Protein AF-A0AA43L0K6-F1 (afdb_monomer_lite)

Structure (mmCIF, N/CA/C/O backbone):
data_AF-A0AA43L0K6-F1
#
_entry.id   AF-A0AA43L0K6-F1
#
loop_
_atom_site.group_PDB
_atom_site.id
_atom_site.type_symbol
_atom_site.label_atom_id
_atom_site.label_alt_id
_atom_site.label_comp_id
_atom_site.label_asym_id
_atom_site.label_entity_id
_atom_site.label_seq_id
_atom_site.pdbx_PDB_ins_code
_atom_site.Cartn_x
_atom_site.Cartn_y
_atom_site.Cartn_z
_atom_site.occupancy
_atom_site.B_iso_or_equiv
_atom_site.auth_seq_id
_atom_site.auth_comp_id
_atom_site.auth_asym_id
_atom_site.auth_atom_id
_atom_site.pdbx_PDB_model_num
ATOM 1 N N . MET A 1 1 ? -23.086 -38.638 -46.002 1.00 32.28 1 MET A N 1
ATOM 2 C CA . MET A 1 1 ? -21.638 -38.357 -45.895 1.00 32.28 1 MET A CA 1
ATOM 3 C C . MET A 1 1 ? -21.532 -36.850 -45.656 1.00 32.28 1 MET A C 1
ATOM 5 O O . MET A 1 1 ? -21.828 -36.125 -46.588 1.00 32.28 1 MET A O 1
ATOM 9 N N . ASN A 1 2 ? -21.393 -36.298 -44.437 1.00 25.20 2 ASN A N 1
ATOM 10 C CA . ASN A 1 2 ? -20.421 -36.583 -43.354 1.00 25.20 2 ASN A CA 1
ATOM 11 C C . ASN A 1 2 ? -19.019 -36.780 -43.953 1.00 25.20 2 ASN A C 1
ATOM 13 O O . ASN A 1 2 ? -18.898 -37.639 -44.815 1.00 25.20 2 ASN A O 1
ATOM 17 N N . SER A 1 3 ? -17.937 -36.091 -43.596 1.00 25.19 3 SER A N 1
ATOM 18 C CA . SER A 1 3 ? -17.544 -35.261 -42.447 1.00 25.19 3 SER A CA 1
ATOM 19 C C . SER A 1 3 ? -16.422 -34.313 -42.939 1.00 25.19 3 SER A C 1
ATOM 21 O O . SER A 1 3 ? -15.733 -34.634 -43.900 1.00 25.19 3 SER A O 1
ATOM 23 N N . LEU A 1 4 ? -16.263 -33.078 -42.460 1.00 27.55 4 LEU A N 1
ATOM 24 C CA . LEU A 1 4 ? -15.367 -32.717 -41.348 1.00 27.55 4 LEU A CA 1
ATOM 25 C C . LEU A 1 4 ? -15.479 -31.189 -41.124 1.00 27.55 4 LEU A C 1
ATOM 27 O O . LEU A 1 4 ? -14.524 -30.435 -41.249 1.00 27.55 4 LEU A O 1
ATOM 31 N N . TYR A 1 5 ? -16.688 -30.718 -40.824 1.00 28.00 5 TYR A N 1
ATOM 32 C CA . TYR A 1 5 ? -16.898 -29.466 -40.095 1.00 28.00 5 TYR A CA 1
ATOM 33 C C . TYR A 1 5 ? -17.212 -29.866 -38.658 1.00 28.00 5 TYR A C 1
ATOM 35 O O . TYR A 1 5 ? -18.371 -30.087 -38.335 1.00 28.00 5 TYR A O 1
ATOM 43 N N . ASN A 1 6 ? -16.166 -30.114 -37.868 1.00 30.19 6 ASN A N 1
ATOM 44 C CA . ASN A 1 6 ? -16.165 -30.154 -36.402 1.00 30.19 6 ASN A CA 1
ATOM 45 C C . ASN A 1 6 ? -14.769 -30.578 -35.943 1.00 30.19 6 ASN A C 1
ATOM 47 O O . ASN A 1 6 ? -14.461 -31.765 -35.956 1.00 30.19 6 ASN A O 1
ATOM 51 N N . LEU A 1 7 ? -13.941 -29.604 -35.568 1.00 25.38 7 LEU A N 1
ATOM 52 C CA . LEU A 1 7 ? -12.866 -29.752 -34.586 1.00 25.38 7 LEU A CA 1
ATOM 53 C C . LEU A 1 7 ? -12.516 -28.343 -34.080 1.00 25.38 7 LEU A C 1
ATOM 55 O O . LEU A 1 7 ? -11.830 -27.568 -34.739 1.00 25.38 7 LEU A O 1
ATOM 59 N N . ASN A 1 8 ? -13.078 -28.048 -32.908 1.00 28.05 8 ASN A N 1
ATOM 60 C CA . ASN A 1 8 ? -12.611 -27.102 -31.895 1.00 28.05 8 ASN A CA 1
ATOM 61 C C . ASN A 1 8 ? -12.690 -25.604 -32.237 1.00 28.05 8 ASN A C 1
ATOM 63 O O . ASN A 1 8 ? -11.692 -24.909 -32.391 1.00 28.05 8 ASN A O 1
ATOM 67 N N . ARG A 1 9 ? -13.929 -25.093 -32.251 1.00 28.25 9 ARG A N 1
ATOM 68 C CA . ARG A 1 9 ? -14.262 -23.698 -31.894 1.00 28.25 9 ARG A CA 1
ATOM 69 C C . ARG A 1 9 ? -14.713 -23.599 -30.426 1.00 28.25 9 ARG A C 1
ATOM 71 O O . ARG A 1 9 ? -15.651 -22.882 -30.100 1.00 28.25 9 ARG A O 1
ATOM 78 N N . GLU A 1 10 ? -14.032 -24.324 -29.552 1.00 35.19 10 GLU A N 1
ATOM 79 C CA . GLU A 1 10 ? -14.053 -24.102 -28.109 1.00 35.19 10 GLU A CA 1
ATOM 80 C C . GLU A 1 10 ? -12.599 -23.872 -27.676 1.00 35.19 10 GLU A C 1
ATOM 82 O O . GLU A 1 10 ? -11.708 -24.556 -28.171 1.00 35.19 10 GLU A O 1
ATOM 87 N N . GLU A 1 11 ? -12.392 -22.891 -26.788 1.00 35.12 11 GLU A N 1
ATOM 88 C CA . GLU A 1 11 ? -11.113 -22.498 -26.160 1.00 35.12 11 GLU A CA 1
ATOM 89 C C . GLU A 1 11 ? -10.159 -21.710 -27.087 1.00 35.12 11 GLU A C 1
ATOM 91 O O . GLU A 1 11 ? -9.413 -22.250 -27.890 1.00 35.12 11 GLU A O 1
ATOM 96 N N . ASN A 1 12 ? -10.165 -20.376 -27.098 1.00 31.45 12 ASN A N 1
ATOM 97 C CA . ASN A 1 12 ? -9.597 -19.549 -26.035 1.00 31.45 12 ASN A CA 1
ATOM 98 C C . ASN A 1 12 ? -10.255 -18.158 -26.039 1.00 31.45 12 ASN A C 1
ATOM 100 O O . ASN A 1 12 ? -9.749 -17.212 -26.642 1.00 31.45 12 ASN A O 1
ATOM 104 N N . ALA A 1 13 ? -11.370 -18.004 -25.322 1.00 27.48 13 ALA A N 1
ATOM 105 C CA . ALA A 1 13 ? -11.613 -16.719 -24.670 1.00 27.48 13 ALA A CA 1
ATOM 106 C C . ALA A 1 13 ? -10.422 -16.457 -23.725 1.00 27.48 13 ALA A C 1
ATOM 108 O O . ALA A 1 13 ? -9.895 -17.434 -23.182 1.00 27.48 13 ALA A O 1
ATOM 109 N N . PRO A 1 14 ? -9.965 -15.205 -23.527 1.00 26.61 14 PRO A N 1
ATOM 110 C CA . PRO A 1 14 ? -8.841 -14.922 -22.641 1.00 26.61 14 PRO A CA 1
ATOM 111 C C . PRO A 1 14 ? -9.081 -15.609 -21.295 1.00 26.61 14 PRO A C 1
ATOM 113 O O . PRO A 1 14 ? -10.031 -15.284 -20.576 1.00 26.61 14 PRO A O 1
ATOM 116 N N . LYS A 1 15 ? -8.249 -16.608 -20.974 1.00 27.14 15 LYS A N 1
ATOM 117 C CA . LYS A 1 15 ? -8.219 -17.182 -19.633 1.00 27.14 15 LYS A CA 1
ATOM 118 C C . LYS A 1 15 ? -7.783 -16.046 -18.723 1.00 27.14 15 LYS A C 1
ATOM 120 O O . LYS A 1 15 ? -6.626 -15.640 -18.740 1.00 27.14 15 LYS A O 1
ATOM 125 N N . ILE A 1 16 ? -8.745 -15.496 -17.983 1.00 28.50 16 ILE A N 1
ATOM 126 C CA . ILE A 1 16 ? -8.469 -14.626 -16.843 1.00 28.50 16 ILE A CA 1
ATOM 127 C C . ILE A 1 16 ? -7.473 -15.392 -15.975 1.00 28.50 16 ILE A C 1
ATOM 129 O O . ILE A 1 16 ? -7.778 -16.499 -15.533 1.00 28.50 16 ILE A O 1
ATOM 133 N N . LEU A 1 17 ? -6.276 -14.825 -15.847 1.00 33.34 17 LEU A N 1
ATOM 134 C CA . LEU A 1 17 ? -5.151 -15.420 -15.143 1.00 33.34 17 LEU A CA 1
ATOM 135 C C . LEU A 1 17 ? -5.564 -15.752 -13.704 1.00 33.34 17 LEU A C 1
ATOM 137 O O . LEU A 1 17 ? -6.137 -14.920 -12.998 1.00 33.34 17 LEU A O 1
ATOM 141 N N . GLU A 1 18 ? -5.312 -16.996 -13.306 1.00 29.67 18 GLU A N 1
ATOM 142 C CA . GLU A 1 18 ? -5.491 -17.469 -11.937 1.00 29.67 18 GLU A CA 1
ATOM 143 C C . GLU A 1 18 ? -4.385 -16.848 -11.071 1.00 29.67 18 GLU A C 1
ATOM 145 O O . GLU A 1 18 ? -3.205 -17.109 -11.289 1.00 29.67 18 GLU A O 1
ATOM 150 N N . HIS A 1 19 ? -4.759 -15.997 -10.114 1.00 35.12 19 HIS A N 1
ATOM 151 C CA . HIS A 1 19 ? -3.840 -15.505 -9.086 1.00 35.12 19 HIS A CA 1
ATOM 152 C C . HIS A 1 19 ? -3.748 -16.516 -7.936 1.00 35.12 19 HIS A C 1
ATOM 154 O O . HIS A 1 19 ? -4.765 -17.066 -7.501 1.00 35.12 19 HIS A O 1
ATOM 160 N N . ASP A 1 20 ? -2.535 -16.748 -7.429 1.00 35.62 20 ASP A N 1
ATOM 161 C CA . ASP A 1 20 ? -2.282 -17.693 -6.343 1.00 35.62 20 ASP A CA 1
ATOM 162 C C . ASP A 1 20 ? -2.778 -17.126 -4.998 1.00 35.62 20 ASP A C 1
ATOM 164 O O . ASP A 1 20 ? -2.413 -16.037 -4.557 1.00 35.62 20 ASP A O 1
ATOM 168 N N . LYS A 1 21 ? -3.631 -17.902 -4.320 1.00 32.66 21 LYS A N 1
ATOM 169 C CA . LYS A 1 21 ? -4.240 -17.583 -3.018 1.00 32.66 21 LYS A CA 1
ATOM 170 C C . LYS A 1 21 ? -3.203 -17.380 -1.910 1.00 32.66 21 LYS A C 1
ATOM 172 O O . LYS A 1 21 ? -3.501 -16.724 -0.917 1.00 32.66 21 LYS A O 1
ATOM 177 N N . THR A 1 22 ? -2.002 -17.938 -2.061 1.00 36.12 22 THR A N 1
ATOM 178 C CA . THR A 1 22 ? -0.898 -17.792 -1.105 1.00 36.12 22 THR A CA 1
ATOM 179 C C . THR A 1 22 ? -0.157 -16.455 -1.240 1.00 36.12 22 THR A C 1
ATOM 181 O O . THR A 1 22 ? 0.631 -16.096 -0.358 1.00 36.12 22 THR A O 1
ATOM 184 N N . GLU A 1 23 ? -0.459 -15.657 -2.276 1.00 34.00 23 GLU A N 1
ATOM 185 C CA . GLU A 1 23 ? 0.159 -14.343 -2.505 1.00 34.00 23 GLU A CA 1
ATOM 186 C C . GLU A 1 23 ? -0.347 -13.231 -1.563 1.00 34.00 23 GLU A C 1
ATOM 188 O O . GLU A 1 23 ? 0.073 -12.074 -1.602 1.00 34.00 23 GLU A O 1
ATOM 193 N N . TYR A 1 24 ? -1.252 -13.571 -0.659 1.00 35.50 24 TYR A N 1
ATOM 194 C CA . TYR A 1 24 ? -2.163 -12.613 -0.071 1.00 35.50 24 TYR A CA 1
ATOM 195 C C . TYR A 1 24 ? -2.255 -12.879 1.438 1.00 35.50 24 TYR A C 1
ATOM 197 O O . TYR A 1 24 ? -2.841 -13.856 1.885 1.00 35.50 24 TYR A O 1
ATOM 205 N N . THR A 1 25 ? -1.554 -12.059 2.235 1.00 34.94 25 THR A N 1
ATOM 206 C CA . THR A 1 25 ? -1.239 -12.342 3.663 1.00 34.94 25 THR A CA 1
ATOM 207 C C . THR A 1 25 ? -2.123 -11.596 4.665 1.00 34.94 25 THR A C 1
ATOM 209 O O . THR A 1 25 ? -1.948 -11.784 5.861 1.00 34.94 25 THR A O 1
ATOM 212 N N . TYR A 1 26 ? -3.053 -10.755 4.211 1.00 37.78 26 TYR A N 1
ATOM 213 C CA . TYR A 1 26 ? -3.870 -9.913 5.095 1.00 37.78 26 TYR A CA 1
ATOM 214 C C . TYR A 1 26 ? -5.352 -10.159 4.859 1.00 37.78 26 TYR A C 1
ATOM 216 O O . TYR A 1 26 ? -5.749 -10.427 3.729 1.00 37.78 26 TYR A O 1
ATOM 224 N N . SER A 1 27 ? -6.166 -10.072 5.910 1.00 35.25 27 SER A N 1
ATOM 225 C CA . SER A 1 27 ? -7.587 -10.420 5.858 1.00 35.25 27 SER A CA 1
ATOM 226 C C . SER A 1 27 ? -8.343 -9.528 4.863 1.00 35.25 27 SER A C 1
ATOM 228 O O . SER A 1 27 ? -8.580 -8.337 5.090 1.00 35.25 27 SER A O 1
ATOM 230 N N . TYR A 1 28 ? -8.687 -10.113 3.716 1.00 45.62 28 TYR A N 1
ATOM 231 C CA . TYR A 1 28 ? -9.594 -9.535 2.731 1.00 45.62 28 TYR A CA 1
ATOM 232 C C . TYR A 1 28 ? -11.029 -9.623 3.234 1.00 45.62 28 TYR A C 1
ATOM 234 O O . TYR A 1 28 ? -11.385 -10.539 3.973 1.00 45.62 28 TYR A O 1
ATOM 242 N N . LEU A 1 29 ? -11.876 -8.735 2.721 1.00 42.53 29 LEU A N 1
ATOM 243 C CA . LEU A 1 29 ? -13.306 -8.999 2.618 1.00 42.53 29 LEU A CA 1
ATOM 244 C C . LEU A 1 29 ? -13.518 -10.194 1.679 1.00 42.53 29 LEU A C 1
ATOM 246 O O . LEU A 1 29 ? -13.694 -10.029 0.473 1.00 42.53 29 LEU A O 1
ATOM 250 N N . LEU A 1 30 ? -13.445 -11.415 2.211 1.00 38.81 30 LEU A N 1
ATOM 251 C CA . LEU A 1 30 ? -13.656 -12.619 1.418 1.00 38.81 30 LEU A CA 1
ATOM 252 C C . LEU A 1 30 ? -15.158 -12.774 1.141 1.00 38.81 30 LEU A C 1
ATOM 254 O O . LEU A 1 30 ? -15.939 -13.181 2.000 1.00 38.81 30 LEU A O 1
ATOM 258 N N . THR A 1 31 ? -15.574 -12.438 -0.076 1.00 40.72 31 THR A N 1
ATOM 259 C CA . THR A 1 31 ? -16.937 -12.665 -0.560 1.00 40.72 31 THR A CA 1
ATOM 260 C C . THR A 1 31 ? -16.914 -13.293 -1.944 1.00 40.72 31 THR A C 1
ATOM 262 O O . THR A 1 31 ? -16.167 -12.849 -2.807 1.00 40.72 31 THR A O 1
ATOM 265 N N . ASN A 1 32 ? -17.771 -14.291 -2.165 1.00 40.62 32 ASN A N 1
ATOM 266 C CA . ASN A 1 32 ? -18.069 -14.820 -3.503 1.00 40.62 32 ASN A CA 1
ATOM 267 C C . ASN A 1 32 ? -19.220 -14.040 -4.178 1.00 40.62 32 ASN A C 1
ATOM 269 O O . ASN A 1 32 ? -19.629 -14.364 -5.290 1.00 40.62 32 ASN A O 1
ATOM 273 N N . ASN A 1 33 ? -19.794 -13.044 -3.490 1.00 45.25 33 ASN A N 1
ATOM 274 C CA . ASN A 1 33 ? -20.870 -12.202 -4.001 1.00 45.25 33 ASN A CA 1
ATOM 275 C C . ASN A 1 33 ? -20.302 -10.882 -4.540 1.00 45.25 33 ASN A C 1
ATOM 277 O O . ASN A 1 33 ? -19.982 -9.972 -3.776 1.00 45.25 33 ASN A O 1
ATOM 281 N N . VAL A 1 34 ? -20.212 -10.802 -5.868 1.00 43.66 34 VAL A N 1
ATOM 282 C CA . VAL A 1 34 ? -19.712 -9.654 -6.652 1.00 43.66 34 VAL A CA 1
ATOM 283 C C . VAL A 1 34 ? -20.768 -8.574 -6.894 1.00 43.66 34 VAL A C 1
ATOM 285 O O . VAL A 1 34 ? -20.473 -7.533 -7.476 1.00 43.66 34 VAL A O 1
ATOM 288 N N . SER A 1 35 ? -22.021 -8.854 -6.532 1.00 46.34 35 SER A N 1
ATOM 289 C CA . SER A 1 35 ? -23.178 -8.086 -6.996 1.00 46.34 35 SER A CA 1
ATOM 290 C C . SER A 1 35 ? -23.784 -7.176 -5.933 1.00 46.34 35 SER A C 1
ATOM 292 O O . SER A 1 35 ? -24.375 -6.159 -6.288 1.00 46.34 35 SER A O 1
ATOM 294 N N . SER A 1 36 ? -23.629 -7.485 -4.640 1.00 57.41 36 SER A N 1
ATOM 295 C CA . SER A 1 36 ? -24.063 -6.612 -3.538 1.00 57.41 36 SER A CA 1
ATOM 296 C C . SER A 1 36 ? -23.387 -6.997 -2.219 1.00 57.41 36 SER A C 1
ATOM 298 O O . SER A 1 36 ? -23.400 -8.167 -1.836 1.00 57.41 36 SER A O 1
ATOM 300 N N . LEU A 1 37 ? -22.843 -6.008 -1.508 1.00 65.31 37 LEU A N 1
ATOM 301 C CA . LEU A 1 37 ? -22.483 -6.098 -0.091 1.00 65.31 37 LEU A CA 1
ATOM 302 C C . LEU A 1 37 ? -23.553 -5.400 0.744 1.00 65.31 37 LEU A C 1
ATOM 304 O O . LEU A 1 37 ? -24.190 -4.469 0.262 1.00 65.31 37 LEU A O 1
ATOM 308 N N . TYR A 1 38 ? -23.728 -5.816 1.993 1.00 71.25 38 TYR A N 1
ATOM 309 C CA . TYR A 1 38 ? -24.705 -5.210 2.899 1.00 71.25 38 TYR A CA 1
ATOM 310 C C . TYR A 1 38 ? -23.998 -4.691 4.143 1.00 71.25 38 TYR A C 1
ATOM 312 O O . TYR A 1 38 ? -23.181 -5.408 4.725 1.00 71.25 38 TYR A O 1
ATOM 320 N N . ALA A 1 39 ? -24.300 -3.452 4.532 1.00 77.00 39 ALA A N 1
ATOM 321 C CA . ALA A 1 39 ? -23.767 -2.826 5.735 1.00 77.00 39 ALA A CA 1
ATOM 322 C C . ALA A 1 39 ? -24.836 -2.784 6.831 1.00 77.00 39 ALA A C 1
ATOM 324 O O . ALA A 1 39 ? -25.981 -2.403 6.580 1.00 77.00 39 ALA A O 1
ATOM 325 N N . TYR A 1 40 ? -24.442 -3.143 8.050 1.00 82.94 40 TYR A N 1
ATOM 326 C CA . TYR A 1 40 ? -25.319 -3.167 9.218 1.00 82.94 40 TYR A CA 1
ATOM 327 C C . TYR A 1 40 ? -24.702 -2.347 10.350 1.00 82.94 40 TYR A C 1
ATOM 329 O O . TYR A 1 40 ? -23.559 -2.624 10.724 1.00 82.94 40 TYR A O 1
ATOM 337 N N . PRO A 1 41 ? -25.403 -1.333 10.890 1.00 85.00 41 PRO A N 1
ATOM 338 C CA . PRO A 1 41 ? -24.865 -0.499 11.955 1.00 85.00 41 PRO A CA 1
ATOM 339 C C . PRO A 1 41 ? -24.830 -1.280 13.273 1.00 85.00 41 PRO A C 1
ATOM 341 O O . PRO A 1 41 ? -25.819 -1.887 13.677 1.00 85.00 41 PRO A O 1
ATOM 344 N N . VAL A 1 42 ? -23.696 -1.233 13.971 1.00 88.12 42 VAL A N 1
ATOM 345 C CA . VAL A 1 42 ? -23.500 -1.956 15.239 1.00 88.12 42 VAL A CA 1
ATOM 346 C C . VAL A 1 42 ? -23.167 -1.035 16.410 1.00 88.12 42 VAL A C 1
ATOM 348 O O . VAL A 1 42 ? -23.531 -1.348 17.544 1.00 88.12 42 VAL A O 1
ATOM 351 N N . ILE A 1 43 ? -22.535 0.117 16.160 1.00 88.19 43 ILE A N 1
ATOM 352 C CA . ILE A 1 43 ? -22.224 1.123 17.185 1.00 88.19 43 ILE A CA 1
ATOM 353 C C . ILE A 1 43 ? -22.439 2.532 16.628 1.00 88.19 43 ILE A C 1
ATOM 355 O O . ILE A 1 43 ? -22.008 2.829 15.515 1.00 88.19 43 ILE A O 1
ATOM 359 N N . ASN A 1 44 ? -23.055 3.396 17.435 1.00 87.62 44 ASN A N 1
ATOM 360 C CA . ASN A 1 44 ? -23.207 4.822 17.178 1.00 87.62 44 ASN A CA 1
ATOM 361 C C . ASN A 1 44 ? -22.648 5.636 18.358 1.00 87.62 44 ASN A C 1
ATOM 363 O O . ASN A 1 44 ? -23.138 5.514 19.484 1.00 87.62 44 ASN A O 1
ATOM 367 N N . HIS A 1 45 ? -21.705 6.535 18.082 1.00 85.25 45 HIS A N 1
ATOM 368 C CA . HIS A 1 45 ? -21.295 7.605 18.994 1.00 85.25 45 HIS A CA 1
ATOM 369 C C . HIS A 1 45 ? -21.736 8.940 18.421 1.00 85.25 45 HIS A C 1
ATOM 371 O O . HIS A 1 45 ? -21.071 9.529 17.564 1.00 85.25 45 HIS A O 1
ATOM 377 N N . GLY A 1 46 ? -22.887 9.414 18.885 1.00 79.00 46 GLY A N 1
ATOM 378 C CA . GLY A 1 46 ? -23.481 10.641 18.377 1.00 79.00 46 GLY A CA 1
ATOM 379 C C . GLY A 1 46 ? -24.957 10.539 18.062 1.00 79.00 46 GLY A C 1
ATOM 380 O O . GLY A 1 46 ? -25.592 9.502 18.235 1.00 79.00 46 GLY A O 1
ATOM 381 N N . ASP A 1 47 ? -25.483 11.658 17.578 1.00 77.56 47 ASP A N 1
ATOM 382 C CA . ASP A 1 47 ? -26.864 11.757 17.128 1.00 77.56 47 ASP A CA 1
ATOM 383 C C . ASP A 1 47 ? -27.033 11.065 15.763 1.00 77.56 47 ASP A C 1
ATOM 385 O O . ASP A 1 47 ? -26.285 11.312 14.811 1.00 77.56 47 ASP A O 1
ATOM 389 N N . GLU A 1 48 ? -28.036 10.192 15.677 1.00 72.44 48 GLU A N 1
ATOM 390 C CA . GLU A 1 48 ? -28.387 9.383 14.507 1.00 72.44 48 GLU A CA 1
ATOM 391 C C . GLU A 1 48 ? -28.731 10.234 13.272 1.00 72.44 48 GLU A C 1
ATOM 393 O O . GLU A 1 48 ? -28.558 9.790 12.131 1.00 72.44 48 GLU A O 1
ATOM 398 N N . TRP A 1 49 ? -29.129 11.496 13.470 1.00 72.75 49 TRP A N 1
ATOM 399 C CA . TRP A 1 49 ? -29.268 12.476 12.390 1.00 72.75 49 TRP A CA 1
ATOM 400 C C . TRP A 1 49 ? -27.984 12.606 11.552 1.00 72.75 49 TRP A C 1
ATOM 402 O O . TRP A 1 49 ? -28.041 12.625 10.321 1.00 72.75 49 TRP A O 1
ATOM 412 N N . TYR A 1 50 ? -26.810 12.623 12.194 1.00 70.69 50 TYR A N 1
ATOM 413 C CA . TYR A 1 50 ? -25.525 12.745 11.499 1.00 70.69 50 TYR A CA 1
ATOM 414 C C . TYR A 1 50 ? -25.142 11.481 10.732 1.00 70.69 50 TYR A C 1
ATOM 416 O O . TYR A 1 50 ? -24.463 11.574 9.710 1.00 70.69 50 TYR A O 1
ATOM 424 N N . ARG A 1 51 ? -25.636 10.312 11.160 1.00 67.44 51 ARG A N 1
ATOM 425 C CA . ARG A 1 51 ? -25.507 9.065 10.395 1.00 67.44 51 ARG A CA 1
ATOM 426 C C . ARG A 1 51 ? -26.195 9.204 9.045 1.00 67.44 51 ARG A C 1
ATOM 428 O O . ARG A 1 51 ? -25.638 8.821 8.020 1.00 67.44 51 ARG A O 1
ATOM 435 N N . SER A 1 52 ? -27.369 9.832 9.054 1.00 59.94 52 SER A N 1
ATOM 436 C CA . SER A 1 52 ? -28.181 10.058 7.859 1.00 59.94 52 SER A CA 1
ATOM 437 C C . SER A 1 52 ? -27.579 11.099 6.907 1.00 59.94 52 SER A C 1
ATOM 439 O O . SER A 1 52 ? -27.870 11.148 5.713 1.00 59.94 52 SER A O 1
ATOM 441 N N . ALA A 1 53 ? -26.687 11.936 7.433 1.00 52.44 53 ALA A N 1
ATOM 442 C CA . ALA A 1 53 ? -25.894 12.853 6.638 1.00 52.44 53 ALA A CA 1
ATOM 443 C C . ALA A 1 53 ? -24.672 12.178 5.985 1.00 52.44 53 ALA A C 1
ATOM 445 O O . ALA A 1 53 ? -24.065 12.801 5.112 1.00 52.44 53 ALA A O 1
ATOM 446 N N . SER A 1 54 ? -24.295 10.950 6.355 1.00 51.62 54 SER A N 1
ATOM 447 C CA . SER A 1 54 ? -23.201 10.232 5.687 1.00 51.62 54 SER A CA 1
ATOM 448 C C . SER A 1 54 ? -23.656 9.691 4.324 1.00 51.62 54 SER A C 1
ATOM 450 O O . SER A 1 54 ? -24.821 9.357 4.129 1.00 51.62 54 SER A O 1
ATOM 452 N N . CYS A 1 55 ? -22.756 9.641 3.339 1.00 46.06 55 CYS A N 1
ATOM 453 C CA . CYS A 1 55 ? -23.087 9.176 1.986 1.00 46.06 55 CYS A CA 1
ATOM 454 C C . CYS A 1 55 ? -23.082 7.645 1.843 1.00 46.06 55 CYS A C 1
ATOM 456 O O . CYS A 1 55 ? -23.138 7.146 0.719 1.00 46.06 55 CYS A O 1
ATOM 458 N N . ILE A 1 56 ? -22.953 6.906 2.950 1.00 49.78 56 ILE A N 1
ATOM 459 C CA . ILE A 1 56 ? -22.837 5.450 2.933 1.00 49.78 56 ILE A CA 1
ATOM 460 C C . ILE A 1 56 ? -24.180 4.823 3.339 1.00 49.78 56 ILE A C 1
ATOM 462 O O . ILE A 1 56 ? -24.817 5.300 4.277 1.00 49.78 56 ILE A O 1
ATOM 466 N N . PRO A 1 57 ? -24.622 3.786 2.612 1.00 45.78 57 PRO A N 1
ATOM 467 C CA . PRO A 1 57 ? -25.934 3.169 2.754 1.00 45.78 57 PRO A CA 1
ATOM 468 C C . PRO A 1 57 ? -26.320 2.702 4.166 1.00 45.78 57 PRO A C 1
ATOM 470 O O . PRO A 1 57 ? -25.489 2.276 4.964 1.00 45.78 57 PRO A O 1
ATOM 473 N N . TYR A 1 58 ? -27.629 2.759 4.417 1.00 53.25 58 TYR A N 1
ATOM 474 C CA . TYR A 1 58 ? -28.313 2.436 5.669 1.00 53.25 58 TYR A CA 1
ATOM 475 C C . TYR A 1 58 ? -28.511 0.923 5.856 1.00 53.25 58 TYR A C 1
ATOM 477 O O . TYR A 1 58 ? -28.278 0.152 4.931 1.00 53.25 58 TYR A O 1
ATOM 485 N N . ASP A 1 59 ? -28.976 0.519 7.042 1.00 57.31 59 ASP A N 1
ATOM 486 C CA . ASP A 1 59 ? -29.264 -0.866 7.455 1.00 57.31 59 ASP A CA 1
ATOM 487 C C . ASP A 1 59 ? -29.783 -1.765 6.315 1.00 57.31 59 ASP A C 1
ATOM 489 O O . ASP A 1 59 ? -30.833 -1.505 5.723 1.00 57.31 59 ASP A O 1
ATOM 493 N N . GLY A 1 60 ? -29.005 -2.794 5.964 1.00 48.62 60 GLY A N 1
ATOM 494 C CA . GLY A 1 60 ? -29.377 -3.772 4.941 1.00 48.62 60 GLY A CA 1
ATOM 495 C C . GLY A 1 60 ? -29.439 -3.225 3.511 1.00 48.62 60 GLY A C 1
ATOM 496 O O . GLY A 1 60 ? -29.945 -3.906 2.618 1.00 48.62 60 GLY A O 1
ATOM 497 N N . THR A 1 61 ? -28.924 -2.021 3.258 1.00 46.00 61 THR A N 1
ATOM 498 C CA . THR A 1 61 ? -28.894 -1.442 1.914 1.00 46.00 61 THR A CA 1
ATOM 499 C C . THR A 1 61 ? -27.729 -2.046 1.125 1.00 46.00 61 THR A C 1
ATOM 501 O O . THR A 1 61 ? -26.584 -2.000 1.591 1.00 46.00 61 THR A O 1
ATOM 504 N N . PRO A 1 62 ? -27.993 -2.613 -0.067 1.00 38.62 62 PRO A N 1
ATOM 505 C CA . PRO A 1 62 ? -26.943 -3.137 -0.914 1.00 38.62 62 PRO A CA 1
ATOM 506 C C . PRO A 1 62 ? -26.058 -1.992 -1.394 1.00 38.62 62 PRO A C 1
ATOM 508 O O . PRO A 1 62 ? -26.544 -0.949 -1.837 1.00 38.62 62 PRO A O 1
ATOM 511 N N . PHE A 1 63 ? -24.753 -2.195 -1.333 1.00 39.03 63 PHE A N 1
ATOM 512 C CA . PHE A 1 63 ? -23.790 -1.259 -1.874 1.00 39.03 63 PHE A CA 1
ATOM 513 C C . PHE A 1 63 ? -22.696 -1.980 -2.625 1.00 39.03 63 PHE A C 1
ATOM 515 O O . PHE A 1 63 ? -22.319 -3.115 -2.319 1.00 39.03 63 PHE A O 1
ATOM 522 N N . THR A 1 64 ? -22.217 -1.296 -3.650 1.00 33.81 64 THR A N 1
ATOM 523 C CA . THR A 1 64 ? -21.128 -1.754 -4.490 1.00 33.81 64 THR A CA 1
ATOM 524 C C . THR A 1 64 ? -19.898 -0.967 -4.097 1.00 33.81 64 THR A C 1
ATOM 526 O O . THR A 1 64 ? -19.888 0.262 -4.108 1.00 33.81 64 THR A O 1
ATOM 529 N N . ILE A 1 65 ? -18.855 -1.691 -3.732 1.00 41.62 65 ILE A N 1
ATOM 530 C CA . ILE A 1 65 ? -17.511 -1.145 -3.653 1.00 41.62 65 ILE A CA 1
ATOM 531 C C . ILE A 1 65 ? -16.906 -1.377 -5.035 1.00 41.62 65 ILE A C 1
ATOM 533 O O . ILE A 1 65 ? -17.010 -2.489 -5.547 1.00 41.62 65 ILE A O 1
ATOM 537 N N . GLU A 1 66 ? -16.342 -0.347 -5.669 1.00 33.16 66 GLU A N 1
ATOM 538 C CA . GLU A 1 66 ? -15.730 -0.514 -6.991 1.00 33.16 66 GLU A CA 1
ATOM 539 C C . GLU A 1 66 ? -14.651 -1.607 -6.977 1.00 33.16 66 GLU A C 1
ATOM 541 O O . GLU A 1 66 ? -13.850 -1.723 -6.047 1.00 33.16 66 GLU A O 1
ATOM 546 N N . ASN A 1 67 ? -14.706 -2.445 -8.014 1.00 36.84 67 ASN A N 1
ATOM 547 C CA . ASN A 1 67 ? -14.111 -3.774 -8.068 1.00 36.84 67 ASN A CA 1
ATOM 548 C C . ASN A 1 67 ? -12.739 -3.771 -8.758 1.00 36.84 67 ASN A C 1
ATOM 550 O O . ASN A 1 67 ? -12.625 -3.275 -9.874 1.00 36.84 67 ASN A O 1
ATOM 554 N N . ASP A 1 68 ? -11.773 -4.495 -8.186 1.00 32.38 68 ASP A N 1
ATOM 555 C CA . ASP A 1 68 ? -10.768 -5.231 -8.964 1.00 32.38 68 ASP A CA 1
ATOM 556 C C . ASP A 1 68 ? -11.105 -6.729 -8.836 1.00 32.38 68 ASP A C 1
ATOM 558 O O . ASP A 1 68 ? -11.056 -7.301 -7.748 1.00 32.38 68 ASP A O 1
ATOM 562 N N . VAL A 1 69 ? -11.501 -7.346 -9.951 1.00 32.38 69 VAL A N 1
ATOM 563 C CA . VAL A 1 69 ? -11.937 -8.749 -10.083 1.00 32.38 69 VAL A CA 1
ATOM 564 C C . VAL A 1 69 ? -10.778 -9.704 -9.761 1.00 32.38 69 VAL A C 1
ATOM 566 O O . VAL A 1 69 ? -9.800 -9.738 -10.503 1.00 32.38 69 VAL A O 1
ATOM 569 N N . VAL A 1 70 ? -10.904 -10.549 -8.729 1.00 34.81 70 VAL A N 1
ATOM 570 C CA . VAL A 1 70 ? -10.017 -11.719 -8.523 1.00 34.81 70 VAL A CA 1
ATOM 571 C C . VAL A 1 70 ? -10.840 -12.998 -8.692 1.00 34.81 70 VAL A C 1
ATOM 573 O O . VAL A 1 70 ? -11.819 -13.193 -7.976 1.00 34.81 70 VAL A O 1
ATOM 576 N N . LYS A 1 71 ? -10.496 -13.874 -9.646 1.00 33.00 71 LYS A N 1
ATOM 577 C CA . LYS A 1 71 ? -11.186 -15.168 -9.821 1.00 33.00 71 LYS A CA 1
ATOM 578 C C . LYS A 1 71 ? -10.678 -16.204 -8.820 1.00 33.00 71 LYS A C 1
ATOM 580 O O . LYS A 1 71 ? -9.476 -16.361 -8.640 1.00 33.00 71 LYS A O 1
ATOM 585 N N . THR A 1 72 ? -11.604 -16.926 -8.193 1.00 37.28 72 THR A N 1
ATOM 586 C CA . THR A 1 72 ? -11.340 -17.899 -7.119 1.00 37.28 72 THR A CA 1
ATOM 587 C C . THR A 1 72 ? -11.218 -19.347 -7.622 1.00 37.28 72 THR A C 1
ATOM 589 O O . THR A 1 72 ? -10.686 -20.194 -6.891 1.00 37.28 72 THR A O 1
ATOM 592 N N . SER A 1 73 ? -11.673 -19.622 -8.857 1.00 36.69 73 SER A N 1
ATOM 593 C CA . SER A 1 73 ? -11.429 -20.836 -9.655 1.00 36.69 73 SER A CA 1
ATOM 594 C C . SER A 1 73 ? -11.920 -20.669 -11.111 1.00 36.69 73 SER A C 1
ATOM 596 O O . SER A 1 73 ? -12.573 -19.680 -11.451 1.00 36.69 73 SER A O 1
ATOM 598 N N . SER A 1 74 ? -11.652 -21.659 -11.970 1.00 38.28 74 SER A N 1
ATOM 599 C CA . SER A 1 74 ? -12.188 -21.767 -13.337 1.00 38.28 74 SER A CA 1
ATOM 600 C C . SER A 1 74 ? -13.700 -22.051 -13.414 1.00 38.28 74 SER A C 1
ATOM 602 O O . SER A 1 74 ? -14.262 -21.957 -14.505 1.00 38.28 74 SER A O 1
ATOM 604 N N . SER A 1 75 ? -14.367 -22.355 -12.289 1.00 34.12 75 SER A N 1
ATOM 605 C CA . SER A 1 75 ? -15.783 -22.769 -12.253 1.00 34.12 75 SER A CA 1
ATOM 606 C C . SER A 1 75 ? -16.689 -22.040 -11.241 1.00 34.12 75 SER A C 1
ATOM 608 O O . SER A 1 75 ? -17.865 -22.374 -11.184 1.00 34.12 75 SER A O 1
ATOM 610 N N . ASP A 1 76 ? -16.222 -21.014 -10.512 1.00 31.77 76 ASP A N 1
ATOM 611 C CA . ASP A 1 76 ? -17.07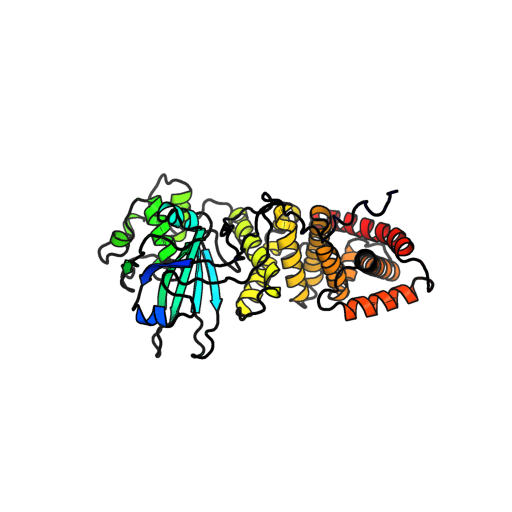2 -20.217 -9.595 1.00 31.77 76 ASP A CA 1
ATOM 612 C C . ASP A 1 76 ? -16.556 -18.761 -9.413 1.00 31.77 76 ASP A C 1
ATOM 614 O O . ASP A 1 76 ? -15.381 -18.493 -9.698 1.00 31.77 76 ASP A O 1
ATOM 618 N N . PRO A 1 77 ? -17.410 -17.790 -9.009 1.00 34.25 77 PRO A N 1
ATOM 619 C CA . PRO A 1 77 ? -17.261 -16.378 -9.352 1.00 34.25 77 PRO A CA 1
ATOM 620 C C . PRO A 1 77 ? -16.332 -15.556 -8.442 1.00 34.25 77 PRO A C 1
ATOM 622 O O . PRO A 1 77 ? -16.014 -15.886 -7.302 1.00 34.25 77 PRO A O 1
ATOM 625 N N . THR A 1 78 ? -15.925 -14.443 -9.043 1.00 31.98 78 THR A N 1
ATOM 626 C CA . THR A 1 78 ? -15.145 -13.276 -8.620 1.00 31.98 78 THR A CA 1
ATOM 627 C C . THR A 1 78 ? -15.249 -12.831 -7.148 1.00 31.98 78 THR A C 1
ATOM 629 O O . THR A 1 78 ? -16.344 -12.691 -6.616 1.00 31.98 78 THR A O 1
ATOM 632 N N . GLY A 1 79 ? -14.115 -12.493 -6.522 1.00 31.45 79 GLY A N 1
ATOM 633 C CA . GLY A 1 79 ? -14.032 -11.821 -5.215 1.00 31.45 79 GLY A CA 1
ATOM 634 C C . GLY A 1 79 ? -13.794 -10.303 -5.293 1.00 31.45 79 GLY A C 1
ATOM 635 O O . GLY A 1 79 ? -13.336 -9.799 -6.320 1.00 31.45 79 GLY A O 1
ATOM 636 N N . VAL A 1 80 ? -14.109 -9.589 -4.199 1.00 33.69 80 VAL A N 1
ATOM 637 C CA . VAL A 1 80 ? -14.046 -8.114 -4.045 1.00 33.69 80 VAL A CA 1
ATOM 638 C C . VAL A 1 80 ? -12.833 -7.699 -3.203 1.00 33.69 80 VAL A C 1
ATOM 640 O O . VAL A 1 80 ? -12.508 -8.352 -2.213 1.00 33.69 80 VAL A O 1
ATOM 643 N N . LEU A 1 81 ? -12.174 -6.592 -3.562 1.00 36.50 81 LEU A N 1
ATOM 644 C CA . LEU A 1 81 ? -10.915 -6.164 -2.951 1.00 36.50 81 LEU A CA 1
ATOM 645 C C . LEU A 1 81 ? -10.938 -4.685 -2.522 1.00 36.50 81 LEU A C 1
ATOM 647 O O . LEU A 1 81 ? -10.656 -3.798 -3.320 1.00 36.50 81 LEU A O 1
ATOM 651 N N . LEU A 1 82 ? -11.190 -4.414 -1.235 1.00 41.25 82 LEU A N 1
ATOM 652 C CA . LEU A 1 82 ? -10.916 -3.104 -0.627 1.00 41.25 82 LEU A CA 1
ATOM 653 C C . LEU A 1 82 ? -9.428 -3.000 -0.293 1.00 41.25 82 LEU A C 1
ATOM 655 O O . LEU A 1 82 ? -8.955 -3.611 0.666 1.00 41.25 82 LEU A O 1
ATOM 659 N N . ARG A 1 83 ? -8.663 -2.243 -1.082 1.00 45.03 83 ARG A N 1
ATOM 660 C CA . ARG A 1 83 ? -7.218 -2.133 -0.856 1.00 45.03 83 ARG A CA 1
ATOM 661 C C . ARG A 1 83 ? -6.877 -0.969 0.075 1.00 45.03 83 ARG A C 1
ATOM 663 O O . ARG A 1 83 ? -6.878 0.183 -0.337 1.00 45.03 83 ARG A O 1
ATOM 670 N N . TYR A 1 84 ? -6.536 -1.326 1.310 1.00 49.03 84 TYR A N 1
ATOM 671 C CA . TYR A 1 84 ? -6.056 -0.502 2.422 1.00 49.03 84 TYR A CA 1
ATOM 672 C C . TYR A 1 84 ? -5.060 0.601 2.021 1.00 49.03 84 TYR A C 1
ATOM 674 O O . TYR A 1 84 ? -3.887 0.326 1.785 1.00 49.03 84 TYR A O 1
ATOM 682 N N . LEU A 1 85 ? -5.521 1.857 1.960 1.00 41.09 85 LEU A N 1
ATOM 683 C CA . LEU A 1 85 ? -4.688 2.970 1.502 1.00 41.09 85 LEU A CA 1
ATOM 684 C C . LEU A 1 85 ? -3.795 3.597 2.594 1.00 41.09 85 LEU A C 1
ATOM 686 O O . LEU A 1 85 ? -2.841 4.269 2.279 1.00 41.09 85 LEU A O 1
ATOM 690 N N . THR A 1 86 ? -4.029 3.422 3.889 1.00 47.44 86 THR A N 1
ATOM 691 C CA . THR A 1 86 ? -3.046 3.780 4.944 1.00 47.44 86 THR A CA 1
ATOM 692 C C . THR A 1 86 ? -3.465 3.111 6.229 1.00 47.44 86 THR A C 1
ATOM 694 O O . THR A 1 86 ? -4.663 3.066 6.475 1.00 47.44 86 THR A O 1
ATOM 697 N N . GLY A 1 87 ? -2.554 2.666 7.089 1.00 50.81 87 GLY A N 1
ATOM 698 C CA . GLY A 1 87 ? -2.894 2.372 8.482 1.00 50.81 87 GLY A CA 1
ATOM 699 C C . GLY A 1 87 ? -2.010 1.317 9.126 1.00 50.81 87 GLY A C 1
ATOM 700 O O . GLY A 1 87 ? -1.131 0.765 8.471 1.00 50.81 87 GLY A O 1
ATOM 701 N N . ASP A 1 88 ? -2.234 1.101 10.415 1.00 60.34 88 ASP A N 1
ATOM 702 C CA . ASP A 1 88 ? -1.528 0.102 11.216 1.00 60.34 88 ASP A CA 1
ATOM 703 C C . ASP A 1 88 ? -2.116 -1.306 10.981 1.00 60.34 88 ASP A C 1
ATOM 705 O O . ASP A 1 88 ? -2.987 -1.503 10.127 1.00 60.34 88 ASP A O 1
ATOM 709 N N . GLN A 1 89 ? -1.631 -2.294 11.735 1.00 59.91 89 GLN A N 1
ATOM 710 C CA . GLN A 1 89 ? -2.124 -3.678 11.689 1.00 59.91 89 GLN A CA 1
ATOM 711 C C . GLN A 1 89 ? -3.594 -3.833 12.127 1.00 59.91 89 GLN A C 1
ATOM 713 O O . GLN A 1 89 ? -4.169 -4.900 11.968 1.00 59.91 89 GLN A O 1
ATOM 718 N N . PHE A 1 90 ? -4.218 -2.803 12.708 1.00 69.25 90 PHE A N 1
ATOM 719 C CA . PHE A 1 90 ? -5.590 -2.886 13.213 1.00 69.25 90 PHE A CA 1
ATOM 720 C C . PHE A 1 90 ? -6.583 -2.131 12.347 1.00 69.25 90 PHE A C 1
ATOM 722 O O . PHE A 1 90 ? -7.764 -2.479 12.322 1.00 69.25 90 PHE A O 1
ATOM 729 N N . CYS A 1 91 ? -6.140 -1.091 11.640 1.00 66.62 91 CYS A N 1
ATOM 730 C CA . CYS A 1 91 ? -7.060 -0.273 10.875 1.00 66.62 91 CYS A CA 1
ATOM 731 C C . CYS A 1 91 ? -6.480 0.365 9.625 1.00 66.62 91 CYS A C 1
ATOM 733 O O . CYS A 1 91 ? -5.268 0.444 9.428 1.00 66.62 91 CYS A O 1
ATOM 735 N N . SER A 1 92 ? -7.378 0.869 8.779 1.00 61.16 92 SER A N 1
ATOM 736 C CA . SER A 1 92 ? -7.036 1.774 7.691 1.00 61.16 92 SER A CA 1
ATOM 737 C C . SER A 1 92 ? -7.922 2.998 7.626 1.00 61.16 92 SER A C 1
ATOM 739 O O . SER A 1 92 ? -9.133 2.845 7.610 1.00 61.16 92 SER A O 1
ATOM 741 N N . VAL A 1 93 ? -7.338 4.194 7.504 1.00 62.84 93 VAL A N 1
ATOM 742 C CA . VAL A 1 93 ? -8.093 5.458 7.486 1.00 62.84 93 VAL A CA 1
ATOM 743 C C . VAL A 1 93 ? -8.105 6.070 6.087 1.00 62.84 93 VAL A C 1
ATOM 745 O O . VAL A 1 93 ? -7.060 6.238 5.459 1.00 62.84 93 VAL A O 1
ATOM 748 N N . TYR A 1 94 ? -9.291 6.456 5.634 1.00 59.81 94 TYR A N 1
ATOM 749 C CA . TYR A 1 94 ? -9.564 7.113 4.362 1.00 59.81 94 TYR A CA 1
ATOM 750 C C . TYR A 1 94 ? -10.268 8.434 4.612 1.00 59.81 94 TYR A C 1
ATOM 752 O O . TYR A 1 94 ? -11.109 8.510 5.500 1.00 59.81 94 TYR A O 1
ATOM 760 N N . CYS A 1 95 ? -9.965 9.450 3.810 1.00 56.56 95 CYS A N 1
ATOM 761 C CA . CYS A 1 95 ? -10.720 10.699 3.770 1.00 56.56 95 CYS A CA 1
ATOM 762 C C . CYS A 1 95 ? -11.426 10.788 2.418 1.00 56.56 95 CYS A C 1
ATOM 764 O O . CYS A 1 95 ? -10.786 10.555 1.390 1.00 56.56 95 CYS A O 1
ATOM 766 N N . TYR A 1 96 ? -12.702 11.161 2.409 1.00 53.09 96 TYR A N 1
ATOM 767 C CA . TYR A 1 96 ? -13.440 11.422 1.175 1.00 53.09 96 TYR A CA 1
ATOM 768 C C . TYR A 1 96 ? -14.168 12.763 1.261 1.00 53.09 96 TYR A C 1
ATOM 770 O O . TYR A 1 96 ? -14.488 13.256 2.347 1.00 53.09 96 TYR A O 1
ATOM 778 N N . ASN A 1 97 ? -14.390 13.378 0.101 1.00 50.69 97 ASN A N 1
ATOM 779 C CA . ASN A 1 97 ? -15.129 14.628 0.004 1.00 50.69 97 ASN A CA 1
ATOM 780 C C . ASN A 1 97 ? -16.608 14.330 -0.260 1.00 50.69 97 ASN A C 1
ATOM 782 O O . ASN A 1 97 ? -16.940 13.547 -1.152 1.00 50.69 97 ASN A O 1
ATOM 786 N N . LYS A 1 98 ? -17.503 14.948 0.510 1.00 52.62 98 LYS A N 1
ATOM 787 C CA . LYS A 1 98 ? -18.940 14.805 0.296 1.00 52.62 98 LYS A CA 1
ATOM 788 C C . LYS A 1 98 ? -19.363 15.764 -0.814 1.00 52.62 98 LYS A C 1
ATOM 790 O O . LYS A 1 98 ? -19.265 16.980 -0.660 1.00 52.62 98 LYS A O 1
ATOM 795 N N . ASN A 1 99 ? -19.876 15.239 -1.925 1.00 41.09 99 ASN A N 1
ATOM 796 C CA . ASN A 1 99 ? -20.416 16.092 -2.983 1.00 41.09 99 ASN A CA 1
ATOM 797 C C . ASN A 1 99 ? -21.567 16.960 -2.433 1.00 41.09 99 ASN A C 1
ATOM 799 O O . ASN A 1 99 ? -22.580 16.446 -1.962 1.00 41.09 99 ASN A O 1
ATOM 803 N N . GLY A 1 100 ? -21.405 18.284 -2.511 1.00 45.41 100 GLY A N 1
ATOM 804 C CA . GLY A 1 100 ? -22.483 19.264 -2.350 1.00 45.41 100 GLY A CA 1
ATOM 805 C C . GLY A 1 100 ? -22.634 19.952 -0.988 1.00 45.41 100 GLY A C 1
ATOM 806 O O . GLY A 1 100 ? -23.468 20.847 -0.900 1.00 45.41 100 GLY A O 1
ATOM 807 N N . TRP A 1 101 ? -21.874 19.602 0.059 1.00 40.22 101 TRP A N 1
ATOM 808 C CA . TRP A 1 101 ? -22.024 20.225 1.390 1.00 40.22 101 TRP A CA 1
ATOM 809 C C . TRP A 1 101 ? -20.669 20.549 2.039 1.00 40.22 101 TRP A C 1
ATOM 811 O O . TRP A 1 101 ? -20.131 19.757 2.803 1.00 40.22 101 TRP A O 1
ATOM 821 N N . GLY A 1 102 ? -20.162 21.759 1.778 1.00 46.12 102 GLY A N 1
ATOM 822 C CA . GLY A 1 102 ? -19.039 22.361 2.509 1.00 46.12 102 GLY A CA 1
ATOM 823 C C . GLY A 1 102 ? -17.664 21.707 2.300 1.00 46.12 102 GLY A C 1
ATOM 824 O O . GLY A 1 102 ? -17.517 20.690 1.6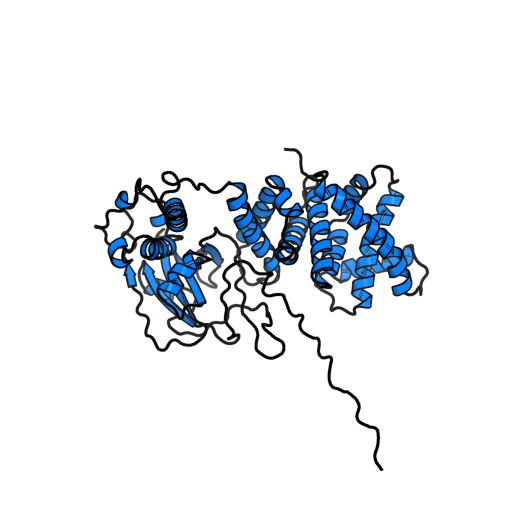40 1.00 46.12 102 GLY A O 1
ATOM 825 N N . SER A 1 103 ? -16.625 22.324 2.869 1.00 47.12 103 SER A N 1
ATOM 826 C CA . SER A 1 103 ? -15.223 21.867 2.830 1.00 47.12 103 SER A CA 1
ATOM 827 C C . SER A 1 103 ? -14.877 20.825 3.912 1.00 47.12 103 SER A C 1
ATOM 829 O O . SER A 1 103 ? -13.702 20.599 4.223 1.00 47.12 103 SER A O 1
ATOM 831 N N . SER A 1 104 ? -15.882 20.217 4.548 1.00 56.22 104 SER A N 1
ATOM 832 C CA . SER A 1 104 ? -15.694 19.214 5.598 1.00 56.22 104 SER A CA 1
ATOM 833 C C . SER A 1 104 ? -15.569 17.815 5.001 1.00 56.22 104 SER A C 1
ATOM 835 O O . SER A 1 104 ? -16.467 17.351 4.307 1.00 56.22 104 SER A O 1
ATOM 837 N N . HIS A 1 105 ? -14.462 17.145 5.314 1.00 62.12 105 HIS A N 1
ATOM 838 C CA . HIS A 1 105 ? -14.164 15.792 4.856 1.00 62.12 105 HIS A CA 1
ATOM 839 C C . HIS A 1 105 ? -14.580 14.777 5.918 1.00 62.12 105 HIS A C 1
ATOM 841 O O . HIS A 1 105 ? -14.159 14.893 7.078 1.00 62.12 105 HIS A O 1
ATOM 847 N N . ASP A 1 106 ? -15.344 13.777 5.497 1.00 67.81 106 ASP A N 1
ATOM 848 C CA . ASP A 1 106 ? -15.630 12.595 6.298 1.00 67.81 106 ASP A CA 1
ATOM 849 C C . ASP A 1 106 ? -14.452 11.626 6.217 1.00 67.81 106 ASP A C 1
ATOM 851 O O . ASP A 1 106 ? -13.649 11.644 5.272 1.00 67.81 106 ASP A O 1
ATOM 855 N N . ARG A 1 107 ? -14.340 10.765 7.228 1.00 71.75 107 ARG A N 1
ATOM 856 C CA . ARG A 1 107 ? -13.313 9.726 7.266 1.00 71.75 107 ARG A CA 1
ATOM 857 C C . ARG A 1 107 ? -13.934 8.350 7.398 1.00 71.75 107 ARG A C 1
ATOM 859 O O . ARG A 1 107 ? -14.877 8.187 8.157 1.00 71.75 107 ARG A O 1
ATOM 866 N N . ILE A 1 108 ? -13.370 7.361 6.717 1.00 71.75 108 ILE A N 1
ATOM 867 C CA . ILE A 1 108 ? -13.738 5.950 6.863 1.00 71.75 108 ILE A CA 1
ATOM 868 C C . ILE A 1 108 ? -12.554 5.217 7.472 1.00 71.75 108 ILE A C 1
ATOM 870 O O . ILE A 1 108 ? -11.435 5.334 6.976 1.00 71.75 108 ILE A O 1
ATOM 874 N N . VAL A 1 109 ? -12.790 4.465 8.537 1.00 75.44 109 VAL A N 1
ATOM 875 C CA . VAL A 1 109 ? -11.798 3.641 9.217 1.00 75.44 109 VAL A CA 1
ATOM 876 C C . VAL A 1 109 ? -12.176 2.177 9.050 1.00 75.44 109 VAL A C 1
ATOM 878 O O . VAL A 1 109 ? -13.121 1.718 9.671 1.00 75.44 109 VAL A O 1
ATOM 881 N N . PHE A 1 110 ? -11.459 1.432 8.220 1.00 74.94 110 PHE A N 1
ATOM 882 C CA . PHE A 1 110 ? -11.665 -0.008 8.060 1.00 74.94 110 PHE A CA 1
ATOM 883 C C . PHE A 1 110 ? -10.942 -0.789 9.147 1.00 74.94 110 PHE A C 1
ATOM 885 O O . PHE A 1 110 ? -9.814 -0.441 9.491 1.00 74.94 110 PHE A O 1
ATOM 892 N N . PHE A 1 111 ? -11.566 -1.859 9.629 1.00 78.56 111 PHE A N 1
ATOM 893 C CA . PHE A 1 111 ? -10.963 -2.818 10.553 1.00 78.56 111 PHE A CA 1
ATOM 894 C C . PHE A 1 111 ? -10.096 -3.810 9.774 1.00 78.56 111 PHE A C 1
ATOM 896 O O . PHE A 1 111 ? -10.436 -4.175 8.647 1.00 78.56 111 PHE A O 1
ATOM 903 N N . LYS A 1 112 ? -8.987 -4.252 10.372 1.00 73.25 112 LYS A N 1
ATOM 904 C CA . LYS A 1 112 ? -8.048 -5.210 9.774 1.00 73.25 112 LYS A CA 1
ATOM 905 C C . LYS A 1 112 ? -7.611 -6.286 10.744 1.00 73.25 112 LYS A C 1
ATOM 907 O O . LYS A 1 112 ? -7.634 -6.062 11.954 1.00 73.25 112 LYS A O 1
ATOM 912 N N . ASP A 1 113 ? -7.140 -7.393 10.174 1.00 69.19 113 ASP A N 1
ATOM 913 C CA . ASP A 1 113 ? -6.425 -8.472 10.855 1.00 69.19 113 ASP A CA 1
ATOM 914 C C . ASP A 1 113 ? -7.055 -8.776 12.219 1.00 69.19 113 ASP A C 1
ATOM 916 O O . ASP A 1 113 ? -8.242 -9.079 12.293 1.00 69.19 113 ASP A O 1
ATOM 920 N N . PHE A 1 114 ? -6.310 -8.603 13.312 1.00 75.56 114 PHE A N 1
ATOM 921 C CA . PHE A 1 114 ? -6.806 -8.898 14.651 1.00 75.56 114 PHE A CA 1
ATOM 922 C C . PHE A 1 114 ? -8.050 -8.085 15.053 1.00 75.56 114 PHE A C 1
ATOM 924 O O . PHE A 1 114 ? -8.941 -8.618 15.711 1.00 75.56 114 PHE A O 1
ATOM 931 N N . ALA A 1 115 ? -8.149 -6.813 14.658 1.00 80.94 115 ALA A N 1
ATOM 932 C CA . ALA A 1 115 ? -9.333 -6.009 14.957 1.00 80.94 115 ALA A CA 1
ATOM 933 C C . ALA A 1 115 ? -10.565 -6.514 14.193 1.00 80.94 115 ALA A C 1
ATOM 935 O O . ALA A 1 115 ? -11.670 -6.503 14.734 1.00 80.94 115 ALA A O 1
ATOM 936 N N . LEU A 1 116 ? -10.376 -6.983 12.957 1.00 80.62 116 LEU A N 1
ATOM 937 C CA . LEU A 1 116 ? -11.441 -7.617 12.188 1.00 80.62 116 LEU A CA 1
ATOM 938 C C . LEU A 1 116 ? -11.811 -8.989 12.773 1.00 80.62 116 LEU A C 1
ATOM 940 O O . LEU A 1 116 ? -12.997 -9.270 12.904 1.00 80.62 116 LEU A O 1
ATOM 944 N N . ASP A 1 117 ? -10.840 -9.794 13.210 1.00 76.81 117 ASP A N 1
ATOM 945 C CA . ASP A 1 117 ? -11.101 -11.067 13.900 1.00 76.81 117 ASP A CA 1
ATOM 946 C C . ASP A 1 117 ? -11.991 -10.853 15.138 1.00 76.81 117 ASP A C 1
ATOM 948 O O . ASP A 1 117 ? -12.946 -11.596 15.353 1.00 76.81 117 ASP A O 1
ATOM 952 N N . CYS A 1 118 ? -11.738 -9.796 15.923 1.00 85.50 118 CYS A N 1
ATOM 953 C CA . CYS A 1 118 ? -12.566 -9.448 17.087 1.00 85.50 118 CYS A CA 1
ATOM 954 C C . CYS A 1 118 ? -14.015 -9.106 16.700 1.00 85.50 118 CYS A C 1
ATOM 956 O O . CYS A 1 118 ? -14.950 -9.435 17.431 1.00 85.50 118 CYS A O 1
ATOM 958 N N . ILE A 1 119 ? -14.220 -8.450 15.552 1.00 85.62 119 ILE A N 1
ATOM 959 C CA . ILE A 1 119 ? -15.561 -8.184 15.015 1.00 85.62 119 ILE A CA 1
ATOM 960 C C . ILE A 1 119 ? -16.233 -9.490 14.597 1.00 85.62 119 ILE A C 1
ATOM 962 O O . ILE A 1 119 ? -17.378 -9.715 14.974 1.00 85.62 119 ILE A O 1
ATOM 966 N N . ILE A 1 120 ? -15.534 -10.340 13.841 1.00 82.31 120 ILE A N 1
ATOM 967 C CA . ILE A 1 120 ? -16.071 -11.601 13.314 1.00 82.31 120 ILE A CA 1
ATOM 968 C C . ILE A 1 120 ? -16.439 -12.550 14.458 1.00 82.31 120 ILE A C 1
ATOM 970 O O . ILE A 1 120 ? -17.499 -13.167 14.425 1.00 82.31 120 ILE A O 1
ATOM 974 N N . ASN A 1 121 ? -15.632 -12.612 15.519 1.00 85.00 121 ASN A N 1
ATOM 975 C CA . ASN A 1 121 ? -15.951 -13.409 16.706 1.00 85.00 121 ASN A CA 1
ATOM 976 C C . ASN A 1 121 ? -17.278 -12.983 17.353 1.00 85.00 121 ASN A C 1
ATOM 978 O O . ASN A 1 121 ? -18.001 -13.818 17.897 1.00 85.00 121 ASN A O 1
ATOM 982 N N . ARG A 1 122 ? -17.619 -11.692 17.274 1.00 86.25 122 ARG A N 1
ATOM 983 C CA . ARG A 1 122 ? -18.876 -11.150 17.800 1.00 86.25 122 ARG A CA 1
ATOM 984 C C . ARG A 1 122 ? -20.035 -11.219 16.802 1.00 86.25 122 ARG A C 1
ATOM 986 O O . ARG A 1 122 ? -21.177 -11.382 17.225 1.00 86.25 122 ARG A O 1
ATOM 993 N N . PHE A 1 123 ? -19.743 -11.088 15.513 1.00 86.75 123 PHE A N 1
ATOM 994 C CA . PHE A 1 123 ? -20.689 -11.097 14.399 1.00 86.75 123 PHE A CA 1
ATOM 995 C C . PHE A 1 123 ? -20.199 -12.093 13.332 1.00 86.75 123 PHE A C 1
ATOM 997 O O . PHE A 1 123 ? -19.542 -11.680 12.375 1.00 86.75 123 PHE A O 1
ATOM 1004 N N . PRO A 1 124 ? -20.471 -13.404 13.483 1.00 83.38 124 PRO A N 1
ATOM 1005 C CA . PRO A 1 124 ? -19.877 -14.457 12.644 1.00 83.38 124 PRO A CA 1
ATOM 1006 C C . PRO A 1 124 ? -20.182 -14.355 11.143 1.00 83.38 124 PRO A C 1
ATOM 1008 O O . PRO A 1 124 ? -19.454 -14.892 10.314 1.00 83.38 124 PRO A O 1
ATOM 1011 N N . GLU A 1 125 ? -21.268 -13.681 10.781 1.00 80.50 125 GLU A N 1
ATOM 1012 C CA . GLU A 1 125 ? -21.667 -13.373 9.407 1.00 80.50 125 GLU A CA 1
ATOM 1013 C C . GLU A 1 125 ? -20.896 -12.204 8.774 1.00 80.50 125 GLU A C 1
ATOM 1015 O O . GLU A 1 125 ? -20.987 -11.989 7.559 1.00 80.50 125 GLU A O 1
ATOM 1020 N N . ALA A 1 126 ? -20.159 -11.436 9.579 1.00 80.75 126 ALA A N 1
ATOM 1021 C CA . ALA A 1 126 ? -19.348 -10.338 9.092 1.00 80.75 126 ALA A CA 1
ATOM 1022 C C . ALA A 1 126 ? -18.173 -10.873 8.267 1.00 80.75 126 ALA A C 1
ATOM 1024 O O . ALA A 1 126 ? -17.465 -11.799 8.650 1.00 80.75 126 ALA A O 1
ATOM 1025 N N . ILE A 1 127 ? -17.937 -10.230 7.133 1.00 71.12 127 ILE A N 1
ATOM 1026 C CA . ILE A 1 127 ? -16.760 -10.442 6.285 1.00 71.12 127 ILE A CA 1
ATOM 1027 C C . ILE A 1 127 ? -15.834 -9.221 6.285 1.00 71.12 127 ILE A C 1
ATOM 1029 O O . ILE A 1 127 ? -14.754 -9.258 5.707 1.00 71.12 127 ILE A O 1
ATOM 1033 N N . GLY A 1 128 ? -16.255 -8.125 6.917 1.00 77.19 128 GLY A N 1
ATOM 1034 C CA . GLY A 1 128 ? -15.493 -6.891 7.073 1.00 77.19 128 GLY A CA 1
ATOM 1035 C C . GLY A 1 128 ? -16.208 -5.923 8.008 1.00 77.19 128 GLY A C 1
ATOM 1036 O O . GLY A 1 128 ? -17.346 -6.165 8.408 1.00 77.19 128 GLY A O 1
ATOM 1037 N N . ALA A 1 129 ? -15.557 -4.811 8.339 1.00 80.38 129 ALA A N 1
ATOM 1038 C CA . ALA A 1 129 ? -16.163 -3.737 9.117 1.00 80.38 129 ALA A CA 1
ATOM 1039 C C . ALA A 1 129 ? -15.480 -2.394 8.864 1.00 80.38 129 ALA A C 1
ATOM 1041 O O . ALA A 1 129 ? -14.299 -2.333 8.501 1.00 80.38 129 ALA A O 1
ATOM 1042 N N . PHE A 1 130 ? -16.228 -1.313 9.075 1.00 80.50 130 PHE A N 1
ATOM 1043 C CA . PHE A 1 130 ? -15.715 0.047 8.984 1.00 80.50 130 PHE A CA 1
ATOM 1044 C C . PHE A 1 130 ? -16.456 1.017 9.906 1.00 80.50 130 PHE A C 1
ATOM 1046 O O . PHE A 1 130 ? -17.629 0.832 10.209 1.00 80.50 130 PHE A O 1
ATOM 1053 N N . THR A 1 131 ? -15.779 2.093 10.290 1.00 82.25 131 THR A N 1
ATOM 1054 C CA . THR A 1 131 ? -16.327 3.231 11.028 1.00 82.25 131 THR A CA 1
ATOM 1055 C C . THR A 1 131 ? -16.319 4.468 10.146 1.00 82.25 131 THR A C 1
ATOM 1057 O O . THR A 1 131 ? -15.277 4.834 9.609 1.00 82.25 131 THR A O 1
ATOM 1060 N N . ILE A 1 132 ? -17.446 5.157 10.017 1.00 78.00 132 ILE A N 1
ATOM 1061 C CA . ILE A 1 132 ? -17.507 6.496 9.423 1.00 78.00 132 ILE A CA 1
ATOM 1062 C C . ILE A 1 132 ? -17.349 7.517 10.531 1.00 78.00 132 ILE A C 1
ATOM 1064 O O . ILE A 1 132 ? -17.972 7.384 11.578 1.00 78.00 132 ILE A O 1
ATOM 1068 N N . ILE A 1 133 ? -16.561 8.555 10.281 1.00 79.25 133 ILE A N 1
ATOM 1069 C CA . ILE A 1 133 ? -16.374 9.676 11.186 1.00 79.25 133 ILE A CA 1
ATOM 1070 C C . ILE A 1 133 ? -16.726 10.952 10.447 1.00 79.25 133 ILE A C 1
ATOM 1072 O O . ILE A 1 133 ? -16.018 11.353 9.521 1.00 79.25 133 ILE A O 1
ATOM 1076 N N . THR A 1 134 ? -17.802 11.587 10.890 1.00 77.69 134 THR A N 1
ATOM 1077 C CA . THR A 1 134 ? -18.299 12.855 10.351 1.00 77.69 134 THR A CA 1
ATOM 1078 C C . THR A 1 134 ? -18.080 13.966 11.362 1.00 77.69 134 THR A C 1
ATOM 1080 O O . THR A 1 134 ? -18.063 13.741 12.573 1.00 77.69 134 THR A O 1
ATOM 1083 N N . LYS A 1 135 ? -17.923 15.191 10.870 1.00 75.19 135 LYS A N 1
ATOM 1084 C CA . LYS A 1 135 ? -17.919 16.379 11.727 1.00 75.19 135 LYS A CA 1
ATOM 1085 C C . LYS A 1 135 ? -19.337 16.885 11.950 1.00 75.19 135 LYS A C 1
ATOM 1087 O O . LYS A 1 135 ? -20.216 16.696 11.111 1.00 75.19 135 LYS A O 1
ATOM 1092 N N . GLU A 1 136 ? -19.533 17.552 13.080 1.00 72.81 136 GLU A N 1
ATOM 1093 C CA . GLU A 1 136 ? -20.742 18.319 13.357 1.00 72.81 136 GLU A CA 1
ATOM 1094 C C . GLU A 1 136 ? -20.967 19.396 12.281 1.00 72.81 136 GLU A C 1
ATOM 1096 O O . GLU A 1 136 ? -20.040 20.090 11.852 1.00 72.81 136 GLU A O 1
ATOM 1101 N N . ILE A 1 137 ? -22.216 19.544 11.846 1.00 64.62 137 ILE A N 1
ATOM 1102 C CA . ILE A 1 137 ? -22.634 20.540 10.860 1.00 64.62 137 ILE A CA 1
ATOM 1103 C C . ILE A 1 137 ? -22.933 21.823 11.642 1.00 64.62 137 ILE A C 1
ATOM 1105 O O . ILE A 1 137 ? -23.734 21.803 12.571 1.00 64.62 137 ILE A O 1
ATOM 1109 N N . GLY A 1 138 ? -22.306 22.946 11.270 1.00 56.75 138 GLY A N 1
ATOM 1110 C CA . GLY A 1 138 ? -22.603 24.256 11.876 1.00 56.75 138 GLY A CA 1
ATOM 1111 C C . GLY A 1 138 ? -21.558 24.823 12.847 1.00 56.75 138 GLY A C 1
ATOM 1112 O O . GLY A 1 138 ? -21.912 25.548 13.769 1.00 56.75 138 GLY A O 1
ATOM 1113 N N . GLY A 1 139 ? -20.264 24.555 12.638 1.00 52.72 139 GLY A N 1
ATOM 1114 C CA . GLY A 1 139 ? -19.168 25.264 13.327 1.00 52.72 139 GLY A CA 1
ATOM 1115 C C . GLY A 1 139 ? -18.663 24.613 14.619 1.00 52.72 139 GLY A C 1
ATOM 1116 O O . GLY A 1 139 ? -17.647 25.049 15.166 1.00 52.72 139 GLY A O 1
ATOM 1117 N N . GLY A 1 140 ? -19.304 23.538 15.078 1.00 59.34 140 GLY A N 1
ATOM 1118 C CA . GLY A 1 140 ? -18.757 22.677 16.122 1.00 59.34 140 GLY A CA 1
ATOM 1119 C C . GLY A 1 140 ? -17.510 21.921 15.649 1.00 59.34 140 GLY A C 1
ATOM 1120 O O . GLY A 1 140 ? -17.399 21.526 14.490 1.00 59.34 140 GLY A O 1
ATOM 1121 N N . LYS A 1 141 ? -16.543 21.706 16.552 1.00 65.38 141 LYS A N 1
ATOM 1122 C CA . LYS A 1 141 ? -15.372 20.836 16.309 1.00 65.38 141 LYS A CA 1
ATOM 1123 C C . LYS A 1 141 ? -15.618 19.379 16.727 1.00 65.38 141 LYS A C 1
ATOM 1125 O O . LYS A 1 141 ? -14.665 18.604 16.776 1.00 65.38 141 LYS A O 1
ATOM 1130 N N . ARG A 1 142 ? -16.859 19.017 17.073 1.00 74.75 142 ARG A N 1
ATOM 1131 C CA . ARG A 1 142 ? -17.202 17.661 17.510 1.00 74.75 142 ARG A CA 1
ATOM 1132 C C . ARG A 1 142 ? -17.215 16.716 16.314 1.00 74.75 142 ARG A C 1
ATOM 1134 O O . ARG A 1 142 ? -17.621 17.090 15.214 1.00 74.75 142 ARG A O 1
ATOM 1141 N N . GLU A 1 143 ? -16.726 15.508 16.541 1.00 78.25 143 GLU A N 1
ATOM 1142 C CA . GLU A 1 143 ? -16.770 14.409 15.583 1.00 78.25 143 GLU A CA 1
ATOM 1143 C C . GLU A 1 143 ? -17.788 13.383 16.092 1.00 78.25 143 GLU A C 1
ATOM 1145 O O . GLU A 1 143 ? -17.981 13.267 17.299 1.00 78.25 143 GLU A O 1
ATOM 1150 N N . PHE A 1 144 ? -18.443 12.678 15.179 1.00 81.44 144 PHE A N 1
ATOM 1151 C CA . PHE A 1 144 ? -19.360 11.576 15.461 1.00 81.44 144 PHE A CA 1
ATOM 1152 C C . PHE A 1 144 ? -18.864 10.337 14.734 1.00 81.44 144 PHE A C 1
ATOM 1154 O O . PHE A 1 144 ? -18.353 10.475 13.618 1.00 81.44 144 PHE A O 1
ATOM 1161 N N . SER A 1 145 ? -19.018 9.155 15.331 1.00 83.62 145 SER A N 1
ATOM 1162 C CA . SER A 1 145 ? -18.622 7.887 14.711 1.00 83.62 145 SER A CA 1
ATOM 1163 C C . SER A 1 145 ? -19.777 6.902 14.586 1.00 83.62 145 SER A C 1
ATOM 1165 O O . SER A 1 145 ? -20.613 6.771 15.477 1.00 83.62 145 SER A O 1
ATOM 1167 N N . PHE A 1 146 ? -19.808 6.196 13.457 1.00 84.38 146 PHE A N 1
ATOM 1168 C CA . PHE A 1 146 ? -20.818 5.192 13.138 1.00 84.38 146 PHE A CA 1
ATOM 1169 C C . PHE A 1 146 ? -20.127 3.953 12.582 1.00 84.38 146 PHE A C 1
AT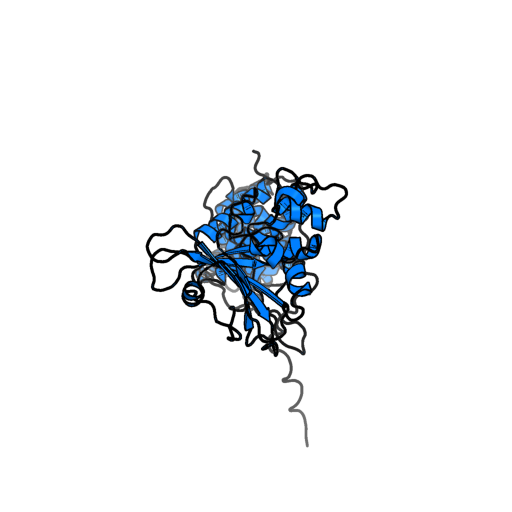OM 1171 O O . PHE A 1 146 ? -19.534 4.017 11.503 1.00 84.38 146 PHE A O 1
ATOM 1178 N N . THR A 1 147 ? -20.181 2.842 13.312 1.00 87.38 147 THR A N 1
ATOM 1179 C CA . THR A 1 147 ? -19.518 1.589 12.934 1.00 87.38 147 THR A CA 1
ATOM 1180 C C . THR A 1 147 ? -20.497 0.590 12.353 1.00 87.38 147 THR A C 1
ATOM 1182 O O . THR A 1 147 ? -21.578 0.359 12.898 1.00 87.38 147 THR A O 1
ATOM 1185 N N . TYR A 1 148 ? -20.067 -0.035 11.261 1.00 84.25 148 TYR A N 1
ATOM 1186 C CA . TYR A 1 148 ? -20.819 -0.985 10.466 1.00 84.25 148 TYR A CA 1
ATOM 1187 C C . TYR A 1 148 ? -20.042 -2.286 10.301 1.00 84.25 148 TYR A C 1
ATOM 1189 O O . TYR A 1 148 ? -18.830 -2.268 10.072 1.00 84.25 148 TYR A O 1
ATOM 1197 N N . ILE A 1 149 ? -20.760 -3.405 10.330 1.00 84.75 149 ILE A N 1
ATOM 1198 C CA . ILE A 1 149 ? -20.268 -4.673 9.787 1.00 84.75 149 ILE A CA 1
ATOM 1199 C C . ILE A 1 149 ? -20.710 -4.810 8.332 1.00 84.75 149 ILE A C 1
ATOM 1201 O O . ILE A 1 149 ? -21.769 -4.320 7.941 1.00 84.75 149 ILE A O 1
ATOM 1205 N N . ILE A 1 150 ? -19.893 -5.486 7.534 1.00 78.44 150 ILE A N 1
ATOM 1206 C CA . ILE A 1 150 ? -20.164 -5.812 6.139 1.00 78.44 150 ILE A CA 1
ATOM 1207 C C . ILE A 1 150 ? -20.454 -7.303 6.051 1.00 78.44 150 ILE A C 1
ATOM 1209 O O . ILE A 1 150 ? -19.700 -8.113 6.585 1.00 78.44 150 ILE A O 1
ATOM 1213 N N . THR A 1 151 ? -21.493 -7.670 5.312 1.00 77.62 151 THR A N 1
ATOM 1214 C CA . THR A 1 151 ? -21.843 -9.063 5.015 1.00 77.62 151 THR A CA 1
ATOM 1215 C C . THR A 1 151 ? -21.948 -9.274 3.500 1.00 77.62 151 THR A C 1
ATOM 1217 O O . THR A 1 151 ? -22.146 -8.329 2.729 1.00 77.62 151 THR A O 1
ATOM 1220 N N . ASN A 1 152 ? -21.815 -10.525 3.057 1.00 71.06 152 ASN A N 1
ATOM 1221 C CA . ASN A 1 152 ? -21.932 -10.906 1.643 1.00 71.06 152 ASN A CA 1
ATOM 1222 C C . ASN A 1 152 ? -23.355 -11.284 1.205 1.00 71.06 152 ASN A C 1
ATOM 1224 O O . ASN A 1 152 ? -23.576 -11.603 0.035 1.00 71.06 152 ASN A O 1
ATOM 1228 N N . LYS A 1 153 ? -24.314 -11.293 2.130 1.00 76.19 153 LYS A N 1
ATOM 1229 C CA . LYS A 1 153 ? -25.724 -11.622 1.908 1.00 76.19 153 LYS A CA 1
ATOM 1230 C C . LYS A 1 153 ? -26.554 -10.793 2.873 1.00 76.19 153 LYS A C 1
ATOM 1232 O O . LYS A 1 153 ? -26.083 -10.506 3.966 1.00 76.19 153 LYS A O 1
ATOM 1237 N N . ALA A 1 154 ? -27.787 -10.473 2.494 1.00 78.38 154 ALA A N 1
ATOM 1238 C CA . ALA A 1 154 ? -28.714 -9.855 3.426 1.00 78.38 154 ALA A CA 1
ATOM 1239 C C . ALA A 1 154 ? -28.833 -10.745 4.672 1.00 78.38 154 ALA A C 1
ATOM 1241 O O . ALA A 1 154 ? -29.164 -11.930 4.572 1.00 78.38 154 ALA A O 1
ATOM 1242 N N . SER A 1 155 ? -28.507 -10.184 5.830 1.00 76.56 155 SER A N 1
ATOM 1243 C CA . SER A 1 155 ? -28.668 -10.865 7.100 1.00 76.56 155 SER A CA 1
ATOM 1244 C C . SER A 1 155 ? -30.152 -11.033 7.406 1.00 76.56 155 SER A C 1
ATOM 1246 O O . SER A 1 155 ? -30.968 -10.151 7.143 1.00 76.56 155 SER A O 1
ATOM 1248 N N . VAL A 1 156 ? -30.493 -12.188 7.969 1.00 77.62 156 VAL A N 1
ATOM 1249 C CA . VAL A 1 156 ? -31.825 -12.456 8.530 1.00 77.62 156 VAL A CA 1
ATOM 1250 C C . VAL A 1 156 ? -31.977 -11.867 9.934 1.00 77.62 156 VAL A C 1
ATOM 1252 O O . VAL A 1 156 ? -33.087 -11.803 10.459 1.00 77.62 156 VAL A O 1
ATOM 1255 N N . SER A 1 157 ? -30.866 -11.444 10.539 1.00 79.88 157 SER A N 1
ATOM 1256 C CA . SER A 1 157 ? -30.826 -10.802 11.846 1.00 79.88 157 SER A CA 1
ATOM 1257 C C . SER A 1 157 ? -31.100 -9.308 11.713 1.00 79.88 157 SER A C 1
ATOM 1259 O O . SER A 1 157 ? -30.598 -8.650 10.803 1.00 79.88 157 SER A O 1
ATOM 1261 N N . GLN A 1 158 ? -31.859 -8.761 12.659 1.00 78.00 158 GLN A N 1
ATOM 1262 C CA . GLN A 1 158 ? -32.020 -7.319 12.800 1.00 78.00 158 GLN A CA 1
ATOM 1263 C C . GLN A 1 158 ? -30.883 -6.774 13.672 1.00 78.00 158 GLN A C 1
ATOM 1265 O O . GLN A 1 158 ? -30.720 -7.215 14.812 1.00 78.00 158 GLN A O 1
ATOM 1270 N N . TYR A 1 159 ? -30.109 -5.817 13.156 1.00 80.06 159 TYR A N 1
ATOM 1271 C CA . TYR A 1 159 ? -29.052 -5.159 13.927 1.00 80.06 159 TYR A CA 1
ATOM 1272 C C . TYR A 1 159 ? -29.556 -3.827 14.446 1.00 80.06 159 TYR A C 1
ATOM 1274 O O . TYR A 1 159 ? -29.774 -2.882 13.693 1.00 80.06 159 TYR A O 1
ATOM 1282 N N . THR A 1 160 ? -29.706 -3.751 15.761 1.00 80.62 160 THR A N 1
ATOM 1283 C CA . THR A 1 160 ? -29.928 -2.478 16.437 1.00 80.62 160 THR A CA 1
ATOM 1284 C C . THR A 1 160 ? -28.575 -1.958 16.911 1.00 80.62 160 THR A C 1
ATOM 1286 O O . THR A 1 160 ? -27.924 -2.638 17.714 1.00 80.62 160 THR A O 1
ATOM 1289 N N . PRO A 1 161 ? -28.119 -0.783 16.442 1.00 84.81 161 PRO A N 1
ATOM 1290 C CA . PRO A 1 161 ? -26.844 -0.245 16.879 1.00 84.81 161 PRO A CA 1
ATOM 1291 C C . PRO A 1 161 ? -26.886 0.082 18.369 1.00 84.81 161 PRO A C 1
ATOM 1293 O O . PRO A 1 161 ? -27.881 0.587 18.890 1.00 84.81 161 PRO A O 1
ATOM 1296 N N . SER A 1 162 ? -25.778 -0.181 19.055 1.00 87.69 162 SER A N 1
ATOM 1297 C CA . SER A 1 162 ? -25.591 0.291 20.424 1.00 87.69 162 SER A CA 1
ATOM 1298 C C . SER A 1 162 ? -25.229 1.773 20.406 1.00 87.69 162 SER A C 1
ATOM 1300 O O . SER A 1 162 ? -24.318 2.176 19.683 1.00 87.69 162 SER A O 1
ATOM 1302 N N . PHE A 1 163 ? -25.936 2.582 21.193 1.00 86.56 163 PHE A N 1
ATOM 1303 C CA . PHE A 1 163 ? -25.720 4.025 21.262 1.00 86.56 163 PHE A CA 1
ATOM 1304 C C . PHE A 1 163 ? -24.895 4.378 22.493 1.00 86.56 163 PHE A C 1
ATOM 1306 O O . PHE A 1 163 ? -25.272 4.047 23.618 1.00 86.56 163 PHE A O 1
ATOM 1313 N N . PHE A 1 164 ? -23.792 5.087 22.278 1.00 86.00 164 PHE A N 1
ATOM 1314 C CA . PHE A 1 164 ? -22.917 5.552 23.345 1.00 86.00 164 PHE A CA 1
ATOM 1315 C C . PHE A 1 164 ? -22.722 7.062 23.271 1.00 86.00 164 PHE A C 1
ATOM 1317 O O . PHE A 1 164 ? -22.731 7.671 22.198 1.00 86.00 164 PHE A O 1
ATOM 1324 N N . ALA A 1 165 ? -22.560 7.676 24.441 1.00 80.25 165 ALA A N 1
ATOM 1325 C CA . ALA A 1 165 ? -22.340 9.104 24.531 1.00 80.25 165 ALA A CA 1
ATOM 1326 C C . ALA A 1 165 ? -20.925 9.458 24.052 1.00 80.25 165 ALA A C 1
ATOM 1328 O O . ALA A 1 165 ? -19.953 8.738 24.280 1.00 80.25 165 ALA A O 1
ATOM 1329 N N . MET A 1 166 ? -20.809 10.608 23.396 1.00 73.00 166 MET A N 1
ATOM 1330 C CA . MET A 1 166 ? -19.541 11.109 22.866 1.00 73.00 166 MET A CA 1
ATOM 1331 C C . MET A 1 166 ? -18.481 11.358 23.952 1.00 73.00 166 MET A C 1
ATOM 1333 O O . MET A 1 166 ? -17.283 11.253 23.702 1.00 73.00 166 MET A O 1
ATOM 1337 N N . ASP A 1 167 ? -18.916 11.685 25.164 1.00 74.25 167 ASP A N 1
ATOM 1338 C CA . ASP A 1 167 ? -18.090 11.980 26.331 1.00 74.25 167 ASP A CA 1
ATOM 1339 C C . ASP A 1 167 ? -17.850 10.764 27.241 1.00 74.25 167 ASP A C 1
ATOM 1341 O O . ASP A 1 167 ? -17.138 10.886 28.242 1.00 74.25 167 ASP A O 1
ATOM 1345 N N . SER A 1 168 ? -18.351 9.576 26.874 1.00 76.31 168 SER A N 1
ATOM 1346 C CA . SER A 1 168 ? -18.162 8.324 27.623 1.00 76.31 168 SER A CA 1
ATOM 1347 C C . SER A 1 168 ? -16.695 8.033 27.969 1.00 76.31 168 SER A C 1
ATOM 1349 O O . SER A 1 168 ? -16.403 7.433 29.003 1.00 76.31 168 SER A O 1
ATOM 1351 N N . TYR A 1 169 ? -15.757 8.496 27.138 1.00 79.38 169 TYR A N 1
ATOM 1352 C CA . TYR A 1 169 ? -14.320 8.242 27.282 1.00 79.38 169 TYR A CA 1
ATOM 1353 C C . TYR A 1 169 ? -13.529 9.436 27.822 1.00 79.38 169 TYR A C 1
ATOM 1355 O O . TYR A 1 169 ? -12.302 9.364 27.893 1.00 79.38 169 TYR A O 1
ATOM 1363 N N . ALA A 1 170 ? -14.193 10.519 28.244 1.00 73.75 170 ALA A N 1
ATOM 1364 C CA . ALA A 1 170 ? -13.531 11.733 28.732 1.00 73.75 170 ALA A CA 1
ATOM 1365 C C . ALA A 1 170 ? -12.634 11.487 29.961 1.00 73.75 170 ALA A C 1
ATOM 1367 O O . ALA A 1 170 ? -11.683 12.226 30.194 1.00 73.75 170 ALA A O 1
ATOM 1368 N N . LYS A 1 171 ? -12.921 10.434 30.740 1.00 74.38 171 LYS A N 1
ATOM 1369 C CA . LYS A 1 171 ? -12.107 10.005 31.890 1.00 74.38 171 LYS A CA 1
ATOM 1370 C C . LYS A 1 171 ? -11.007 9.003 31.531 1.00 74.38 171 LYS A C 1
ATOM 1372 O O . LYS A 1 171 ? -10.247 8.599 32.408 1.00 74.38 171 LYS A O 1
ATOM 1377 N N . SER A 1 172 ? -10.935 8.553 30.279 1.00 73.75 172 SER A N 1
ATOM 1378 C CA . SER A 1 172 ? -9.845 7.687 29.849 1.00 73.75 172 SER A CA 1
ATOM 1379 C C . SER A 1 172 ? -8.570 8.522 29.737 1.00 73.75 172 SER A C 1
ATOM 1381 O O . SER A 1 172 ? -8.530 9.540 29.057 1.00 73.75 172 SER A O 1
ATOM 1383 N N . ASN A 1 173 ? -7.490 8.083 30.380 1.00 73.06 173 ASN A N 1
ATOM 1384 C CA . ASN A 1 173 ? -6.174 8.708 30.208 1.00 73.06 173 ASN A CA 1
ATOM 1385 C C . ASN A 1 173 ? -5.521 8.345 28.850 1.00 73.06 173 ASN A C 1
ATOM 1387 O O . ASN A 1 173 ? -4.316 8.514 28.683 1.00 73.06 173 ASN A O 1
ATOM 1391 N N . SER A 1 174 ? -6.278 7.774 27.900 1.00 74.50 174 SER A N 1
ATOM 1392 C CA . SER A 1 174 ? -5.778 7.322 26.597 1.00 74.50 174 SER A CA 1
ATOM 1393 C C . SER A 1 174 ? -6.155 8.312 25.499 1.00 74.50 174 SER A C 1
ATOM 1395 O O . SER A 1 174 ? -7.326 8.470 25.155 1.00 74.50 174 SER A O 1
ATOM 1397 N N . GLU A 1 175 ? -5.145 8.910 24.869 1.00 69.56 175 GLU A N 1
ATOM 1398 C CA . GLU A 1 175 ? -5.329 9.785 23.705 1.00 69.56 175 GLU A CA 1
ATOM 1399 C C . GLU A 1 175 ? -6.008 9.062 22.523 1.00 69.56 175 GLU A C 1
ATOM 1401 O O . GLU A 1 175 ? -6.692 9.699 21.723 1.00 69.56 175 GLU A O 1
ATOM 1406 N N . ASN A 1 176 ? -5.869 7.731 22.420 1.00 72.00 176 ASN A N 1
ATOM 1407 C CA . ASN A 1 176 ? -6.473 6.937 21.346 1.00 72.00 176 ASN A CA 1
ATOM 1408 C C . ASN A 1 176 ? -7.964 6.634 21.568 1.00 72.00 176 ASN A C 1
ATOM 1410 O O . ASN A 1 176 ? -8.662 6.413 20.586 1.00 72.00 176 ASN A O 1
ATOM 1414 N N . LEU A 1 177 ? -8.463 6.648 22.811 1.00 73.75 177 LEU A N 1
ATOM 1415 C CA . LEU A 1 177 ? -9.901 6.512 23.104 1.00 73.75 177 LEU A CA 1
ATOM 1416 C C . LEU A 1 177 ? -10.654 7.835 22.976 1.00 73.75 177 LEU A C 1
ATOM 1418 O O . LEU A 1 177 ? -11.816 7.848 22.579 1.00 73.75 177 LEU A O 1
ATOM 1422 N N . ILE A 1 178 ? -9.984 8.944 23.296 1.00 64.62 178 ILE A N 1
ATOM 1423 C CA . ILE A 1 178 ? -10.516 10.298 23.089 1.00 64.62 178 ILE A CA 1
ATOM 1424 C C . ILE A 1 178 ? -10.590 10.614 21.583 1.00 64.62 178 ILE A C 1
ATOM 1426 O O . ILE A 1 178 ? -11.417 11.409 21.137 1.00 64.62 178 ILE A O 1
ATOM 1430 N N . ASN A 1 179 ? -9.748 9.966 20.776 1.00 66.94 179 ASN A N 1
ATOM 1431 C CA . ASN A 1 179 ? -9.772 10.066 19.327 1.00 66.94 179 ASN A CA 1
ATOM 1432 C C . ASN A 1 179 ? -10.703 9.009 18.708 1.00 66.94 179 ASN A C 1
ATOM 1434 O O . ASN A 1 179 ? -10.285 7.877 18.463 1.00 66.94 179 ASN A O 1
ATOM 1438 N N . LEU A 1 180 ? -11.922 9.419 18.339 1.00 64.62 180 LEU A N 1
ATOM 1439 C CA . LEU A 1 180 ? -12.937 8.562 17.695 1.00 64.62 180 LEU A CA 1
ATOM 1440 C C . LEU A 1 180 ? -12.462 7.781 16.463 1.00 64.62 180 LEU A C 1
ATOM 1442 O O . LEU A 1 180 ? -13.123 6.843 16.033 1.00 64.62 180 LEU A O 1
ATOM 1446 N N . ARG A 1 181 ? -11.308 8.128 15.878 1.00 65.69 181 ARG A N 1
ATOM 1447 C CA . ARG A 1 181 ? -10.692 7.342 14.800 1.00 65.69 181 ARG A CA 1
ATOM 1448 C C . ARG A 1 181 ? -10.403 5.899 15.171 1.00 65.69 181 ARG A C 1
ATOM 1450 O O . ARG A 1 181 ? -10.246 5.088 14.268 1.00 65.69 181 ARG A O 1
ATOM 1457 N N . ARG A 1 182 ? -10.244 5.603 16.457 1.00 73.88 182 ARG A N 1
ATOM 1458 C CA . ARG A 1 182 ? -9.712 4.321 16.933 1.00 73.88 182 ARG A CA 1
ATOM 1459 C C . ARG A 1 182 ? -10.488 3.738 18.105 1.00 73.88 182 ARG A C 1
ATOM 1461 O O . ARG A 1 182 ? -10.232 2.595 18.477 1.00 73.88 182 ARG A O 1
ATOM 1468 N N . THR A 1 183 ? -11.426 4.501 18.660 1.00 84.88 183 THR A N 1
ATOM 1469 C CA . THR A 1 183 ? -12.217 4.122 19.830 1.00 84.88 183 THR A CA 1
ATOM 1470 C C . THR A 1 183 ? -12.938 2.798 19.612 1.00 84.88 183 THR A C 1
ATOM 1472 O O . THR A 1 183 ? -12.756 1.881 20.404 1.00 84.88 183 THR A O 1
ATOM 1475 N N . ASP A 1 184 ? -13.657 2.638 18.503 1.00 86.75 184 ASP A N 1
ATOM 1476 C CA . ASP A 1 184 ? -14.482 1.443 18.282 1.00 86.75 184 ASP A CA 1
ATOM 1477 C C . ASP A 1 184 ? -13.623 0.190 18.116 1.00 86.75 184 ASP A C 1
ATOM 1479 O O . ASP A 1 184 ? -13.894 -0.838 18.733 1.00 86.75 184 ASP A O 1
ATOM 1483 N N . ILE A 1 185 ? -12.514 0.304 17.382 1.00 86.25 185 ILE A N 1
ATOM 1484 C CA . ILE A 1 185 ? -11.506 -0.755 17.248 1.00 86.25 185 ILE A CA 1
ATOM 1485 C C . ILE A 1 185 ? -10.976 -1.184 18.618 1.00 86.25 185 ILE A C 1
ATOM 1487 O O . ILE A 1 185 ? -10.946 -2.376 18.924 1.00 86.25 185 ILE A O 1
ATOM 1491 N N . LEU A 1 186 ? -10.605 -0.219 19.465 1.00 88.69 186 LEU A N 1
ATOM 1492 C CA . LEU A 1 186 ? -10.158 -0.488 20.831 1.00 88.69 186 LEU A CA 1
ATOM 1493 C C . LEU A 1 186 ? -11.235 -1.193 21.654 1.00 88.69 186 LEU A C 1
ATOM 1495 O O . LEU A 1 186 ? -10.919 -2.152 22.348 1.00 88.69 186 LEU A O 1
ATOM 1499 N N . LEU A 1 187 ? -12.495 -0.765 21.564 1.00 90.69 187 LEU A N 1
ATOM 1500 C CA . LEU A 1 187 ? -13.594 -1.382 22.306 1.00 90.69 187 LEU A CA 1
ATOM 1501 C C . LEU A 1 187 ? -13.793 -2.848 21.914 1.00 90.69 187 LEU A C 1
ATOM 1503 O O . LEU A 1 187 ? -13.934 -3.690 22.799 1.00 90.69 187 LEU A O 1
ATOM 1507 N N . PHE A 1 188 ? -13.761 -3.179 20.622 1.00 90.94 188 PHE A N 1
ATOM 1508 C CA . PHE A 1 188 ? -13.876 -4.571 20.181 1.00 90.94 188 PHE A CA 1
ATOM 1509 C C . PHE A 1 188 ? -12.680 -5.415 20.625 1.00 90.94 188 PHE A C 1
ATOM 1511 O O . PHE A 1 188 ? -12.877 -6.481 21.206 1.00 90.94 188 PHE A O 1
ATOM 1518 N N . MET A 1 189 ? -11.452 -4.920 20.440 1.00 91.06 189 MET A N 1
ATOM 1519 C CA . MET A 1 189 ? -10.251 -5.652 20.858 1.00 91.06 189 MET A CA 1
ATOM 1520 C C . MET A 1 189 ? -10.195 -5.859 22.372 1.00 91.06 189 MET A C 1
ATOM 1522 O O . MET A 1 189 ? -9.860 -6.947 22.829 1.00 91.06 189 MET A O 1
ATOM 1526 N N . LEU A 1 190 ? -10.542 -4.847 23.172 1.00 92.31 190 LEU A N 1
ATOM 1527 C CA . LEU A 1 190 ? -10.576 -4.965 24.631 1.00 92.31 190 LEU A CA 1
ATOM 1528 C C . LEU A 1 190 ? -11.681 -5.910 25.103 1.00 92.31 190 LEU A C 1
ATOM 1530 O O . LEU A 1 190 ? -11.489 -6.632 26.083 1.00 92.31 190 LEU A O 1
ATOM 1534 N N . SER A 1 191 ? -12.818 -5.918 24.403 1.00 91.81 191 SER A N 1
ATOM 1535 C CA . SER A 1 191 ? -13.914 -6.833 24.705 1.00 91.81 191 SER A CA 1
ATOM 1536 C C . SER A 1 191 ? -13.477 -8.282 24.534 1.00 91.81 191 SER A C 1
ATOM 1538 O O . SER A 1 191 ? -13.668 -9.085 25.445 1.00 91.81 191 SER A O 1
ATOM 1540 N N . GLU A 1 192 ? -12.799 -8.578 23.429 1.00 90.62 192 GLU A N 1
ATOM 1541 C CA . GLU A 1 192 ? -12.297 -9.914 23.121 1.00 90.62 192 GLU A CA 1
ATOM 1542 C C . GLU A 1 192 ? -11.125 -10.325 24.029 1.00 90.62 192 GLU A C 1
ATOM 1544 O O . GLU A 1 192 ? -11.108 -11.411 24.602 1.00 90.62 192 GLU A O 1
ATOM 1549 N N . CYS A 1 193 ? -10.141 -9.441 24.212 1.00 90.62 193 CYS A N 1
ATOM 1550 C CA . CYS A 1 193 ? -8.914 -9.741 24.953 1.00 90.62 193 CYS A CA 1
ATOM 1551 C C . CYS A 1 193 ? -9.105 -9.841 26.472 1.00 90.62 193 CYS A C 1
ATOM 1553 O O . CYS A 1 193 ? -8.322 -10.529 27.134 1.00 90.62 193 CYS A O 1
ATOM 1555 N N . PHE A 1 194 ? -10.076 -9.115 27.034 1.00 91.25 194 PHE A N 1
ATOM 1556 C CA . PHE A 1 194 ? -10.227 -8.946 28.484 1.00 91.25 194 PHE A CA 1
ATOM 1557 C C . PHE A 1 194 ? -11.647 -9.227 29.000 1.00 91.25 194 PHE A C 1
ATOM 1559 O O . PHE A 1 194 ? -11.893 -9.103 30.198 1.00 91.25 194 PHE A O 1
ATOM 1566 N N . GLY A 1 195 ? -12.589 -9.609 28.132 1.00 89.31 195 GLY A N 1
ATOM 1567 C CA . GLY A 1 195 ? -13.933 -10.051 28.522 1.00 89.31 195 GLY A CA 1
ATOM 1568 C C . GLY A 1 195 ? -14.871 -8.940 29.007 1.00 89.31 195 GLY A C 1
ATOM 1569 O O . GLY A 1 195 ? -15.940 -9.226 29.549 1.00 89.31 195 GLY A O 1
ATOM 1570 N N . TYR A 1 196 ? -14.507 -7.666 28.840 1.00 90.06 196 TYR A N 1
ATOM 1571 C CA . TYR A 1 196 ? -15.395 -6.552 29.173 1.00 90.06 196 TYR A CA 1
ATOM 1572 C C . TYR A 1 196 ? -16.445 -6.357 28.076 1.00 90.06 196 TYR A C 1
ATOM 1574 O O . TYR A 1 196 ? -16.128 -6.368 26.891 1.00 90.06 196 TYR A O 1
ATOM 1582 N N . SER A 1 197 ? -17.709 -6.121 28.434 1.00 90.62 197 SER A N 1
ATOM 1583 C CA . SER A 1 197 ? -18.691 -5.701 27.431 1.00 90.62 197 SER A CA 1
ATOM 1584 C C . SER A 1 197 ? -18.408 -4.267 26.971 1.00 90.62 197 SER A C 1
ATOM 1586 O O . SER A 1 197 ? -17.964 -3.423 27.754 1.00 90.62 197 SER A O 1
ATOM 1588 N N . ILE A 1 198 ? -18.701 -3.975 25.702 1.00 90.00 198 ILE A N 1
ATOM 1589 C CA . ILE A 1 198 ? -18.573 -2.620 25.142 1.00 90.00 198 ILE A CA 1
ATOM 1590 C C . ILE A 1 198 ? -19.441 -1.625 25.922 1.00 90.00 198 ILE A C 1
ATOM 1592 O O . ILE A 1 198 ? -18.994 -0.518 26.207 1.00 90.00 198 ILE A O 1
ATOM 1596 N N . GLU A 1 199 ? -20.639 -2.038 26.340 1.00 89.38 199 GLU A N 1
ATOM 1597 C CA . GLU A 1 199 ? -21.531 -1.242 27.190 1.00 89.38 199 GLU A CA 1
ATOM 1598 C C . GLU A 1 199 ? -20.863 -0.862 28.515 1.00 89.38 199 GLU A C 1
ATOM 1600 O O . GLU A 1 199 ? -20.841 0.310 28.889 1.00 89.38 199 GLU A O 1
ATOM 1605 N N . LYS A 1 200 ? -20.233 -1.833 29.190 1.00 89.62 200 LYS A N 1
ATOM 1606 C CA . LYS A 1 200 ? -19.514 -1.582 30.440 1.00 89.62 200 LYS A CA 1
ATOM 1607 C C . LYS A 1 200 ? -18.357 -0.609 30.228 1.00 89.62 200 LYS A C 1
ATOM 1609 O O . LYS A 1 200 ? -18.202 0.296 31.039 1.00 89.62 200 LYS A O 1
ATOM 1614 N N . MET A 1 201 ? -17.577 -0.768 29.156 1.00 89.88 201 MET A N 1
ATOM 1615 C CA . MET A 1 201 ? -16.457 0.132 28.828 1.00 89.88 201 MET A CA 1
ATOM 1616 C C . MET A 1 201 ? -16.908 1.536 28.409 1.00 89.88 201 MET A C 1
ATOM 1618 O O . MET A 1 201 ? -16.173 2.502 28.593 1.00 89.88 201 MET A O 1
ATOM 1622 N N . SER A 1 202 ? -18.120 1.661 27.873 1.00 87.62 202 SER A N 1
ATOM 1623 C CA . SER A 1 202 ? -18.700 2.932 27.424 1.00 87.62 202 SER A CA 1
ATOM 1624 C C . SER A 1 202 ? -19.480 3.661 28.524 1.00 87.62 202 SER A C 1
ATOM 1626 O O . SER A 1 202 ? -20.046 4.726 28.280 1.00 87.62 202 SER A O 1
ATOM 1628 N N . SER A 1 203 ? -19.497 3.123 29.747 1.00 85.69 203 SER A N 1
ATOM 1629 C CA . SER A 1 203 ? -20.037 3.805 30.921 1.00 85.69 203 SER A CA 1
ATOM 1630 C C . SER A 1 203 ? -19.063 4.859 31.454 1.00 85.69 203 SER A C 1
ATOM 1632 O O . SER A 1 203 ? -17.872 4.598 31.623 1.00 85.69 203 SER A O 1
ATOM 1634 N N . ILE A 1 204 ? -19.590 6.017 31.867 1.00 81.44 204 ILE A N 1
ATOM 1635 C CA . ILE A 1 204 ? -18.824 7.089 32.530 1.00 81.44 204 ILE A CA 1
ATOM 1636 C C . ILE A 1 204 ? -18.193 6.662 33.873 1.00 81.44 204 ILE A C 1
ATOM 1638 O O . ILE A 1 204 ? -17.370 7.387 34.447 1.00 81.44 204 ILE A O 1
ATOM 1642 N N . SER A 1 205 ? -18.626 5.521 34.416 1.00 84.25 205 SER A N 1
ATOM 1643 C CA . SER A 1 205 ? -18.106 4.920 35.645 1.00 84.25 205 SER A CA 1
ATOM 1644 C C . SER A 1 205 ? -17.036 3.856 35.394 1.00 84.25 205 SER A C 1
ATOM 1646 O O . SER A 1 205 ? -16.544 3.275 36.358 1.00 84.25 205 SER A O 1
ATOM 1648 N N . PHE A 1 206 ? -16.700 3.549 34.137 1.00 87.81 206 PHE A N 1
ATOM 1649 C CA . PHE A 1 206 ? -15.677 2.557 33.836 1.00 87.81 206 PHE A CA 1
ATOM 1650 C C . PHE A 1 206 ? -14.290 3.059 34.245 1.00 87.81 206 PHE A C 1
ATOM 1652 O O . PHE A 1 206 ? -13.846 4.134 33.833 1.00 87.81 206 PHE A O 1
ATOM 1659 N N . GLU A 1 207 ? -13.590 2.271 35.058 1.00 87.12 207 GLU A N 1
ATOM 1660 C CA . GLU A 1 207 ? -12.258 2.616 35.540 1.00 87.12 207 GLU A CA 1
ATOM 1661 C C . GLU A 1 207 ? -11.194 2.210 34.516 1.00 87.12 207 GLU A C 1
ATOM 1663 O O . GLU A 1 207 ? -10.616 1.128 34.574 1.00 87.12 207 GLU A O 1
ATOM 1668 N N . TRP A 1 208 ? -10.906 3.104 33.571 1.00 85.44 208 TRP A N 1
ATOM 1669 C CA . TRP A 1 208 ? -9.922 2.868 32.506 1.00 85.44 208 TRP A CA 1
ATOM 1670 C C . TRP A 1 208 ? -8.501 2.574 33.011 1.00 85.44 208 TRP A C 1
ATOM 1672 O O . TRP A 1 208 ? -7.733 1.890 32.334 1.00 85.44 208 TRP A O 1
ATOM 1682 N N . ASN A 1 209 ? -8.163 3.017 34.225 1.00 82.25 209 ASN A N 1
ATOM 1683 C CA . ASN A 1 209 ? -6.869 2.731 34.843 1.00 82.25 209 ASN A CA 1
ATOM 1684 C C . ASN A 1 209 ? -6.683 1.245 35.201 1.00 82.25 209 ASN A C 1
ATOM 1686 O O . ASN A 1 209 ? -5.554 0.840 35.455 1.00 82.25 209 ASN A O 1
ATOM 1690 N N . CYS A 1 210 ? -7.730 0.410 35.166 1.00 86.06 210 CYS A N 1
ATOM 1691 C CA . CYS A 1 210 ? -7.590 -1.030 35.413 1.00 86.06 210 CYS A CA 1
ATOM 1692 C C . CYS A 1 210 ? -6.671 -1.739 34.401 1.00 86.06 210 CYS A C 1
ATOM 1694 O O . CYS A 1 210 ? -6.095 -2.776 34.712 1.00 86.06 210 CYS A O 1
ATOM 1696 N N . PHE A 1 211 ? -6.490 -1.159 33.211 1.00 88.06 211 PHE A N 1
ATOM 1697 C CA . PHE A 1 211 ? -5.551 -1.652 32.207 1.00 88.06 211 PHE A CA 1
ATOM 1698 C C . PHE A 1 211 ? -4.142 -1.073 32.364 1.00 88.06 211 PHE A C 1
ATOM 1700 O O . PHE A 1 211 ? -3.293 -1.333 31.516 1.00 88.06 211 PHE A O 1
ATOM 1707 N N . GLN A 1 212 ? -3.860 -0.253 33.379 1.00 81.19 212 GLN A N 1
ATOM 1708 C CA . GLN A 1 212 ? -2.523 0.292 33.605 1.00 81.19 212 GLN A CA 1
ATOM 1709 C C . GLN A 1 212 ? -1.685 -0.716 34.395 1.00 81.19 212 GLN A C 1
ATOM 1711 O O . GLN A 1 212 ? -2.040 -1.094 35.506 1.00 81.19 212 GLN A O 1
ATOM 1716 N N . ASN A 1 213 ? -0.537 -1.101 33.835 1.00 81.19 213 ASN A N 1
ATOM 1717 C CA . ASN A 1 213 ? 0.473 -1.953 34.478 1.00 81.19 213 ASN A CA 1
ATOM 1718 C C . ASN A 1 213 ? 0.055 -3.422 34.711 1.00 81.19 213 ASN A C 1
ATOM 1720 O O . ASN A 1 213 ? 0.462 -4.040 35.690 1.00 81.19 213 ASN A O 1
ATOM 1724 N N . LEU A 1 214 ? -0.735 -3.997 33.805 1.00 86.62 214 LEU A N 1
ATOM 1725 C CA . LEU A 1 214 ? -0.968 -5.436 33.737 1.00 86.62 214 LEU A CA 1
ATOM 1726 C C . LEU A 1 214 ? 0.311 -6.171 33.303 1.00 86.62 214 LEU A C 1
ATOM 1728 O O . LEU A 1 214 ? 1.011 -5.753 32.380 1.00 86.62 214 LEU A O 1
ATOM 1732 N N . GLU A 1 215 ? 0.588 -7.307 33.938 1.00 85.38 215 GLU A N 1
ATOM 1733 C CA . GLU A 1 215 ? 1.761 -8.147 33.673 1.00 85.38 215 GLU A CA 1
ATOM 1734 C C . GLU A 1 215 ? 1.355 -9.522 33.113 1.00 85.38 215 GLU A C 1
ATOM 1736 O O . GLU A 1 215 ? 0.192 -9.914 33.181 1.00 85.38 215 GLU A O 1
ATOM 1741 N N . ASN A 1 216 ? 2.320 -10.272 32.561 1.00 85.75 216 ASN A N 1
ATOM 1742 C CA . ASN A 1 216 ? 2.135 -11.648 32.056 1.00 85.75 216 ASN A CA 1
ATOM 1743 C C . ASN A 1 216 ? 1.034 -11.808 30.985 1.00 85.75 216 ASN A C 1
ATOM 1745 O O . ASN A 1 216 ? 0.297 -12.792 30.963 1.00 85.75 216 ASN A O 1
ATOM 1749 N N . LEU A 1 217 ? 0.941 -10.832 30.082 1.00 85.38 217 LEU A N 1
ATOM 1750 C CA . LEU A 1 217 ? -0.073 -10.765 29.029 1.00 85.38 217 LEU A CA 1
ATOM 1751 C C . LEU A 1 217 ? 0.235 -11.680 27.835 1.00 85.38 217 LEU A C 1
ATOM 1753 O O . LEU A 1 217 ? 1.388 -11.825 27.423 1.00 85.38 217 LEU A O 1
ATOM 1757 N N . HIS A 1 218 ? -0.818 -12.207 27.206 1.00 85.12 218 HIS A N 1
ATOM 1758 C CA . HIS A 1 218 ? -0.731 -12.842 25.890 1.00 85.12 218 HIS A CA 1
ATOM 1759 C C . HIS A 1 218 ? -0.311 -11.810 24.815 1.00 85.12 218 HIS A C 1
ATOM 1761 O O . HIS A 1 218 ? -0.722 -10.651 24.913 1.00 85.12 218 HIS A O 1
ATOM 1767 N N . PRO A 1 219 ? 0.426 -12.181 23.743 1.00 81.62 219 PRO A N 1
ATOM 1768 C CA . PRO A 1 219 ? 0.865 -11.233 22.709 1.00 81.62 219 PRO A CA 1
ATOM 1769 C C . PRO A 1 219 ? -0.242 -10.325 22.148 1.00 81.62 219 PRO A C 1
ATOM 1771 O O . PRO A 1 219 ? -0.066 -9.115 22.082 1.00 81.62 219 PRO A O 1
ATOM 1774 N N . ARG A 1 220 ? -1.429 -10.874 21.848 1.00 80.19 220 ARG A N 1
ATOM 1775 C CA . ARG A 1 220 ? -2.593 -10.089 21.375 1.00 80.19 220 ARG A CA 1
ATOM 1776 C C . ARG A 1 220 ? -3.119 -9.082 22.409 1.00 80.19 220 ARG A C 1
ATOM 1778 O O . ARG A 1 220 ? -3.497 -7.969 22.048 1.00 80.19 220 ARG A O 1
ATOM 1785 N N . GLN A 1 221 ? -3.107 -9.444 23.694 1.00 87.56 221 GLN A N 1
ATOM 1786 C CA . GLN A 1 221 ? -3.462 -8.529 24.786 1.00 87.56 221 GLN A CA 1
ATOM 1787 C C . GLN A 1 221 ? -2.425 -7.410 24.893 1.00 87.56 221 GLN A C 1
ATOM 1789 O O . GLN A 1 221 ? -2.787 -6.247 25.043 1.00 87.56 221 GLN A O 1
ATOM 1794 N N . TYR A 1 222 ? -1.144 -7.752 24.748 1.00 84.19 222 TYR A N 1
ATOM 1795 C CA . TYR A 1 222 ? -0.060 -6.779 24.743 1.00 84.19 222 TYR A CA 1
ATOM 1796 C C . TYR A 1 222 ? -0.179 -5.796 23.575 1.00 84.19 222 TYR A C 1
ATOM 1798 O O . TYR A 1 222 ? -0.107 -4.592 23.793 1.00 84.19 222 TYR A O 1
ATOM 1806 N N . ASP A 1 223 ? -0.435 -6.281 22.357 1.00 79.38 223 ASP A N 1
ATOM 1807 C CA . ASP A 1 223 ? -0.613 -5.424 21.181 1.00 79.38 223 ASP A CA 1
ATOM 1808 C C . ASP A 1 223 ? -1.861 -4.525 21.318 1.00 79.38 223 ASP A C 1
ATOM 1810 O O . ASP A 1 223 ? -1.825 -3.346 20.963 1.00 79.38 223 ASP A O 1
ATOM 1814 N N . THR A 1 224 ? -2.943 -5.042 21.915 1.00 87.12 224 THR A N 1
ATOM 1815 C CA . THR A 1 224 ? -4.149 -4.257 22.240 1.00 87.12 224 THR A CA 1
ATOM 1816 C C . THR A 1 224 ? -3.830 -3.133 23.229 1.00 87.12 224 THR A C 1
ATOM 1818 O O . THR A 1 224 ? -4.220 -1.983 23.023 1.00 87.12 224 THR A O 1
ATOM 1821 N N . LEU A 1 225 ? -3.090 -3.436 24.301 1.00 88.81 225 LEU A N 1
ATOM 1822 C CA . LEU A 1 225 ? -2.712 -2.437 25.300 1.00 88.81 225 LEU A CA 1
ATOM 1823 C C . LEU A 1 225 ? -1.612 -1.490 24.816 1.00 88.81 225 LEU A C 1
ATOM 1825 O O . LEU A 1 225 ? -1.584 -0.347 25.260 1.00 88.81 225 LEU A O 1
ATOM 1829 N N . ASN A 1 226 ? -0.756 -1.900 23.877 1.00 82.88 226 ASN A N 1
ATOM 1830 C CA . ASN A 1 226 ? 0.143 -0.991 23.166 1.00 82.88 226 ASN A CA 1
ATOM 1831 C C . ASN A 1 226 ? -0.663 0.040 22.367 1.00 82.88 226 ASN A C 1
ATOM 1833 O O . ASN A 1 226 ? -0.319 1.220 22.359 1.00 82.88 226 ASN A O 1
ATOM 1837 N N . TYR A 1 227 ? -1.773 -0.380 21.759 1.00 80.12 227 TYR A N 1
ATOM 1838 C CA . TYR A 1 227 ? -2.678 0.532 21.069 1.00 80.12 227 TYR A CA 1
ATOM 1839 C C . TYR A 1 227 ? -3.407 1.478 22.034 1.00 80.12 227 TYR A C 1
ATOM 1841 O O . TYR A 1 227 ? -3.624 2.646 21.715 1.00 80.12 227 TYR A O 1
ATOM 1849 N N . LEU A 1 228 ? -3.750 1.012 23.236 1.00 85.25 228 LEU A N 1
ATOM 1850 C CA . LEU A 1 228 ? -4.439 1.817 24.247 1.00 85.25 228 LEU A CA 1
ATOM 1851 C C . LEU A 1 228 ? -3.498 2.777 25.007 1.00 85.25 228 LEU A C 1
ATOM 1853 O O . LEU A 1 228 ? -3.793 3.965 25.134 1.00 85.25 228 LEU A O 1
ATOM 1857 N N . TYR A 1 229 ? -2.366 2.275 25.500 1.00 84.25 229 TYR A N 1
ATOM 1858 C CA . TYR A 1 229 ? -1.367 2.976 26.313 1.00 84.25 229 TYR A CA 1
ATOM 1859 C C . TYR A 1 229 ? 0.056 2.665 25.811 1.00 84.25 229 TYR A C 1
ATOM 1861 O O . TYR A 1 229 ? 0.817 1.959 26.482 1.00 84.25 229 TYR A O 1
ATOM 1869 N N . PRO A 1 230 ? 0.475 3.222 24.660 1.00 75.69 230 PRO A N 1
ATOM 1870 C CA . PRO A 1 230 ? 1.750 2.871 24.027 1.00 75.69 230 PRO A CA 1
ATOM 1871 C C . PRO A 1 230 ? 2.975 3.146 24.908 1.00 75.69 230 PRO A C 1
ATOM 1873 O O . PRO A 1 230 ? 3.992 2.473 24.770 1.00 75.69 230 PRO A O 1
ATOM 1876 N N . ARG A 1 231 ? 2.882 4.112 25.835 1.00 81.19 231 ARG A N 1
ATOM 1877 C CA . ARG A 1 231 ? 3.956 4.428 26.793 1.00 81.19 231 ARG A CA 1
ATOM 1878 C C . ARG A 1 231 ? 4.111 3.374 27.891 1.00 81.19 231 ARG A C 1
ATOM 1880 O O . ARG A 1 231 ? 5.223 3.156 28.355 1.00 81.19 231 ARG A O 1
ATOM 1887 N N . ASN A 1 232 ? 3.015 2.744 28.310 1.00 82.50 232 ASN A N 1
ATOM 1888 C CA . ASN A 1 232 ? 3.007 1.735 29.372 1.00 82.50 232 ASN A CA 1
ATOM 1889 C C . ASN A 1 232 ? 3.296 0.333 28.821 1.00 82.50 232 ASN A C 1
ATOM 1891 O O . ASN A 1 232 ? 3.865 -0.498 29.520 1.00 82.50 232 ASN A O 1
ATOM 1895 N N . TYR A 1 233 ? 2.935 0.090 27.561 1.00 81.69 233 TYR A N 1
ATOM 1896 C CA . TYR A 1 233 ? 3.125 -1.186 26.878 1.00 81.69 233 TYR A CA 1
ATOM 1897 C C . TYR A 1 233 ? 3.896 -0.976 25.579 1.00 81.69 233 TYR A C 1
ATOM 1899 O O . TYR A 1 233 ? 3.318 -1.138 24.507 1.00 81.69 233 TYR A O 1
ATOM 1907 N N . PRO A 1 234 ? 5.168 -0.548 25.625 1.00 71.75 234 PRO A N 1
ATOM 1908 C CA . PRO A 1 234 ? 5.944 -0.334 24.411 1.00 71.75 234 PRO A CA 1
ATOM 1909 C C . PRO A 1 234 ? 6.054 -1.645 23.635 1.00 71.75 234 PRO A C 1
ATOM 1911 O O . PRO A 1 234 ? 6.411 -2.670 24.209 1.00 71.75 234 PRO A O 1
ATOM 1914 N N . SER A 1 235 ? 5.748 -1.624 22.337 1.00 67.75 235 SER A N 1
ATOM 1915 C CA . SER A 1 235 ? 5.814 -2.827 21.507 1.00 67.75 235 SER A CA 1
ATOM 1916 C C . SER A 1 235 ? 7.151 -3.546 21.701 1.00 67.75 235 SER A C 1
ATOM 1918 O O . SER A 1 235 ? 8.217 -2.945 21.564 1.00 67.75 235 SER A O 1
ATOM 1920 N N . LYS A 1 236 ? 7.088 -4.840 22.033 1.00 68.69 236 LYS A N 1
ATOM 1921 C CA . LYS A 1 236 ? 8.275 -5.704 22.118 1.00 68.69 236 LYS A CA 1
ATOM 1922 C C . LYS A 1 236 ? 8.739 -6.175 20.742 1.00 68.69 236 LYS A C 1
ATOM 1924 O O . LYS A 1 236 ? 9.799 -6.790 20.640 1.00 68.69 236 LYS A O 1
ATOM 1929 N N . ARG A 1 237 ? 7.939 -5.924 19.700 1.00 63.88 237 ARG A N 1
ATOM 1930 C CA . ARG A 1 237 ? 8.301 -6.274 18.332 1.00 63.88 237 ARG A CA 1
ATOM 1931 C C . ARG A 1 237 ? 9.448 -5.376 17.876 1.00 63.88 237 ARG A C 1
ATOM 1933 O O . ARG A 1 237 ? 9.423 -4.173 18.156 1.00 63.88 237 ARG A O 1
ATOM 1940 N N . PRO A 1 238 ? 10.443 -5.919 17.163 1.00 71.31 238 PRO A N 1
ATOM 1941 C CA . PRO A 1 238 ? 11.467 -5.098 16.540 1.00 71.31 238 PRO A CA 1
ATOM 1942 C C . PRO A 1 238 ? 10.816 -4.015 15.671 1.00 71.31 238 PRO A C 1
ATOM 1944 O O . PRO A 1 238 ? 9.889 -4.306 14.917 1.00 71.31 238 PRO A O 1
ATOM 1947 N N . LEU A 1 239 ? 11.332 -2.780 15.724 1.00 70.50 239 LEU A N 1
ATOM 1948 C CA . LEU A 1 239 ? 10.861 -1.669 14.876 1.00 70.50 239 LEU A CA 1
ATOM 1949 C C . LEU A 1 239 ? 10.763 -2.077 13.402 1.00 70.50 239 LEU A C 1
ATOM 1951 O O . LEU A 1 239 ? 9.808 -1.738 12.714 1.00 70.50 239 LEU A O 1
ATOM 1955 N N . LYS A 1 240 ? 11.729 -2.879 12.954 1.00 75.12 240 LYS A N 1
ATOM 1956 C CA . LYS A 1 240 ? 11.786 -3.446 11.613 1.00 75.12 240 LYS A CA 1
ATOM 1957 C C . LYS A 1 240 ? 10.544 -4.273 11.248 1.00 75.12 240 LYS A C 1
ATOM 1959 O O . LYS A 1 240 ? 10.036 -4.138 10.147 1.00 75.12 240 LYS A O 1
ATOM 1964 N N . GLU A 1 241 ? 10.023 -5.091 12.159 1.00 71.69 241 GLU A N 1
ATOM 1965 C CA . GLU A 1 241 ? 8.815 -5.894 11.912 1.00 71.69 241 GLU A CA 1
ATOM 1966 C C . GLU A 1 241 ? 7.564 -5.007 11.801 1.00 71.69 241 GLU A C 1
ATOM 1968 O O . GLU A 1 241 ? 6.740 -5.180 10.899 1.00 71.69 241 GLU A O 1
ATOM 1973 N N . LEU A 1 242 ? 7.452 -4.014 12.690 1.00 65.62 242 LEU A N 1
ATOM 1974 C CA . LEU A 1 242 ? 6.347 -3.051 12.686 1.00 65.62 242 LEU A CA 1
ATOM 1975 C C . LEU A 1 242 ? 6.324 -2.256 11.377 1.00 65.62 242 LEU A C 1
ATOM 1977 O O . LEU A 1 242 ? 5.300 -2.188 10.697 1.00 65.62 242 LEU A O 1
ATOM 1981 N N . PHE A 1 243 ? 7.477 -1.712 10.990 1.00 76.69 243 PHE A N 1
ATOM 1982 C CA . PHE A 1 243 ? 7.598 -0.915 9.778 1.00 76.69 243 PHE A CA 1
ATOM 1983 C C . PHE A 1 243 ? 7.484 -1.741 8.504 1.00 76.69 243 PHE A C 1
ATOM 1985 O O . PHE A 1 243 ? 7.028 -1.202 7.503 1.00 76.69 243 PHE A O 1
ATOM 1992 N N . TYR A 1 244 ? 7.818 -3.034 8.521 1.00 77.25 244 TYR A N 1
ATOM 1993 C CA . TYR A 1 244 ? 7.628 -3.897 7.356 1.00 77.25 244 TYR A CA 1
ATOM 1994 C C . TYR A 1 244 ? 6.144 -4.047 7.000 1.00 77.25 244 TYR A C 1
ATOM 1996 O O . TYR A 1 244 ? 5.745 -3.891 5.847 1.00 77.25 244 TYR A O 1
ATOM 2004 N N . THR A 1 245 ? 5.302 -4.276 8.007 1.00 65.88 245 THR A N 1
ATOM 2005 C CA . THR A 1 245 ? 3.847 -4.405 7.824 1.00 65.88 245 THR A CA 1
ATOM 2006 C C . THR A 1 245 ? 3.231 -3.096 7.324 1.00 65.88 245 THR A C 1
ATOM 2008 O O . THR A 1 245 ? 2.411 -3.083 6.396 1.00 65.88 245 THR A O 1
ATOM 2011 N N . GLU A 1 246 ? 3.666 -1.969 7.895 1.00 69.06 246 GLU A N 1
ATOM 2012 C CA . GLU A 1 246 ? 3.267 -0.645 7.422 1.00 69.06 246 GLU A CA 1
ATOM 2013 C C . GLU A 1 246 ? 3.749 -0.406 5.988 1.00 69.06 246 GLU A C 1
ATOM 2015 O O . GLU A 1 246 ? 2.960 0.020 5.146 1.00 69.06 246 GLU A O 1
ATOM 2020 N N . PHE A 1 247 ? 5.003 -0.725 5.671 1.00 78.19 247 PHE A N 1
ATOM 2021 C CA . PHE A 1 247 ? 5.577 -0.588 4.336 1.00 78.19 247 PHE A CA 1
ATOM 2022 C C . PHE A 1 247 ? 4.747 -1.327 3.283 1.00 78.19 247 PHE A C 1
ATOM 2024 O O . PHE A 1 247 ? 4.321 -0.701 2.311 1.00 78.19 247 PHE A O 1
ATOM 2031 N N . ILE A 1 248 ? 4.429 -2.609 3.502 1.00 73.25 248 ILE A N 1
ATOM 2032 C CA . ILE A 1 248 ? 3.591 -3.388 2.579 1.00 73.25 248 ILE A CA 1
ATOM 2033 C C . ILE A 1 248 ? 2.20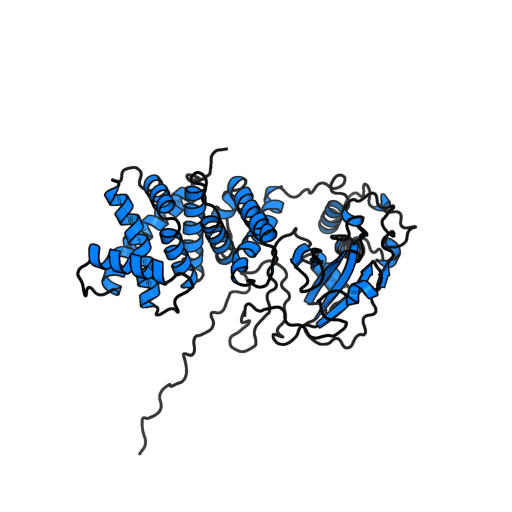4 -2.755 2.430 1.00 73.25 248 ILE A C 1
ATOM 2035 O O . ILE A 1 248 ? 1.710 -2.632 1.312 1.00 73.25 248 ILE A O 1
ATOM 2039 N N . SER A 1 249 ? 1.598 -2.278 3.519 1.00 65.62 249 SER A N 1
ATOM 2040 C CA . SER A 1 249 ? 0.292 -1.607 3.466 1.00 65.62 249 SER A CA 1
ATOM 2041 C C . SER A 1 249 ? 0.326 -0.307 2.652 1.00 65.62 249 SER A C 1
ATOM 2043 O O . SER A 1 249 ? -0.548 -0.081 1.816 1.00 65.62 249 SER A O 1
ATOM 2045 N N . ASN A 1 250 ? 1.343 0.541 2.845 1.00 70.38 250 ASN A N 1
ATOM 2046 C CA . ASN A 1 250 ? 1.503 1.777 2.069 1.00 70.38 250 ASN A CA 1
ATOM 2047 C C . ASN A 1 250 ? 1.868 1.461 0.600 1.00 70.38 250 ASN A C 1
ATOM 2049 O O . ASN A 1 250 ? 1.446 2.165 -0.311 1.00 70.38 250 ASN A O 1
ATOM 2053 N N . ALA A 1 251 ? 2.609 0.386 0.328 1.00 73.88 251 ALA A N 1
ATOM 2054 C CA . ALA A 1 251 ? 2.912 -0.028 -1.038 1.00 73.88 251 ALA A CA 1
ATOM 2055 C C . ALA A 1 251 ? 1.659 -0.535 -1.765 1.00 73.88 251 ALA A C 1
ATOM 2057 O O . ALA A 1 251 ? 1.347 -0.085 -2.870 1.00 73.88 251 ALA A O 1
ATOM 2058 N N . VAL A 1 252 ? 0.884 -1.405 -1.108 1.00 66.12 252 VAL A N 1
ATOM 2059 C CA . VAL A 1 252 ? -0.438 -1.807 -1.588 1.00 66.12 252 VAL A CA 1
ATOM 2060 C C . VAL A 1 252 ? -1.247 -0.561 -1.872 1.00 66.12 252 VAL A C 1
ATOM 2062 O O . VAL A 1 252 ? -1.727 -0.460 -2.990 1.00 66.12 252 VAL A O 1
ATOM 2065 N N . CYS A 1 253 ? -1.321 0.404 -0.950 1.00 64.38 253 CYS A N 1
ATOM 2066 C CA . CYS A 1 253 ? -2.021 1.663 -1.175 1.00 64.38 253 CYS A CA 1
ATOM 2067 C C . CYS A 1 253 ? -1.678 2.298 -2.520 1.00 64.38 253 CYS A C 1
ATOM 2069 O O . CYS A 1 253 ? -2.536 2.426 -3.395 1.00 64.38 253 CYS A O 1
ATOM 2071 N N . VAL A 1 254 ? -0.413 2.704 -2.655 1.00 68.06 254 VAL A N 1
ATOM 2072 C CA . VAL A 1 254 ? 0.083 3.486 -3.787 1.00 68.06 254 VAL A CA 1
ATOM 2073 C C . VAL A 1 254 ? -0.173 2.744 -5.093 1.00 68.06 254 VAL A C 1
ATOM 2075 O O . VAL A 1 254 ? -0.619 3.351 -6.065 1.00 68.06 254 VAL A O 1
ATOM 2078 N N . ALA A 1 255 ? 0.012 1.421 -5.102 1.00 64.81 255 ALA A N 1
ATOM 2079 C CA . ALA A 1 255 ? -0.221 0.590 -6.274 1.00 64.81 255 ALA A CA 1
ATOM 2080 C C . ALA A 1 255 ? -1.630 0.752 -6.869 1.00 64.81 255 ALA A C 1
ATOM 2082 O O . ALA A 1 255 ? -1.802 0.541 -8.069 1.00 64.81 255 ALA A O 1
ATOM 2083 N N . ASN A 1 256 ? -2.635 1.135 -6.080 1.00 55.34 256 ASN A N 1
ATOM 2084 C CA . ASN A 1 256 ? -4.041 1.139 -6.516 1.00 55.34 256 ASN A CA 1
ATOM 2085 C C . ASN A 1 256 ? -4.587 2.521 -6.786 1.00 55.34 256 ASN A C 1
ATOM 2087 O O . ASN A 1 256 ? -5.723 2.650 -7.227 1.00 55.34 256 ASN A O 1
ATOM 2091 N N . VAL A 1 257 ? -3.795 3.552 -6.530 1.00 53.16 257 VAL A N 1
ATOM 2092 C CA . VAL A 1 257 ? -4.243 4.935 -6.645 1.00 53.16 257 VAL A CA 1
ATOM 2093 C C . VAL A 1 257 ? -4.714 5.261 -8.067 1.00 53.16 257 VAL A C 1
ATOM 2095 O O . VAL A 1 257 ? -5.671 6.011 -8.220 1.00 53.16 257 VAL A O 1
ATOM 2098 N N . LYS A 1 258 ? -4.140 4.636 -9.112 1.00 46.72 258 LYS A N 1
ATOM 2099 C CA . LYS A 1 258 ? -4.625 4.802 -10.499 1.00 46.72 258 LYS A CA 1
ATOM 2100 C C . LYS A 1 258 ? -6.001 4.165 -10.775 1.00 46.72 258 LYS A C 1
ATOM 2102 O O . LYS A 1 258 ? -6.632 4.565 -11.748 1.00 46.72 258 LYS A O 1
ATOM 2107 N N . VAL A 1 259 ? -6.465 3.212 -9.960 1.00 39.62 259 VAL A N 1
ATOM 2108 C CA . VAL A 1 259 ? -7.797 2.585 -10.108 1.00 39.62 259 VAL A CA 1
ATOM 2109 C C . VAL A 1 259 ? -8.879 3.491 -9.513 1.00 39.62 259 VAL A C 1
ATOM 2111 O O . VAL A 1 259 ? -9.910 3.716 -10.134 1.00 39.62 259 VAL A O 1
ATOM 2114 N N . TYR A 1 260 ? -8.606 4.110 -8.363 1.00 37.81 260 TYR A N 1
ATOM 2115 C CA . TYR A 1 260 ? -9.578 4.908 -7.610 1.00 37.81 260 TYR A CA 1
ATOM 2116 C C . TYR A 1 260 ? -9.587 6.390 -7.996 1.00 37.81 260 TYR A C 1
ATOM 2118 O O . TYR A 1 260 ? -9.641 7.265 -7.133 1.00 37.81 260 TYR A O 1
ATOM 2126 N N . ASN A 1 261 ? -9.595 6.695 -9.295 1.00 35.25 261 ASN A N 1
ATOM 2127 C CA . ASN A 1 261 ? -9.706 8.061 -9.831 1.00 35.25 261 ASN A CA 1
ATOM 2128 C C . ASN A 1 261 ? -11.048 8.767 -9.466 1.00 35.25 261 ASN A C 1
ATOM 2130 O O . ASN A 1 261 ? -11.395 9.798 -10.039 1.00 35.25 261 ASN A O 1
ATOM 2134 N N . TYR A 1 262 ? -11.792 8.215 -8.503 1.00 35.34 262 TYR A N 1
ATOM 2135 C CA . TYR A 1 262 ? -12.957 8.759 -7.827 1.00 35.34 262 TYR A CA 1
ATOM 2136 C C . TYR A 1 262 ? -12.565 9.313 -6.442 1.00 35.34 262 TYR A C 1
ATOM 2138 O O . TYR A 1 262 ? -12.663 8.643 -5.419 1.00 35.34 262 TYR A O 1
ATOM 2146 N N . GLY A 1 263 ? -12.130 10.575 -6.399 1.00 40.16 263 GLY A N 1
ATOM 2147 C CA . GLY A 1 263 ? -12.315 11.441 -5.222 1.00 40.16 263 GLY A CA 1
ATOM 2148 C C . GLY A 1 263 ? -11.499 11.163 -3.951 1.00 40.16 263 GLY A C 1
ATOM 2149 O O . GLY A 1 263 ? -11.788 11.781 -2.923 1.00 40.16 263 GLY A O 1
ATOM 2150 N N . LEU A 1 264 ? -10.484 10.293 -3.977 1.00 47.16 264 LEU A N 1
ATOM 2151 C CA . LEU A 1 264 ? -9.534 10.200 -2.864 1.00 47.16 264 LEU A CA 1
ATOM 2152 C C . LEU A 1 264 ? -8.664 11.454 -2.788 1.00 47.16 264 LEU A C 1
ATOM 2154 O O . LEU A 1 264 ? -8.163 11.955 -3.793 1.00 47.16 264 LEU A O 1
ATOM 2158 N N . TYR A 1 265 ? -8.482 11.952 -1.568 1.00 49.53 265 TYR A N 1
ATOM 2159 C CA . TYR A 1 265 ? -7.712 13.162 -1.307 1.00 49.53 265 TYR A CA 1
ATOM 2160 C C . TYR A 1 265 ? -6.244 12.981 -1.724 1.00 49.53 265 TYR A C 1
ATOM 2162 O O . TYR A 1 265 ? -5.571 12.088 -1.201 1.00 49.53 265 TYR A O 1
ATOM 2170 N N . ALA A 1 266 ? -5.754 13.837 -2.630 1.00 53.88 266 ALA A N 1
ATOM 2171 C CA . ALA A 1 266 ? -4.394 13.786 -3.175 1.00 53.88 266 ALA A CA 1
ATOM 2172 C C . ALA A 1 266 ? -3.321 13.723 -2.072 1.00 53.88 266 ALA A C 1
ATOM 2174 O O . ALA A 1 266 ? -2.456 12.852 -2.121 1.00 53.88 266 ALA A O 1
ATOM 2175 N N . ASP A 1 267 ? -3.456 14.497 -0.987 1.00 55.16 267 ASP A N 1
ATOM 2176 C CA . ASP A 1 267 ? -2.462 14.463 0.095 1.00 55.16 267 ASP A CA 1
ATOM 2177 C C . ASP A 1 267 ? -2.401 13.102 0.814 1.00 55.16 267 ASP A C 1
ATOM 2179 O O . ASP A 1 267 ? -1.399 12.785 1.454 1.00 55.16 267 ASP A O 1
ATOM 2183 N N . SER A 1 268 ? -3.456 12.277 0.746 1.00 58.25 268 SER A N 1
ATOM 2184 C CA . SER A 1 268 ? -3.411 10.919 1.309 1.00 58.25 268 SER A CA 1
ATOM 2185 C C . SER A 1 268 ? -2.505 10.021 0.475 1.00 58.25 268 SER A C 1
ATOM 2187 O O . SER A 1 268 ? -1.731 9.250 1.035 1.00 58.25 268 SER A O 1
ATOM 2189 N N . VAL A 1 269 ? -2.559 10.142 -0.851 1.00 62.94 269 VAL A N 1
ATOM 2190 C CA . VAL A 1 269 ? -1.669 9.429 -1.773 1.00 62.94 269 VAL A CA 1
ATOM 2191 C C . VAL A 1 269 ? -0.236 9.887 -1.555 1.00 62.94 269 VAL A C 1
ATOM 2193 O O . VAL A 1 269 ? 0.621 9.061 -1.250 1.00 62.94 269 VAL A O 1
ATOM 2196 N N . ASP A 1 270 ? 0.008 11.193 -1.605 1.00 68.44 270 ASP A N 1
ATOM 2197 C CA . ASP A 1 270 ? 1.352 11.762 -1.493 1.00 68.44 270 ASP A CA 1
ATOM 2198 C C . ASP A 1 270 ? 1.994 11.392 -0.154 1.00 68.44 270 ASP A C 1
ATOM 2200 O O . ASP A 1 270 ? 3.175 11.048 -0.077 1.00 68.44 270 ASP A O 1
ATOM 2204 N N . LYS A 1 271 ? 1.203 11.361 0.924 1.00 72.12 271 LYS A N 1
ATOM 2205 C CA . LYS A 1 271 ? 1.667 10.898 2.234 1.00 72.12 271 LYS A CA 1
ATOM 2206 C C . LYS A 1 271 ? 2.088 9.427 2.229 1.00 72.12 271 LYS A C 1
ATOM 2208 O O . LYS A 1 271 ? 3.070 9.090 2.887 1.00 72.12 271 LYS A O 1
ATOM 2213 N N . ASN A 1 272 ? 1.377 8.554 1.518 1.00 70.12 272 ASN A N 1
ATOM 2214 C CA . ASN A 1 272 ? 1.782 7.154 1.376 1.00 70.12 272 ASN A CA 1
ATOM 2215 C C . ASN A 1 272 ? 3.043 7.002 0.546 1.00 70.12 272 ASN A C 1
ATOM 2217 O O . ASN A 1 272 ? 3.923 6.244 0.937 1.00 70.12 272 ASN A O 1
ATOM 2221 N N . ILE A 1 273 ? 3.141 7.724 -0.571 1.00 75.75 273 ILE A N 1
ATOM 2222 C CA . ILE A 1 273 ? 4.331 7.679 -1.417 1.00 75.75 273 ILE A CA 1
ATOM 2223 C C . ILE A 1 273 ? 5.551 8.113 -0.590 1.00 75.75 273 ILE A C 1
ATOM 2225 O O . ILE A 1 273 ? 6.541 7.387 -0.533 1.00 75.75 273 ILE A O 1
ATOM 2229 N N . ASN A 1 274 ? 5.445 9.219 0.155 1.00 78.00 274 ASN A N 1
ATOM 2230 C CA . ASN A 1 274 ? 6.495 9.669 1.074 1.00 78.00 274 ASN A CA 1
ATOM 2231 C C . ASN A 1 274 ? 6.854 8.615 2.136 1.00 78.00 274 ASN A C 1
ATOM 2233 O O . ASN A 1 274 ? 8.026 8.420 2.442 1.00 78.00 274 ASN A O 1
ATOM 2237 N N . ARG A 1 275 ? 5.868 7.905 2.697 1.00 79.69 275 ARG A N 1
ATOM 2238 C CA . ARG A 1 275 ? 6.120 6.825 3.665 1.00 79.69 275 ARG A CA 1
ATOM 2239 C C . ARG A 1 275 ? 6.843 5.641 3.041 1.00 79.69 275 ARG A C 1
ATOM 2241 O O . ARG A 1 275 ? 7.818 5.184 3.622 1.00 79.69 275 ARG A O 1
ATOM 2248 N N . VAL A 1 276 ? 6.403 5.177 1.868 1.00 81.31 276 VAL A N 1
ATOM 2249 C CA . VAL A 1 276 ? 7.083 4.112 1.112 1.00 81.31 276 VAL A CA 1
ATOM 2250 C C . VAL A 1 276 ? 8.544 4.490 0.896 1.00 81.31 276 VAL A C 1
ATOM 2252 O O . VAL A 1 276 ? 9.413 3.679 1.196 1.00 81.31 276 VAL A O 1
ATOM 2255 N N . LEU A 1 277 ? 8.817 5.728 0.468 1.00 83.62 277 LEU A N 1
ATOM 2256 C CA . LEU A 1 277 ? 10.182 6.224 0.287 1.00 83.62 277 LEU A CA 1
ATOM 2257 C C . LEU A 1 277 ? 10.999 6.242 1.579 1.00 83.62 277 LEU A C 1
ATOM 2259 O O . LEU A 1 277 ? 12.131 5.769 1.594 1.00 83.62 277 LEU A O 1
ATOM 2263 N N . ASN A 1 278 ? 10.430 6.748 2.671 1.00 83.81 278 ASN A N 1
ATOM 2264 C CA . ASN A 1 278 ? 11.129 6.775 3.952 1.00 83.81 278 ASN A CA 1
ATOM 2265 C C . ASN A 1 278 ? 11.465 5.357 4.435 1.00 83.81 278 ASN A C 1
ATOM 2267 O O . ASN A 1 278 ? 12.585 5.117 4.876 1.00 83.81 278 ASN A O 1
ATOM 2271 N N . TYR A 1 279 ? 10.543 4.399 4.287 1.00 85.81 279 TYR A N 1
ATOM 2272 C CA . TYR A 1 279 ? 10.799 3.016 4.691 1.00 85.81 279 TYR A CA 1
ATOM 2273 C C . TYR A 1 279 ? 11.886 2.347 3.859 1.00 85.81 279 TYR A C 1
ATOM 2275 O O . TYR A 1 279 ? 12.707 1.654 4.440 1.00 85.81 279 TYR A O 1
ATOM 2283 N N . ILE A 1 280 ? 11.936 2.546 2.539 1.00 84.62 280 ILE A N 1
ATOM 2284 C CA . ILE A 1 280 ? 13.012 1.944 1.735 1.00 84.62 280 ILE A CA 1
ATOM 2285 C C . ILE A 1 280 ? 14.375 2.573 2.063 1.00 84.62 280 ILE A C 1
ATOM 2287 O O . ILE A 1 280 ? 15.378 1.864 2.080 1.00 84.62 280 ILE A O 1
ATOM 2291 N N . ILE A 1 281 ? 14.418 3.872 2.389 1.00 81.62 281 ILE A N 1
ATOM 2292 C CA . ILE A 1 281 ? 15.649 4.556 2.812 1.00 81.62 281 ILE A CA 1
ATOM 2293 C C . ILE A 1 281 ? 16.129 4.017 4.166 1.00 81.62 281 ILE A C 1
ATOM 2295 O O . ILE A 1 281 ? 17.320 3.759 4.338 1.00 81.62 281 ILE A O 1
ATOM 2299 N N . ASP A 1 282 ? 15.217 3.845 5.124 1.00 83.88 282 ASP A N 1
ATOM 2300 C CA . ASP A 1 282 ? 15.548 3.380 6.474 1.00 83.88 282 ASP A CA 1
ATOM 2301 C C . ASP A 1 282 ? 15.770 1.859 6.554 1.00 83.88 282 ASP A C 1
ATOM 2303 O O . ASP A 1 282 ? 16.581 1.401 7.360 1.00 83.88 282 ASP A O 1
ATOM 2307 N N . PHE A 1 283 ? 15.087 1.087 5.704 1.00 86.62 283 PHE A N 1
ATOM 2308 C CA . PHE A 1 283 ? 15.107 -0.378 5.647 1.00 86.62 283 PHE A CA 1
ATOM 2309 C C . PHE A 1 283 ? 15.212 -0.881 4.192 1.00 86.62 283 PHE A C 1
ATOM 2311 O O . PHE A 1 283 ? 14.250 -1.435 3.651 1.00 86.62 283 PHE A O 1
ATOM 2318 N N . PRO A 1 284 ? 16.373 -0.726 3.523 1.00 82.38 284 PRO A N 1
ATOM 2319 C CA . PRO A 1 284 ? 16.550 -1.161 2.132 1.00 82.38 284 PRO A CA 1
ATOM 2320 C C . PRO A 1 284 ? 16.287 -2.655 1.914 1.00 82.38 284 PRO A C 1
ATOM 2322 O O . PRO A 1 284 ? 15.885 -3.082 0.830 1.00 82.38 284 PRO A O 1
ATOM 2325 N N . ASP A 1 285 ? 16.483 -3.453 2.961 1.00 85.56 285 ASP A N 1
ATOM 2326 C CA . ASP A 1 285 ? 16.270 -4.891 2.942 1.00 85.56 285 ASP A CA 1
ATOM 2327 C C . ASP A 1 285 ? 14.787 -5.285 2.822 1.00 85.56 285 ASP A C 1
ATOM 2329 O O . ASP A 1 285 ? 14.477 -6.390 2.382 1.00 85.56 285 ASP A O 1
ATOM 2333 N N . PHE A 1 286 ? 13.853 -4.356 3.071 1.00 89.00 286 PHE A N 1
ATOM 2334 C CA . PHE A 1 286 ? 12.434 -4.557 2.751 1.00 89.00 286 PHE A CA 1
ATOM 2335 C C . PHE A 1 286 ? 12.200 -4.813 1.261 1.00 89.00 286 PHE A C 1
ATOM 2337 O O . PHE A 1 286 ? 11.173 -5.393 0.903 1.00 89.00 286 PHE A O 1
ATOM 2344 N N . ILE A 1 287 ? 13.131 -4.384 0.401 1.00 87.88 287 ILE A N 1
ATOM 2345 C CA . ILE A 1 287 ? 13.101 -4.673 -1.030 1.00 87.88 287 ILE A CA 1
ATOM 2346 C C . ILE A 1 287 ? 13.897 -5.932 -1.382 1.00 87.88 287 ILE A C 1
ATOM 2348 O O . ILE A 1 287 ? 13.420 -6.736 -2.184 1.00 87.88 287 ILE A O 1
ATOM 2352 N N . THR A 1 288 ? 15.096 -6.117 -0.821 1.00 82.50 288 THR A N 1
ATOM 2353 C CA . THR A 1 288 ? 15.959 -7.257 -1.188 1.00 82.50 288 THR A CA 1
ATOM 2354 C C . THR A 1 288 ? 15.405 -8.586 -0.680 1.00 82.50 288 THR A C 1
ATOM 2356 O O . THR A 1 288 ? 15.481 -9.580 -1.397 1.00 82.50 288 THR A O 1
ATOM 2359 N N . ASP A 1 289 ? 14.757 -8.578 0.489 1.00 84.69 289 ASP A N 1
ATOM 2360 C CA . ASP A 1 289 ? 14.184 -9.763 1.140 1.00 84.69 289 ASP A CA 1
ATOM 2361 C C . ASP A 1 289 ? 12.656 -9.834 0.958 1.00 84.69 289 ASP A C 1
ATOM 2363 O O . ASP A 1 289 ? 11.941 -10.489 1.720 1.00 84.69 289 ASP A O 1
ATOM 2367 N N . LEU A 1 290 ? 12.125 -9.136 -0.054 1.00 84.62 290 LEU A N 1
ATOM 2368 C CA . LEU A 1 290 ? 10.693 -9.083 -0.321 1.00 84.62 290 LEU A CA 1
ATOM 2369 C C . LEU A 1 290 ? 10.172 -10.464 -0.778 1.00 84.62 290 LEU A C 1
ATOM 2371 O O . LEU A 1 290 ? 10.628 -10.984 -1.800 1.00 84.62 290 LEU A O 1
ATOM 2375 N N . PRO A 1 291 ? 9.180 -11.057 -0.089 1.00 79.00 291 PRO A N 1
ATOM 2376 C CA . PRO A 1 291 ? 8.539 -12.286 -0.528 1.00 79.00 291 PRO A CA 1
ATOM 2377 C C . PRO A 1 291 ? 7.862 -12.109 -1.899 1.00 79.00 291 PRO A C 1
ATOM 2379 O O . PRO A 1 291 ? 7.213 -11.077 -2.109 1.00 79.00 291 PRO A O 1
ATOM 2382 N N . PRO A 1 292 ? 7.911 -13.116 -2.797 1.00 73.62 292 PRO A N 1
ATOM 2383 C CA . PRO A 1 292 ? 7.369 -13.006 -4.158 1.00 73.62 292 PRO A CA 1
ATOM 2384 C C . PRO A 1 292 ? 5.915 -12.538 -4.227 1.00 73.62 292 PRO A C 1
ATOM 2386 O O . PRO A 1 292 ? 5.549 -11.707 -5.056 1.00 73.62 292 PRO A O 1
ATOM 2389 N N . LYS A 1 293 ? 5.118 -12.967 -3.246 1.00 67.00 293 LYS A N 1
ATOM 2390 C CA . LYS A 1 293 ? 3.734 -12.543 -3.022 1.00 67.00 293 LYS A CA 1
ATOM 2391 C C . LYS A 1 293 ? 3.499 -11.025 -2.979 1.00 67.00 293 LYS A C 1
ATOM 2393 O O . LYS A 1 293 ? 2.393 -10.550 -3.207 1.00 67.00 293 LYS A O 1
ATOM 2398 N N . HIS A 1 294 ? 4.525 -10.233 -2.679 1.00 74.75 294 HIS A N 1
ATOM 2399 C CA . HIS A 1 294 ? 4.428 -8.777 -2.594 1.00 74.75 294 HIS A CA 1
ATOM 2400 C C . HIS A 1 294 ? 5.032 -8.050 -3.805 1.00 74.75 294 HIS A C 1
ATOM 2402 O O . HIS A 1 294 ? 4.865 -6.832 -3.911 1.00 74.75 294 HIS A O 1
ATOM 2408 N N . TYR A 1 295 ? 5.660 -8.758 -4.754 1.00 78.50 295 TYR A N 1
ATOM 2409 C CA . TYR A 1 295 ? 6.304 -8.149 -5.926 1.00 78.50 295 TYR A CA 1
ATOM 2410 C C . TYR A 1 295 ? 5.345 -7.280 -6.737 1.00 78.50 295 TYR A C 1
ATOM 2412 O O . TYR A 1 295 ? 5.690 -6.152 -7.081 1.00 78.50 295 TYR A O 1
ATOM 2420 N N . SER A 1 296 ? 4.118 -7.744 -6.977 1.00 68.25 296 SER A N 1
ATOM 2421 C CA . SER A 1 296 ? 3.102 -7.000 -7.738 1.00 68.25 296 SER A CA 1
ATOM 2422 C C . SER A 1 296 ? 2.788 -5.626 -7.131 1.00 68.25 296 SER A C 1
ATOM 2424 O O . SER A 1 296 ? 2.805 -4.606 -7.822 1.00 68.25 296 SER A O 1
ATOM 2426 N N . HIS A 1 297 ? 2.529 -5.573 -5.823 1.00 71.62 297 HIS A N 1
ATOM 2427 C CA . HIS A 1 297 ? 2.131 -4.336 -5.154 1.00 71.62 297 HIS A CA 1
ATOM 2428 C C . HIS A 1 297 ? 3.311 -3.394 -4.942 1.00 71.62 297 HIS A C 1
ATOM 2430 O O . HIS A 1 297 ? 3.205 -2.206 -5.235 1.00 71.62 297 HIS A O 1
ATOM 2436 N N . VAL A 1 298 ? 4.446 -3.916 -4.473 1.00 83.81 298 VAL A N 1
ATOM 2437 C CA . VAL A 1 298 ? 5.607 -3.076 -4.174 1.00 83.81 298 VAL A CA 1
ATOM 2438 C C . VAL A 1 298 ? 6.244 -2.536 -5.452 1.00 83.81 298 VAL A C 1
ATOM 2440 O O . VAL A 1 298 ? 6.569 -1.353 -5.497 1.00 83.81 298 VAL A O 1
ATOM 2443 N N . SER A 1 299 ? 6.334 -3.330 -6.525 1.00 86.50 299 SER A N 1
ATOM 2444 C CA . SER A 1 299 ? 6.841 -2.838 -7.818 1.00 86.50 299 SER A CA 1
ATOM 2445 C C . SER A 1 299 ? 6.001 -1.681 -8.366 1.00 86.50 299 SER A C 1
ATOM 2447 O O . SER A 1 299 ? 6.549 -0.651 -8.752 1.00 86.50 299 SER A O 1
ATOM 2449 N N . ARG A 1 300 ? 4.666 -1.794 -8.320 1.00 79.62 300 ARG A N 1
ATOM 2450 C CA . ARG A 1 300 ? 3.741 -0.716 -8.707 1.00 79.62 300 ARG A CA 1
ATOM 2451 C C . ARG A 1 300 ? 3.894 0.508 -7.816 1.00 79.62 300 ARG A C 1
ATOM 2453 O O . ARG A 1 300 ? 3.915 1.621 -8.329 1.00 79.62 300 ARG A O 1
ATOM 2460 N N . ALA A 1 301 ? 4.001 0.315 -6.503 1.00 80.56 301 ALA A N 1
ATOM 2461 C CA . ALA A 1 301 ? 4.186 1.409 -5.558 1.00 80.56 301 ALA A CA 1
ATOM 2462 C C . ALA A 1 301 ? 5.452 2.212 -5.856 1.00 80.56 301 ALA A C 1
ATOM 2464 O O . ALA A 1 301 ? 5.406 3.438 -5.896 1.00 80.56 301 ALA A O 1
ATOM 2465 N N . LEU A 1 302 ? 6.563 1.515 -6.104 1.00 88.38 302 LEU A N 1
ATOM 2466 C CA . LEU A 1 302 ? 7.834 2.141 -6.443 1.00 88.38 302 LEU A CA 1
ATOM 2467 C C . LEU A 1 302 ? 7.813 2.790 -7.820 1.00 88.38 302 LEU A C 1
ATOM 2469 O O . LEU A 1 302 ? 8.350 3.881 -7.959 1.00 88.38 302 LEU A O 1
ATOM 2473 N N . TYR A 1 303 ? 7.166 2.174 -8.812 1.00 87.12 303 TYR A N 1
ATOM 2474 C CA . TYR A 1 303 ? 6.930 2.815 -10.103 1.00 87.12 303 TYR A CA 1
ATOM 2475 C C . TYR A 1 303 ? 6.182 4.142 -9.906 1.00 87.12 303 TYR A C 1
ATOM 2477 O O . TYR A 1 303 ? 6.688 5.189 -10.295 1.00 87.12 303 TYR A O 1
ATOM 2485 N N . PHE A 1 304 ? 5.045 4.147 -9.201 1.00 79.44 304 PHE A N 1
ATOM 2486 C CA . PHE A 1 304 ? 4.300 5.385 -8.959 1.00 79.44 304 PHE A CA 1
ATOM 2487 C C . PHE A 1 304 ? 5.106 6.404 -8.154 1.00 79.44 304 PHE A C 1
ATOM 2489 O O . PHE A 1 304 ? 5.083 7.585 -8.492 1.00 79.44 304 PHE A O 1
ATOM 2496 N N . ALA A 1 305 ? 5.878 5.964 -7.159 1.00 81.00 305 ALA A N 1
ATOM 2497 C CA . ALA A 1 305 ? 6.796 6.837 -6.439 1.00 81.00 305 ALA A CA 1
ATOM 2498 C C . ALA A 1 305 ? 7.855 7.451 -7.364 1.00 81.00 305 ALA A C 1
ATOM 2500 O O . ALA A 1 305 ? 8.097 8.655 -7.291 1.00 81.00 305 ALA A O 1
ATOM 2501 N N . ALA A 1 306 ? 8.424 6.662 -8.280 1.00 80.00 306 ALA A N 1
ATOM 2502 C CA . ALA A 1 306 ? 9.380 7.136 -9.272 1.00 80.00 306 ALA A CA 1
ATOM 2503 C C . ALA A 1 306 ? 8.754 8.236 -10.126 1.00 80.00 306 ALA A C 1
ATOM 2505 O O . ALA A 1 306 ? 9.354 9.294 -10.279 1.00 80.00 306 ALA A O 1
ATOM 2506 N N . THR A 1 307 ? 7.537 8.010 -10.632 1.00 74.38 307 THR A N 1
ATOM 2507 C CA . THR A 1 307 ? 6.801 8.954 -11.493 1.00 74.38 307 THR A CA 1
ATOM 2508 C C . THR A 1 307 ? 6.310 10.207 -10.753 1.00 74.38 307 THR A C 1
ATOM 2510 O O . THR A 1 307 ? 6.126 11.255 -11.372 1.00 74.38 307 THR A O 1
ATOM 2513 N N . HIS A 1 308 ? 6.174 10.142 -9.424 1.00 74.88 308 HIS A N 1
ATOM 2514 C CA . HIS A 1 308 ? 5.681 11.243 -8.596 1.00 74.88 308 HIS A CA 1
ATOM 2515 C C . HIS A 1 308 ? 6.757 12.292 -8.269 1.00 74.88 308 HIS A C 1
ATOM 2517 O O . HIS A 1 308 ? 6.475 13.488 -8.300 1.00 74.88 308 HIS A O 1
ATOM 2523 N N . PHE A 1 309 ? 8.000 11.879 -7.992 1.00 66.75 309 PHE A N 1
ATOM 2524 C CA . PHE A 1 309 ? 9.075 12.809 -7.622 1.00 66.75 309 PHE A CA 1
ATOM 2525 C C . PHE A 1 309 ? 9.973 13.187 -8.799 1.00 66.75 309 PHE A C 1
ATOM 2527 O O . PHE A 1 309 ? 10.305 12.359 -9.645 1.00 66.75 309 PHE A O 1
ATOM 2534 N N . ASN A 1 310 ? 10.421 14.444 -8.812 1.00 64.94 310 ASN A N 1
ATOM 2535 C CA . ASN A 1 310 ? 11.436 14.948 -9.737 1.00 64.94 310 ASN A CA 1
ATOM 2536 C C . ASN A 1 310 ? 12.700 15.407 -8.983 1.00 64.94 310 ASN A C 1
ATOM 2538 O O . ASN A 1 310 ? 13.241 16.478 -9.250 1.00 64.94 310 ASN A O 1
ATOM 2542 N N . ASP A 1 311 ? 13.145 14.622 -7.995 1.00 65.56 311 ASP A N 1
ATOM 2543 C CA . ASP A 1 311 ? 14.383 14.889 -7.252 1.00 65.56 311 ASP A CA 1
ATOM 2544 C C . ASP A 1 311 ? 15.521 13.998 -7.764 1.00 65.56 311 ASP A C 1
ATOM 2546 O O . ASP A 1 311 ? 15.547 12.786 -7.536 1.00 65.56 311 ASP A O 1
ATOM 2550 N N . LYS A 1 312 ? 16.514 14.615 -8.415 1.00 64.06 312 LYS A N 1
ATOM 2551 C CA . LYS A 1 312 ? 17.675 13.915 -8.985 1.00 64.06 312 LYS A CA 1
ATOM 2552 C C . LYS A 1 312 ? 18.430 13.044 -7.972 1.00 64.06 312 LYS A C 1
ATOM 2554 O O . LYS A 1 312 ? 18.994 12.037 -8.386 1.00 64.06 312 LYS A O 1
ATOM 2559 N N . LYS A 1 313 ? 18.438 13.386 -6.676 1.00 62.44 313 LYS A N 1
ATOM 2560 C CA . LYS A 1 313 ? 19.181 12.638 -5.642 1.00 62.44 313 LYS A CA 1
ATOM 2561 C C . LYS A 1 313 ? 18.558 11.284 -5.315 1.00 62.44 313 LYS A C 1
ATOM 2563 O O . LYS A 1 313 ? 19.281 10.352 -4.980 1.00 62.44 313 LYS A O 1
ATOM 2568 N N . ILE A 1 314 ? 17.235 11.180 -5.405 1.00 71.25 314 ILE A N 1
ATOM 2569 C CA . ILE A 1 314 ? 16.486 9.975 -5.023 1.00 71.25 314 ILE A CA 1
ATOM 2570 C C . ILE A 1 314 ? 16.017 9.214 -6.278 1.00 71.25 314 ILE A C 1
ATOM 2572 O O . ILE A 1 314 ? 15.777 8.010 -6.226 1.00 71.25 314 ILE A O 1
ATOM 2576 N N . ASN A 1 315 ? 15.973 9.873 -7.440 1.00 77.06 315 ASN A N 1
ATOM 2577 C CA . ASN A 1 315 ? 15.497 9.281 -8.689 1.00 77.06 315 ASN A CA 1
ATOM 2578 C C . ASN A 1 315 ? 16.322 8.077 -9.175 1.00 77.06 315 ASN A C 1
ATOM 2580 O O . ASN A 1 315 ? 15.717 7.112 -9.628 1.00 77.06 315 ASN A O 1
ATOM 2584 N N . GLU A 1 316 ? 17.661 8.082 -9.074 1.00 85.12 316 GLU A N 1
ATOM 2585 C CA . GLU A 1 316 ? 18.479 6.896 -9.419 1.00 85.12 316 GLU A CA 1
ATOM 2586 C C . GLU A 1 316 ? 18.123 5.706 -8.521 1.00 85.12 316 GLU A C 1
ATOM 2588 O O . GLU A 1 316 ? 17.915 4.592 -8.999 1.00 85.12 316 GLU A O 1
ATOM 2593 N N . TYR A 1 317 ? 18.025 5.966 -7.218 1.00 84.88 317 TYR A N 1
ATOM 2594 C CA . TYR A 1 317 ? 17.706 4.976 -6.202 1.00 84.88 317 TYR A CA 1
ATOM 2595 C C . TYR A 1 317 ? 16.311 4.377 -6.428 1.00 84.88 317 TYR A C 1
ATOM 2597 O O . TYR A 1 317 ? 16.183 3.164 -6.588 1.00 84.88 317 TYR A O 1
ATOM 2605 N N . ILE A 1 318 ? 15.271 5.210 -6.538 1.00 86.44 318 ILE A N 1
ATOM 2606 C CA . ILE A 1 318 ? 13.902 4.733 -6.783 1.00 86.44 318 ILE A CA 1
ATOM 2607 C C . ILE A 1 318 ? 13.815 4.020 -8.133 1.00 86.44 318 ILE A C 1
ATOM 2609 O O . ILE A 1 318 ? 13.167 2.980 -8.211 1.00 86.44 318 ILE A O 1
ATOM 2613 N N . PHE A 1 319 ? 14.483 4.525 -9.178 1.00 90.88 319 PHE A N 1
ATOM 2614 C CA . PHE A 1 319 ? 14.520 3.860 -10.480 1.00 90.88 319 PHE A CA 1
ATOM 2615 C C . PHE A 1 319 ? 15.106 2.451 -10.368 1.00 90.88 319 PHE A C 1
ATOM 2617 O O . PHE A 1 319 ? 14.478 1.501 -10.828 1.00 90.88 319 PHE A O 1
ATOM 2624 N N . ALA A 1 320 ? 16.270 2.299 -9.728 1.00 90.25 320 ALA A N 1
ATOM 2625 C CA . ALA A 1 320 ? 16.937 1.009 -9.578 1.00 90.25 320 ALA A CA 1
ATOM 2626 C C . ALA A 1 320 ? 16.044 -0.010 -8.854 1.00 90.25 320 ALA A C 1
ATOM 2628 O O . ALA A 1 320 ? 15.859 -1.124 -9.346 1.00 90.25 320 ALA A O 1
ATOM 2629 N N . PHE A 1 321 ? 15.427 0.382 -7.734 1.00 90.56 321 PHE A N 1
ATOM 2630 C CA . PHE A 1 321 ? 14.535 -0.496 -6.972 1.00 90.56 321 PHE A CA 1
ATOM 2631 C C . PHE A 1 321 ? 13.205 -0.781 -7.688 1.00 90.56 321 PHE A C 1
ATOM 2633 O O . PHE A 1 321 ? 12.730 -1.918 -7.656 1.00 90.56 321 PHE A O 1
ATOM 2640 N N . ALA A 1 322 ? 12.621 0.207 -8.374 1.00 91.38 322 ALA A N 1
ATOM 2641 C CA . ALA A 1 322 ? 11.414 0.015 -9.175 1.00 91.38 322 ALA A CA 1
ATOM 2642 C C . ALA A 1 322 ? 11.678 -0.940 -10.347 1.00 91.38 322 ALA A C 1
ATOM 2644 O O . ALA A 1 322 ? 10.937 -1.902 -10.525 1.00 91.38 322 ALA A O 1
ATOM 2645 N N . TYR A 1 323 ? 12.758 -0.733 -11.105 1.00 93.62 323 TYR A N 1
ATOM 2646 C CA . TYR A 1 323 ? 13.129 -1.582 -12.238 1.00 93.62 323 TYR A CA 1
ATOM 2647 C C . TYR A 1 323 ? 13.479 -3.011 -11.796 1.00 93.62 323 TYR A C 1
ATOM 2649 O O . TYR A 1 323 ? 13.063 -3.982 -12.436 1.00 93.62 323 TYR A O 1
ATOM 2657 N N . TYR A 1 324 ? 14.192 -3.147 -10.672 1.00 93.12 324 TYR A N 1
ATOM 2658 C CA . TYR A 1 324 ? 14.482 -4.425 -10.020 1.00 93.12 324 TYR A CA 1
ATOM 2659 C C . TYR A 1 324 ? 13.194 -5.189 -9.689 1.00 93.12 324 TYR A C 1
ATOM 2661 O O . TYR A 1 324 ? 12.994 -6.311 -10.162 1.00 93.12 324 TYR A O 1
ATOM 2669 N N . LEU A 1 325 ? 12.278 -4.569 -8.936 1.00 92.38 325 LEU A N 1
ATOM 2670 C CA . LEU A 1 325 ? 11.042 -5.231 -8.523 1.00 92.38 325 LEU A CA 1
ATOM 2671 C C . LEU A 1 325 ? 10.047 -5.434 -9.664 1.00 92.38 325 LEU A C 1
ATOM 2673 O O . LEU A 1 325 ? 9.325 -6.425 -9.641 1.00 92.38 325 LEU A O 1
ATOM 2677 N N . LEU A 1 326 ? 10.007 -4.560 -10.672 1.00 91.69 326 LEU A N 1
ATOM 2678 C CA . LEU A 1 326 ? 9.215 -4.784 -11.886 1.00 91.69 326 LEU A CA 1
ATOM 2679 C C . LEU A 1 326 ? 9.737 -5.987 -12.673 1.00 91.69 326 LEU A C 1
ATOM 2681 O O . LEU A 1 326 ? 8.941 -6.786 -13.155 1.00 91.69 326 LEU A O 1
ATOM 2685 N N . SER A 1 327 ? 11.060 -6.162 -12.748 1.00 91.62 327 SER A N 1
ATOM 2686 C CA . SER A 1 327 ? 11.666 -7.340 -13.378 1.00 91.62 327 SER A CA 1
ATOM 2687 C C . SER A 1 327 ? 11.329 -8.618 -12.608 1.00 91.62 327 SER A C 1
ATOM 2689 O O . SER A 1 327 ? 10.948 -9.610 -13.221 1.00 91.62 327 SER A O 1
ATOM 2691 N N . LYS A 1 328 ? 11.372 -8.573 -11.269 1.00 88.56 328 LYS A N 1
ATOM 2692 C CA . LYS A 1 328 ? 10.945 -9.687 -10.410 1.00 88.56 328 LYS A CA 1
ATOM 2693 C C . LYS A 1 328 ? 9.450 -9.984 -10.500 1.00 88.56 328 LYS A C 1
ATOM 2695 O O . LYS A 1 328 ? 9.064 -11.146 -10.555 1.00 88.56 328 LYS 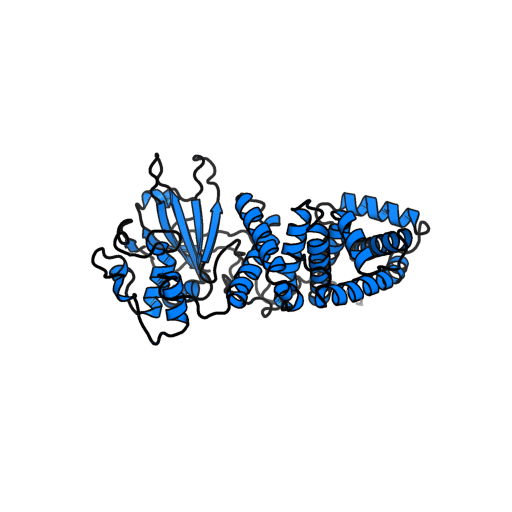A O 1
ATOM 2700 N N . ALA A 1 329 ? 8.607 -8.957 -10.562 1.00 79.12 329 ALA A N 1
ATOM 2701 C CA . ALA A 1 329 ? 7.169 -9.116 -10.746 1.00 79.12 329 ALA A CA 1
ATOM 2702 C C . ALA A 1 329 ? 6.845 -9.722 -12.118 1.00 79.12 329 ALA A C 1
ATOM 2704 O O . ALA A 1 329 ? 6.013 -10.622 -12.192 1.00 79.12 329 ALA A O 1
ATOM 2705 N N . ALA A 1 330 ? 7.515 -9.277 -13.185 1.00 75.75 330 ALA A N 1
ATOM 2706 C CA . ALA A 1 330 ? 7.356 -9.834 -14.525 1.00 75.75 330 ALA A CA 1
ATOM 2707 C C . ALA A 1 330 ? 7.792 -11.308 -14.587 1.00 75.75 330 ALA A C 1
ATOM 2709 O O . ALA A 1 330 ? 7.034 -12.128 -15.093 1.00 75.75 330 ALA A O 1
ATOM 2710 N N . GLU A 1 331 ? 8.953 -11.648 -14.014 1.00 80.00 331 GLU A N 1
ATOM 2711 C CA . GLU A 1 331 ? 9.471 -13.024 -13.924 1.00 80.00 331 GLU A CA 1
ATOM 2712 C C . GLU A 1 331 ? 8.517 -13.946 -13.145 1.00 80.00 331 GLU A C 1
ATOM 2714 O O . GLU A 1 331 ? 8.225 -15.057 -13.579 1.00 80.00 331 GLU A O 1
ATOM 2719 N N . HIS A 1 332 ? 8.000 -13.473 -12.008 1.00 73.94 332 HIS A N 1
ATOM 2720 C CA . HIS A 1 332 ? 7.146 -14.268 -11.122 1.00 73.94 332 HIS A CA 1
ATOM 2721 C C . HIS A 1 332 ? 5.720 -14.445 -11.659 1.00 73.94 332 HIS A C 1
ATOM 2723 O O . HIS A 1 332 ? 5.148 -15.526 -11.564 1.00 73.94 332 HIS A O 1
ATOM 2729 N N . THR A 1 333 ? 5.129 -13.391 -12.226 1.00 58.12 333 THR A N 1
ATOM 2730 C CA . THR A 1 333 ? 3.705 -13.393 -12.614 1.00 58.12 333 THR A CA 1
ATOM 2731 C C . THR A 1 333 ? 3.461 -13.653 -14.098 1.00 58.12 333 THR A C 1
ATOM 2733 O O . THR A 1 333 ? 2.327 -13.931 -14.482 1.00 58.12 333 THR A O 1
ATOM 2736 N N . ASN A 1 334 ? 4.484 -13.508 -14.948 1.00 63.09 334 ASN A N 1
ATOM 2737 C CA . ASN A 1 334 ? 4.364 -13.474 -16.410 1.00 63.09 334 ASN A CA 1
ATOM 2738 C C . ASN A 1 334 ? 3.341 -12.447 -16.933 1.00 63.09 334 ASN A C 1
ATOM 2740 O O . ASN A 1 334 ? 2.868 -12.562 -18.063 1.00 63.09 334 ASN A O 1
ATOM 2744 N N . LEU A 1 335 ? 2.978 -11.438 -16.128 1.00 63.56 335 LEU A N 1
ATOM 2745 C CA . LEU A 1 335 ? 2.011 -10.417 -16.518 1.00 63.56 335 LEU A CA 1
ATOM 2746 C C . LEU A 1 335 ? 2.681 -9.361 -17.405 1.00 63.56 335 LEU A C 1
ATOM 2748 O O . LEU A 1 335 ? 3.534 -8.606 -16.921 1.00 63.56 335 LEU A O 1
ATOM 2752 N N . PRO A 1 336 ? 2.232 -9.194 -18.662 1.00 68.31 336 PRO A N 1
ATOM 2753 C CA . PRO A 1 336 ? 2.829 -8.211 -19.559 1.00 68.31 336 PRO A CA 1
ATOM 2754 C C . PRO A 1 336 ? 2.639 -6.757 -19.126 1.00 68.31 336 PRO A C 1
ATOM 2756 O O . PRO A 1 336 ? 3.371 -5.869 -19.553 1.00 68.31 336 PRO A O 1
ATOM 2759 N N . TYR A 1 337 ? 1.690 -6.506 -18.226 1.00 72.19 337 TYR A N 1
ATOM 2760 C CA . TYR A 1 337 ? 1.521 -5.208 -17.587 1.00 72.19 337 TYR A CA 1
ATOM 2761 C C . TYR A 1 337 ? 2.792 -4.740 -16.855 1.00 72.19 337 TYR A C 1
ATOM 2763 O O . TYR A 1 337 ? 3.131 -3.563 -16.928 1.00 72.19 337 TYR A O 1
ATOM 2771 N N . PHE A 1 338 ? 3.541 -5.630 -16.192 1.00 76.25 338 PHE A N 1
ATOM 2772 C CA . PHE A 1 338 ? 4.789 -5.233 -15.523 1.00 76.25 338 PHE A CA 1
ATOM 2773 C C . PHE A 1 338 ? 5.918 -4.940 -16.510 1.00 76.25 338 PHE A C 1
ATOM 2775 O O . PHE A 1 338 ? 6.729 -4.057 -16.250 1.00 76.25 338 PHE A O 1
ATOM 2782 N N . ILE A 1 339 ? 5.930 -5.625 -17.657 1.00 81.56 339 ILE A N 1
ATOM 2783 C CA . ILE A 1 339 ? 6.832 -5.322 -18.776 1.00 81.56 339 ILE A CA 1
ATOM 2784 C C . ILE A 1 339 ? 6.507 -3.929 -19.330 1.00 81.56 339 ILE A C 1
ATOM 2786 O O . ILE A 1 339 ? 7.408 -3.117 -19.523 1.00 81.56 339 ILE A O 1
ATOM 2790 N N . PHE A 1 340 ? 5.219 -3.605 -19.491 1.00 82.06 340 PHE A N 1
ATOM 2791 C CA . PHE A 1 340 ? 4.781 -2.256 -19.852 1.00 82.06 340 PHE A CA 1
ATOM 2792 C C . PHE A 1 340 ? 5.233 -1.204 -18.837 1.00 82.06 340 PHE A C 1
ATOM 2794 O O . PHE A 1 340 ? 5.847 -0.219 -19.233 1.00 82.06 340 PHE A O 1
ATOM 2801 N N . LEU A 1 341 ? 5.000 -1.416 -17.539 1.00 84.00 341 LEU A N 1
ATOM 2802 C CA . LEU A 1 341 ? 5.445 -0.471 -16.509 1.00 84.00 341 LEU A CA 1
ATOM 2803 C C . LEU A 1 341 ? 6.969 -0.302 -16.483 1.00 84.00 341 LEU A C 1
ATOM 2805 O O . LEU A 1 341 ? 7.454 0.786 -16.189 1.00 84.00 341 LEU A O 1
ATOM 2809 N N . ARG A 1 342 ? 7.730 -1.358 -16.792 1.00 89.75 342 ARG A N 1
ATOM 2810 C CA . ARG A 1 342 ? 9.193 -1.299 -16.892 1.00 89.75 342 ARG A CA 1
ATOM 2811 C C . ARG A 1 342 ? 9.641 -0.461 -18.090 1.00 89.75 342 ARG A C 1
ATOM 2813 O O . ARG A 1 342 ? 10.498 0.405 -17.925 1.00 89.75 342 ARG A O 1
ATOM 2820 N N . CYS A 1 343 ? 9.005 -0.654 -19.244 1.00 89.62 343 CYS A N 1
ATOM 2821 C CA . CYS A 1 343 ? 9.198 0.165 -20.441 1.00 89.62 343 CYS A CA 1
ATOM 2822 C C . CYS A 1 343 ? 8.892 1.645 -20.165 1.00 89.62 343 CYS A C 1
ATOM 2824 O O . CYS A 1 343 ? 9.716 2.528 -20.410 1.00 89.62 343 CYS A O 1
ATOM 2826 N N . ASP A 1 344 ? 7.723 1.904 -19.581 1.00 87.44 344 ASP A N 1
ATOM 2827 C CA . ASP A 1 344 ? 7.250 3.244 -19.252 1.00 87.44 344 ASP A CA 1
ATOM 2828 C C . ASP A 1 344 ? 8.154 3.936 -18.222 1.00 87.44 344 ASP A C 1
ATOM 2830 O O . ASP A 1 344 ? 8.508 5.100 -18.389 1.00 87.44 344 ASP A O 1
ATOM 2834 N N . LEU A 1 345 ? 8.651 3.200 -17.221 1.00 91.25 345 LEU A N 1
ATOM 2835 C CA . LEU A 1 345 ? 9.615 3.718 -16.253 1.00 91.25 345 LEU A CA 1
ATOM 2836 C C . LEU A 1 345 ? 10.892 4.242 -16.929 1.00 91.25 345 LEU A C 1
ATOM 2838 O O . LEU A 1 345 ? 11.362 5.322 -16.573 1.00 91.25 345 LEU A O 1
ATOM 2842 N N . ILE A 1 346 ? 11.463 3.516 -17.902 1.00 91.94 346 ILE A N 1
ATOM 2843 C CA . ILE A 1 346 ? 12.639 4.003 -18.650 1.00 91.94 346 ILE A CA 1
ATOM 2844 C C . ILE A 1 346 ? 12.283 5.270 -19.434 1.00 91.94 346 ILE A C 1
ATOM 2846 O O . ILE A 1 346 ? 13.071 6.219 -19.463 1.00 91.94 346 ILE A O 1
ATOM 2850 N N . ASN A 1 347 ? 11.107 5.295 -20.063 1.00 89.06 347 ASN A N 1
ATOM 2851 C CA . ASN A 1 347 ? 10.666 6.438 -20.849 1.00 89.06 347 ASN A CA 1
ATOM 2852 C C . ASN A 1 347 ? 10.490 7.699 -19.983 1.00 89.06 347 ASN A C 1
ATOM 2854 O O . ASN A 1 347 ? 11.073 8.738 -20.299 1.00 89.06 347 ASN A O 1
ATOM 2858 N N . GLU A 1 348 ? 9.762 7.596 -18.868 1.00 85.94 348 GLU A N 1
ATOM 2859 C CA . GLU A 1 348 ? 9.472 8.712 -17.958 1.00 85.94 348 GLU A CA 1
ATOM 2860 C C . GLU A 1 348 ? 10.680 9.140 -17.104 1.00 85.94 348 GLU A C 1
ATOM 2862 O O . GLU A 1 348 ? 10.734 10.274 -16.608 1.00 85.94 348 GLU A O 1
ATOM 2867 N N . ARG A 1 349 ? 11.652 8.242 -16.892 1.00 88.44 349 ARG A N 1
ATOM 2868 C CA . ARG A 1 349 ? 12.816 8.460 -16.014 1.00 88.44 349 ARG A CA 1
ATOM 2869 C C . ARG A 1 349 ? 14.142 8.174 -16.704 1.00 88.44 349 ARG A C 1
ATOM 2871 O O . ARG A 1 349 ? 15.071 7.631 -16.107 1.00 88.44 349 ARG A O 1
ATOM 2878 N N . LEU A 1 350 ? 14.266 8.644 -17.941 1.00 89.19 350 LEU A N 1
ATOM 2879 C CA . LEU A 1 350 ? 15.442 8.412 -18.775 1.00 89.19 350 LEU A CA 1
ATOM 2880 C C . LEU A 1 350 ? 16.767 8.838 -18.122 1.00 89.19 350 LEU A C 1
ATOM 2882 O O . LEU A 1 350 ? 17.745 8.098 -18.192 1.00 89.19 350 LEU A O 1
ATOM 2886 N N . GLU A 1 351 ? 16.830 10.015 -17.490 1.00 89.62 351 GLU A N 1
ATOM 2887 C CA . GLU A 1 351 ? 18.058 10.471 -16.815 1.00 89.62 351 GLU A CA 1
ATOM 2888 C C . GLU A 1 351 ? 18.468 9.519 -15.678 1.00 89.62 351 GLU A C 1
ATOM 2890 O O . GLU A 1 351 ? 19.648 9.201 -15.529 1.00 89.62 351 GLU A O 1
ATOM 2895 N N . ALA A 1 352 ? 17.493 9.022 -14.909 1.00 90.19 352 ALA A N 1
ATOM 2896 C CA . ALA A 1 352 ? 17.733 8.074 -13.825 1.00 90.19 352 ALA A CA 1
ATOM 2897 C C . ALA A 1 352 ? 18.167 6.702 -14.358 1.00 90.19 352 ALA A C 1
ATOM 2899 O O . ALA A 1 352 ? 19.075 6.097 -13.791 1.00 90.19 352 ALA A O 1
ATOM 2900 N N . ALA A 1 353 ? 17.592 6.257 -15.481 1.00 92.06 353 ALA A N 1
ATOM 2901 C CA . ALA A 1 353 ? 18.001 5.033 -16.167 1.00 92.06 353 ALA A CA 1
ATOM 2902 C C . ALA A 1 353 ? 19.474 5.084 -16.597 1.00 92.06 353 ALA A C 1
ATOM 2904 O O . ALA A 1 353 ? 20.233 4.155 -16.323 1.00 92.06 353 ALA A O 1
ATOM 2905 N N . HIS A 1 354 ? 19.911 6.201 -17.190 1.00 92.31 354 HIS A N 1
ATOM 2906 C CA . HIS A 1 354 ? 21.318 6.406 -17.546 1.00 92.31 354 HIS A CA 1
ATOM 2907 C C . HIS A 1 354 ? 22.227 6.461 -16.317 1.00 92.31 354 HIS A C 1
ATOM 2909 O O . HIS A 1 354 ? 23.322 5.902 -16.348 1.00 92.31 354 HIS A O 1
ATOM 2915 N N . SER A 1 355 ? 21.794 7.123 -15.239 1.00 89.88 355 SER A N 1
ATOM 2916 C CA . SER A 1 355 ? 22.562 7.190 -13.990 1.00 89.88 355 SER A CA 1
ATOM 2917 C C . SER A 1 355 ? 22.771 5.797 -13.390 1.00 89.88 355 SER A C 1
ATOM 2919 O O . SER A 1 355 ? 23.906 5.395 -13.130 1.00 89.88 355 SER A O 1
ATOM 2921 N N . ALA A 1 356 ? 21.698 5.006 -13.291 1.00 90.38 356 ALA A N 1
ATOM 2922 C CA . ALA A 1 356 ? 21.763 3.633 -12.806 1.00 90.38 356 ALA A CA 1
ATOM 2923 C C . ALA A 1 356 ? 22.642 2.748 -13.703 1.00 90.38 356 ALA A C 1
ATOM 2925 O O . ALA A 1 356 ? 23.486 2.009 -13.200 1.00 90.38 356 ALA A O 1
ATOM 2926 N N . ALA A 1 357 ? 22.519 2.870 -15.028 1.00 91.25 357 ALA A N 1
ATOM 2927 C CA . ALA A 1 357 ? 23.358 2.138 -15.971 1.00 91.25 357 ALA A CA 1
ATOM 2928 C C . ALA A 1 357 ? 24.850 2.489 -15.826 1.00 91.25 357 ALA A C 1
ATOM 2930 O O . ALA A 1 357 ? 25.676 1.582 -15.768 1.00 91.25 357 ALA A O 1
ATOM 2931 N N . ARG A 1 358 ? 25.215 3.770 -15.666 1.00 90.69 358 ARG A N 1
ATOM 2932 C CA . ARG A 1 358 ? 26.613 4.176 -15.398 1.00 90.69 358 ARG A CA 1
ATOM 2933 C C . ARG A 1 358 ? 27.165 3.558 -14.121 1.00 90.69 358 ARG A C 1
ATOM 2935 O O . ARG A 1 358 ? 28.341 3.217 -14.071 1.00 90.69 358 ARG A O 1
ATOM 2942 N N . LYS A 1 359 ? 26.331 3.406 -13.094 1.00 88.94 359 LYS A N 1
ATOM 2943 C CA . LYS A 1 359 ? 26.741 2.785 -11.833 1.00 88.94 359 LYS A CA 1
ATOM 2944 C C . LYS A 1 359 ? 27.004 1.288 -11.980 1.00 88.94 359 LYS A C 1
ATOM 2946 O O . LYS A 1 359 ? 27.966 0.779 -11.418 1.00 88.94 359 LYS A O 1
ATOM 2951 N N . ILE A 1 360 ? 26.174 0.603 -12.766 1.00 89.88 360 ILE A N 1
ATOM 2952 C CA . ILE A 1 360 ? 26.281 -0.840 -13.028 1.00 89.88 360 ILE A CA 1
ATOM 2953 C C . ILE A 1 360 ? 27.437 -1.157 -13.996 1.00 89.88 360 ILE A C 1
ATOM 2955 O O . ILE A 1 360 ? 28.071 -2.211 -13.900 1.00 89.88 360 ILE A O 1
ATOM 2959 N N . PHE A 1 361 ? 27.727 -0.242 -14.922 1.00 89.25 361 PHE A N 1
ATOM 2960 C CA . PHE A 1 361 ? 28.768 -0.362 -15.943 1.00 89.25 361 PHE A CA 1
ATOM 2961 C C . PHE A 1 361 ? 29.749 0.826 -15.856 1.00 89.25 361 PHE A C 1
ATOM 2963 O O . PHE A 1 361 ? 29.786 1.673 -16.748 1.00 89.25 361 PHE A O 1
ATOM 2970 N N . PRO A 1 362 ? 30.569 0.919 -14.792 1.00 85.75 362 PRO A N 1
ATOM 2971 C CA . PRO A 1 362 ? 31.387 2.108 -14.523 1.00 85.75 362 PRO A CA 1
ATOM 2972 C C . PRO A 1 362 ? 32.524 2.332 -15.531 1.00 85.75 362 PRO A C 1
ATOM 2974 O O . PRO A 1 362 ? 33.077 3.426 -15.604 1.00 85.75 362 PRO A O 1
ATOM 2977 N N . THR A 1 363 ? 32.899 1.299 -16.288 1.00 89.19 363 THR A N 1
ATOM 2978 C CA . THR A 1 363 ? 33.975 1.337 -17.291 1.00 89.19 363 THR A CA 1
ATOM 2979 C C . THR A 1 363 ? 33.482 1.623 -18.708 1.00 89.19 363 THR A C 1
ATOM 2981 O O . THR A 1 363 ? 34.295 1.789 -19.616 1.00 89.19 363 THR A O 1
ATOM 2984 N N . ASP A 1 364 ? 32.168 1.649 -18.914 1.00 88.50 364 ASP A N 1
ATOM 2985 C CA . ASP A 1 364 ? 31.563 1.779 -20.232 1.00 88.50 364 ASP A CA 1
ATOM 2986 C C . ASP A 1 364 ? 31.522 3.243 -20.687 1.00 88.50 364 ASP A C 1
ATOM 2988 O O . ASP A 1 364 ? 31.310 4.169 -19.902 1.00 88.50 364 ASP A O 1
ATOM 2992 N N . SER A 1 365 ? 31.707 3.469 -21.990 1.00 88.94 365 SER A N 1
ATOM 2993 C CA . SER A 1 365 ? 31.585 4.812 -22.572 1.00 88.94 365 SER A CA 1
ATOM 2994 C C . SER A 1 365 ? 30.135 5.309 -22.544 1.00 88.94 365 SER A C 1
ATOM 2996 O O . SER A 1 365 ? 29.204 4.505 -22.571 1.00 88.94 365 SER A O 1
ATOM 2998 N N . SER A 1 366 ? 29.918 6.630 -22.586 1.00 83.81 366 SER A N 1
ATOM 2999 C CA . SER A 1 366 ? 28.564 7.214 -22.633 1.00 83.81 366 SER A CA 1
ATOM 3000 C C . SER A 1 366 ? 27.694 6.624 -23.749 1.00 83.81 366 SER A C 1
ATOM 3002 O O . SER A 1 366 ? 26.537 6.305 -23.500 1.00 83.81 366 SER A O 1
ATOM 3004 N N . ASN A 1 367 ? 28.266 6.389 -24.936 1.00 83.06 367 ASN A N 1
ATOM 3005 C CA . ASN A 1 367 ? 27.552 5.769 -26.057 1.00 83.06 367 ASN A CA 1
ATOM 3006 C C . ASN A 1 367 ? 27.165 4.308 -25.768 1.00 83.06 367 ASN A C 1
ATOM 3008 O O . ASN A 1 367 ? 26.114 3.853 -26.211 1.00 83.06 367 ASN A O 1
ATOM 3012 N N . SER A 1 368 ? 28.001 3.565 -25.032 1.00 88.44 368 SER A N 1
ATOM 3013 C CA . SER A 1 368 ? 27.680 2.197 -24.593 1.00 88.44 368 SER A CA 1
ATOM 3014 C C . SER A 1 368 ? 26.507 2.210 -23.612 1.00 88.44 368 SER A C 1
ATOM 3016 O O . SER A 1 368 ? 25.543 1.474 -23.791 1.00 88.44 368 SER A O 1
ATOM 3018 N N . ILE A 1 369 ? 26.533 3.126 -22.638 1.00 91.19 369 ILE A N 1
ATOM 3019 C CA . ILE A 1 369 ? 25.451 3.300 -21.662 1.00 91.19 369 ILE A CA 1
ATOM 3020 C C . ILE A 1 369 ? 24.124 3.661 -22.339 1.00 91.19 369 ILE A C 1
ATOM 3022 O O . ILE A 1 369 ? 23.100 3.059 -22.023 1.00 91.19 369 ILE A O 1
ATOM 3026 N N . GLU A 1 370 ? 24.135 4.622 -23.268 1.00 90.44 370 GLU A N 1
ATOM 3027 C CA . GLU A 1 370 ? 22.941 5.006 -24.035 1.00 90.44 370 GLU A CA 1
ATOM 3028 C C . GLU A 1 370 ? 22.362 3.807 -24.795 1.00 90.44 370 GLU A C 1
ATOM 3030 O O . GLU A 1 370 ? 21.156 3.570 -24.755 1.00 90.44 370 GLU A O 1
ATOM 3035 N N . ASN A 1 371 ? 23.220 2.994 -25.421 1.00 90.94 371 ASN A N 1
ATOM 3036 C CA . ASN A 1 371 ? 22.782 1.782 -26.109 1.00 90.94 371 ASN A CA 1
ATOM 3037 C C . ASN A 1 371 ? 22.147 0.766 -25.157 1.00 90.94 371 ASN A C 1
ATOM 3039 O O . ASN A 1 371 ? 21.092 0.239 -25.488 1.00 90.94 371 ASN A O 1
ATOM 3043 N N . VAL A 1 372 ? 22.727 0.518 -23.979 1.00 92.88 372 VAL A N 1
ATOM 3044 C CA . VAL A 1 372 ? 22.153 -0.414 -22.991 1.00 92.88 372 VAL A CA 1
ATOM 3045 C C . VAL A 1 372 ? 20.752 0.028 -22.560 1.00 92.88 372 VAL A C 1
ATOM 3047 O O . VAL A 1 372 ? 19.834 -0.792 -22.517 1.00 92.88 372 VAL A O 1
ATOM 3050 N N . VAL A 1 373 ? 20.563 1.321 -22.279 1.00 94.12 373 VAL A N 1
ATOM 3051 C CA . VAL A 1 373 ? 19.255 1.870 -21.883 1.00 94.12 373 VAL A CA 1
ATOM 3052 C C . VAL A 1 373 ? 18.248 1.775 -23.032 1.00 94.12 373 VAL A C 1
ATOM 3054 O O . VAL A 1 373 ? 17.129 1.302 -22.821 1.00 94.12 373 VAL A O 1
ATOM 3057 N N . ASP A 1 374 ? 18.644 2.155 -24.251 1.00 94.56 374 ASP A N 1
ATOM 3058 C CA . ASP A 1 374 ? 17.795 2.038 -25.441 1.00 94.56 374 ASP A CA 1
ATOM 3059 C C . ASP A 1 374 ? 17.406 0.577 -25.718 1.00 94.56 374 ASP A C 1
ATOM 3061 O O . ASP A 1 374 ? 16.265 0.298 -26.078 1.00 94.56 374 ASP A O 1
ATOM 3065 N N . TYR A 1 375 ? 18.331 -0.367 -25.539 1.00 94.88 375 TYR A N 1
ATOM 3066 C CA . TYR A 1 375 ? 18.091 -1.795 -25.746 1.00 94.88 375 TYR A CA 1
ATOM 3067 C C . TYR A 1 375 ? 17.125 -2.370 -24.717 1.00 94.88 375 TYR A C 1
ATOM 3069 O O . TYR A 1 375 ? 16.228 -3.123 -25.091 1.00 94.88 375 TYR A O 1
ATOM 3077 N N . CYS A 1 376 ? 17.240 -1.966 -23.449 1.00 94.12 376 CYS A N 1
ATOM 3078 C CA . CYS A 1 376 ? 16.277 -2.348 -22.419 1.00 94.12 376 CYS A CA 1
ATOM 3079 C C . CYS A 1 376 ? 14.866 -1.834 -22.743 1.00 94.12 376 CYS A C 1
ATOM 3081 O O . CYS A 1 376 ? 13.908 -2.598 -22.628 1.00 94.12 376 CYS A O 1
ATOM 3083 N N . LEU A 1 377 ? 14.746 -0.575 -23.187 1.00 94.25 377 LEU A N 1
ATOM 3084 C CA . LEU A 1 377 ? 13.474 0.035 -23.591 1.00 94.25 377 LEU A CA 1
ATOM 3085 C C . LEU A 1 377 ? 12.856 -0.690 -24.795 1.00 94.25 377 LEU A C 1
ATOM 3087 O O . LEU A 1 377 ? 11.685 -1.064 -24.772 1.00 94.25 377 LEU A O 1
ATOM 3091 N N . LEU A 1 378 ? 13.652 -0.910 -25.843 1.00 94.62 378 LEU A N 1
ATOM 3092 C CA . LEU A 1 378 ? 13.199 -1.553 -27.073 1.00 94.62 378 LEU A CA 1
ATOM 3093 C C . LEU A 1 378 ? 12.836 -3.027 -26.866 1.00 94.62 378 LEU A C 1
ATOM 3095 O O . LEU A 1 378 ? 11.853 -3.480 -27.446 1.00 94.62 378 LEU A O 1
ATOM 3099 N N . ALA A 1 379 ? 13.574 -3.768 -26.035 1.00 93.25 379 ALA A N 1
ATOM 3100 C CA . ALA A 1 379 ? 13.240 -5.154 -25.709 1.00 93.25 379 ALA A CA 1
ATOM 3101 C C . ALA A 1 379 ? 11.849 -5.259 -25.061 1.00 93.25 379 ALA A C 1
ATOM 3103 O O . ALA A 1 379 ? 11.037 -6.076 -25.496 1.00 93.25 379 ALA A O 1
ATOM 3104 N N . ASP A 1 380 ? 11.535 -4.397 -24.086 1.00 90.75 380 ASP A N 1
ATOM 3105 C CA . ASP A 1 380 ? 10.203 -4.378 -23.468 1.00 90.75 380 ASP A CA 1
ATOM 3106 C C . ASP A 1 380 ? 9.114 -3.951 -24.452 1.00 90.75 380 ASP A C 1
ATOM 3108 O O . ASP A 1 380 ? 8.066 -4.591 -24.529 1.00 90.75 380 ASP A O 1
ATOM 3112 N N . TYR A 1 381 ? 9.363 -2.900 -25.236 1.00 90.62 381 TYR A N 1
ATOM 3113 C CA . TYR A 1 381 ? 8.426 -2.426 -26.254 1.00 90.62 381 TYR A CA 1
ATOM 3114 C C . TYR A 1 381 ? 8.074 -3.510 -27.281 1.00 90.62 381 TYR A C 1
ATOM 3116 O O . TYR A 1 381 ? 6.895 -3.741 -27.562 1.00 90.62 381 TYR A O 1
ATOM 3124 N N . LEU A 1 382 ? 9.082 -4.197 -27.824 1.00 89.38 382 LEU A N 1
ATOM 3125 C CA . LEU A 1 382 ? 8.882 -5.262 -28.805 1.00 89.38 382 LEU A CA 1
ATOM 3126 C C . LEU A 1 382 ? 8.137 -6.446 -28.193 1.00 89.38 382 LEU A C 1
ATOM 3128 O O . LEU A 1 382 ? 7.239 -6.984 -28.835 1.00 89.38 382 LEU A O 1
ATOM 3132 N N . LEU A 1 383 ? 8.441 -6.810 -26.945 1.00 84.50 383 LEU A N 1
ATOM 3133 C CA . LEU A 1 383 ? 7.720 -7.866 -26.241 1.00 84.50 383 LEU A CA 1
ATOM 3134 C C . LEU A 1 383 ? 6.233 -7.517 -26.080 1.00 84.50 383 LEU A C 1
ATOM 3136 O O . LEU A 1 383 ? 5.372 -8.343 -26.373 1.00 84.50 383 LEU A O 1
ATOM 3140 N N . ILE A 1 384 ? 5.914 -6.274 -25.703 1.00 78.12 384 ILE A N 1
ATOM 3141 C CA . ILE A 1 384 ? 4.526 -5.794 -25.600 1.00 78.12 384 ILE A CA 1
ATOM 3142 C C . ILE A 1 384 ? 3.814 -5.870 -26.959 1.00 78.12 384 ILE A C 1
ATOM 3144 O O . ILE A 1 384 ? 2.674 -6.331 -27.027 1.00 78.12 384 ILE A O 1
ATOM 3148 N N . LYS A 1 385 ? 4.489 -5.462 -28.044 1.00 79.19 385 LYS A N 1
ATOM 3149 C CA . LYS A 1 385 ? 3.952 -5.515 -29.416 1.00 79.19 385 LYS A CA 1
ATOM 3150 C C . LYS A 1 385 ? 3.709 -6.940 -29.903 1.00 79.19 385 LYS A C 1
ATOM 3152 O O . LYS A 1 385 ? 2.668 -7.199 -30.496 1.00 79.19 385 LYS A O 1
ATOM 3157 N N . LEU A 1 386 ? 4.638 -7.859 -29.646 1.00 76.94 386 LEU A N 1
ATOM 3158 C CA . LEU A 1 386 ? 4.525 -9.266 -30.048 1.00 76.94 386 LEU A CA 1
ATOM 3159 C C . LEU A 1 386 ? 3.358 -9.985 -29.352 1.00 76.94 386 LEU A C 1
ATOM 3161 O O . LEU A 1 386 ? 2.836 -10.957 -29.892 1.00 76.94 386 LEU A O 1
ATOM 3165 N N . HIS A 1 387 ? 2.937 -9.502 -28.181 1.00 70.31 387 HIS A N 1
ATOM 3166 C CA . HIS A 1 387 ? 1.808 -10.044 -27.424 1.00 70.31 387 HIS A CA 1
ATOM 3167 C C . HIS A 1 387 ? 0.451 -9.376 -27.723 1.00 70.31 387 HIS A C 1
ATOM 3169 O O . HIS A 1 387 ? -0.538 -9.767 -27.106 1.00 70.31 387 HIS A O 1
ATOM 3175 N N . ASP A 1 388 ? 0.391 -8.408 -28.649 1.00 63.59 388 ASP A N 1
ATOM 3176 C CA . ASP A 1 388 ? -0.826 -7.676 -29.060 1.00 63.59 388 ASP A CA 1
ATOM 3177 C C . ASP A 1 388 ? -1.675 -7.170 -27.878 1.00 63.59 388 ASP A C 1
ATOM 3179 O O . ASP A 1 388 ? -2.899 -7.308 -27.813 1.00 63.59 388 ASP A O 1
ATOM 3183 N N . LEU A 1 389 ? -0.995 -6.634 -26.864 1.00 57.38 389 LEU A N 1
ATOM 3184 C CA . LEU A 1 389 ? -1.649 -6.199 -25.637 1.00 57.38 389 LEU A CA 1
ATOM 3185 C C . LEU A 1 389 ? -2.319 -4.842 -25.855 1.00 57.38 389 LEU A C 1
ATOM 3187 O O . LEU A 1 389 ? -1.717 -3.966 -26.483 1.00 57.38 389 LEU A O 1
ATOM 3191 N N . PRO A 1 390 ? -3.527 -4.620 -25.302 1.00 50.94 390 PRO A N 1
ATOM 3192 C CA . PRO A 1 390 ? -4.172 -3.321 -25.390 1.00 50.94 390 PRO A CA 1
ATOM 3193 C C . PRO A 1 390 ? -3.246 -2.256 -24.800 1.00 50.94 390 PRO A C 1
ATOM 3195 O O . PRO A 1 390 ? -2.764 -2.384 -23.674 1.00 50.94 390 PRO A O 1
ATOM 3198 N N . PHE A 1 391 ? -2.987 -1.212 -25.584 1.00 49.25 391 PHE A N 1
ATOM 3199 C CA . PHE A 1 391 ? -2.149 -0.091 -25.184 1.00 49.25 391 PHE A CA 1
ATOM 3200 C C . PHE A 1 391 ? -2.678 0.537 -23.884 1.00 49.25 391 PHE A C 1
ATOM 3202 O O . PHE A 1 391 ? -3.797 1.051 -23.826 1.00 49.25 391 PHE A O 1
ATOM 3209 N N . PHE A 1 392 ? -1.877 0.468 -22.820 1.00 51.78 392 PHE A N 1
ATOM 3210 C CA . PHE A 1 392 ? -2.158 1.130 -21.547 1.00 51.78 392 PHE A CA 1
ATOM 3211 C C . PHE A 1 392 ? -1.916 2.653 -21.687 1.00 51.78 392 PHE A C 1
ATOM 3213 O O . PHE A 1 392 ? -1.180 3.082 -22.575 1.00 51.78 392 PH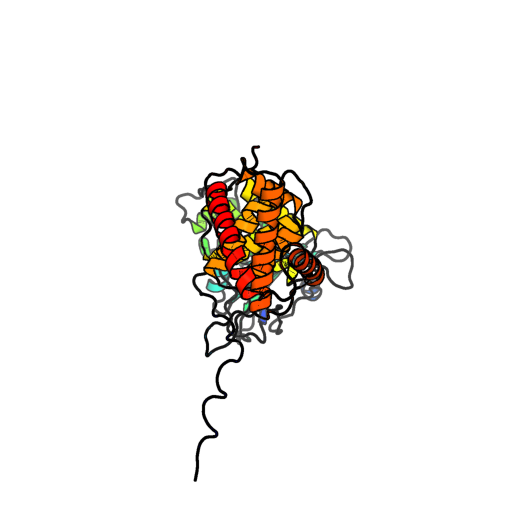E A O 1
ATOM 3220 N N . ARG A 1 393 ? -2.549 3.492 -20.841 1.00 43.28 393 ARG A N 1
ATOM 3221 C CA . ARG A 1 393 ? -2.398 4.975 -20.846 1.00 43.28 393 ARG A CA 1
ATOM 3222 C C . ARG A 1 393 ? -0.926 5.403 -21.036 1.00 43.28 393 ARG A C 1
ATOM 3224 O O . ARG A 1 393 ? -0.063 4.811 -20.402 1.00 43.28 393 ARG A O 1
ATOM 3231 N N . ASN A 1 394 ? -0.684 6.470 -21.811 1.00 51.03 394 ASN A N 1
ATOM 3232 C CA . ASN A 1 394 ? 0.638 6.996 -22.225 1.00 51.03 394 ASN A CA 1
ATOM 3233 C C . ASN A 1 394 ? 1.394 6.153 -23.279 1.00 51.03 394 ASN A C 1
ATOM 3235 O O . ASN A 1 394 ? 2.574 6.384 -23.534 1.00 51.03 394 ASN A O 1
ATOM 3239 N N . SER A 1 395 ? 0.717 5.217 -23.952 1.00 62.34 395 SER A N 1
ATOM 3240 C CA . SER A 1 395 ? 1.292 4.408 -25.036 1.00 62.34 395 SER A CA 1
ATOM 3241 C C . SER A 1 395 ? 1.886 5.196 -26.197 1.00 62.34 395 SER A C 1
ATOM 3243 O O . SER A 1 395 ? 2.785 4.690 -26.871 1.00 62.34 395 SER A O 1
ATOM 3245 N N . ASP A 1 396 ? 1.372 6.394 -26.464 1.00 70.62 396 ASP A N 1
ATOM 3246 C CA . ASP A 1 396 ? 1.694 7.138 -27.680 1.00 70.62 396 ASP A CA 1
ATOM 3247 C C . ASP A 1 396 ? 3.123 7.682 -27.629 1.00 70.62 396 ASP A C 1
ATOM 3249 O O . ASP A 1 396 ? 3.874 7.498 -28.585 1.00 70.62 396 ASP A O 1
ATOM 3253 N N . ASP A 1 397 ? 3.551 8.228 -26.487 1.00 78.31 397 ASP A N 1
ATOM 3254 C CA . ASP A 1 397 ? 4.915 8.739 -26.303 1.00 78.31 397 ASP A CA 1
ATOM 3255 C C . ASP A 1 397 ? 5.955 7.614 -26.367 1.00 78.31 397 ASP A C 1
ATOM 3257 O O . ASP A 1 397 ? 6.972 7.738 -27.058 1.00 78.31 397 ASP A O 1
ATOM 3261 N N . ILE A 1 398 ? 5.683 6.482 -25.701 1.00 84.69 398 ILE A N 1
ATOM 3262 C CA . ILE A 1 398 ? 6.544 5.291 -25.765 1.00 84.69 398 ILE A CA 1
ATOM 3263 C C . ILE A 1 398 ? 6.631 4.789 -27.206 1.00 84.69 398 ILE A C 1
ATOM 3265 O O . ILE A 1 398 ? 7.728 4.519 -27.692 1.00 84.69 398 ILE A O 1
ATOM 3269 N N . THR A 1 399 ? 5.494 4.681 -27.898 1.00 85.50 399 THR A N 1
ATOM 3270 C CA . THR A 1 399 ? 5.429 4.198 -29.283 1.00 85.50 399 THR A CA 1
ATOM 3271 C C . THR A 1 399 ? 6.220 5.110 -30.212 1.00 85.50 399 THR A C 1
ATOM 3273 O O . THR A 1 399 ? 7.099 4.630 -30.920 1.00 85.50 399 THR A O 1
ATOM 3276 N N . ILE A 1 400 ? 5.987 6.426 -30.169 1.00 87.06 400 ILE A N 1
ATOM 3277 C CA . ILE A 1 400 ? 6.708 7.409 -30.993 1.00 87.06 400 ILE A CA 1
ATOM 3278 C C . ILE A 1 400 ? 8.217 7.286 -30.771 1.00 87.06 400 ILE A C 1
ATOM 3280 O O . ILE A 1 400 ? 8.993 7.223 -31.728 1.00 87.06 400 ILE A O 1
ATOM 3284 N N . ARG A 1 401 ? 8.641 7.216 -29.506 1.00 88.81 401 ARG A N 1
ATOM 3285 C CA . ARG A 1 401 ? 10.052 7.100 -29.153 1.00 88.81 401 ARG A CA 1
ATOM 3286 C C . ARG A 1 401 ? 10.665 5.786 -29.631 1.00 88.81 401 ARG A C 1
ATOM 3288 O O . ARG A 1 401 ? 11.750 5.804 -30.213 1.00 88.81 401 ARG A O 1
ATOM 3295 N N . CYS A 1 402 ? 10.002 4.662 -29.380 1.00 91.38 402 CYS A N 1
ATOM 3296 C CA . CYS A 1 402 ? 10.522 3.344 -29.726 1.00 91.38 402 CYS A CA 1
ATOM 3297 C C . CYS A 1 402 ? 10.568 3.141 -31.242 1.00 91.38 402 CYS A C 1
ATOM 3299 O O . CYS A 1 402 ? 11.583 2.672 -31.744 1.00 91.38 402 CYS A O 1
ATOM 3301 N N . GLU A 1 403 ? 9.554 3.579 -31.993 1.00 89.69 403 GLU A N 1
ATOM 3302 C CA . GLU A 1 403 ? 9.581 3.549 -33.462 1.00 89.69 403 GLU A CA 1
ATOM 3303 C C . GLU A 1 403 ? 10.712 4.423 -34.029 1.00 89.69 403 GLU A C 1
ATOM 3305 O O . GLU A 1 403 ? 11.422 4.018 -34.952 1.00 89.69 403 GLU A O 1
ATOM 3310 N N . ALA A 1 404 ? 10.949 5.609 -33.458 1.00 90.44 404 ALA A N 1
ATOM 3311 C CA . ALA A 1 404 ? 12.072 6.455 -33.865 1.00 90.44 404 ALA A CA 1
ATOM 3312 C C . ALA A 1 404 ? 13.436 5.796 -33.577 1.00 90.44 404 ALA A C 1
ATOM 3314 O O . ALA A 1 404 ? 14.354 5.892 -34.396 1.00 90.44 404 ALA A O 1
ATOM 3315 N N . LEU A 1 405 ? 13.575 5.112 -32.436 1.00 92.31 405 LEU A N 1
ATOM 3316 C CA . LEU A 1 405 ? 14.787 4.371 -32.076 1.00 92.31 405 LEU A CA 1
ATOM 3317 C C . LEU A 1 405 ? 14.999 3.138 -32.963 1.00 92.31 405 LEU A C 1
ATOM 3319 O O . LEU A 1 405 ? 16.123 2.922 -33.419 1.00 92.31 405 LEU A O 1
ATOM 3323 N N . LEU A 1 406 ? 13.940 2.377 -33.259 1.00 92.44 406 LEU A N 1
ATOM 3324 C CA . LEU A 1 406 ? 13.990 1.227 -34.165 1.00 92.44 406 LEU A CA 1
ATOM 3325 C C . LEU A 1 406 ? 14.483 1.649 -35.548 1.00 92.44 406 LEU A C 1
ATOM 3327 O O . LEU A 1 406 ? 15.451 1.081 -36.041 1.00 92.44 406 LEU A O 1
ATOM 3331 N N . ASN A 1 407 ? 13.903 2.707 -36.120 1.00 89.38 407 ASN A N 1
ATOM 3332 C CA . ASN A 1 407 ? 14.307 3.229 -37.429 1.00 89.38 407 ASN A CA 1
ATOM 3333 C C . ASN A 1 407 ? 15.741 3.783 -37.451 1.00 89.38 407 ASN A C 1
ATOM 3335 O O . ASN A 1 407 ? 16.385 3.795 -38.498 1.00 89.38 407 ASN A O 1
ATOM 3339 N N . ARG A 1 408 ? 16.251 4.266 -36.311 1.00 90.75 408 ARG A N 1
ATOM 3340 C CA . ARG A 1 408 ? 17.626 4.773 -36.202 1.00 90.75 408 ARG A CA 1
ATOM 3341 C C . ARG A 1 408 ? 18.655 3.647 -36.085 1.00 90.75 408 ARG A C 1
ATOM 3343 O O . ARG A 1 408 ? 19.764 3.803 -36.589 1.00 90.75 408 ARG A O 1
ATOM 3350 N N . LYS A 1 409 ? 18.327 2.568 -35.369 1.00 89.38 409 LYS A N 1
ATOM 3351 C CA . LYS A 1 409 ? 19.285 1.508 -35.006 1.00 89.38 409 LYS A CA 1
ATOM 3352 C C . LYS A 1 409 ? 19.185 0.253 -35.871 1.00 89.38 409 LYS A C 1
ATOM 3354 O O . LYS A 1 409 ? 20.167 -0.476 -35.972 1.00 89.38 409 LYS A O 1
ATOM 3359 N N . PHE A 1 410 ? 18.040 0.006 -36.498 1.00 91.62 410 PHE A N 1
ATOM 3360 C CA . PHE A 1 410 ? 17.770 -1.200 -37.275 1.00 91.62 410 PHE A CA 1
ATOM 3361 C C . PHE A 1 410 ? 17.281 -0.851 -38.679 1.00 91.62 410 PHE A C 1
ATOM 3363 O O . PHE A 1 410 ? 16.711 0.211 -38.921 1.00 91.62 410 PHE A O 1
ATOM 3370 N N . MET A 1 411 ? 17.516 -1.756 -39.631 1.00 86.12 411 MET A N 1
ATOM 3371 C CA . MET A 1 411 ? 17.039 -1.567 -40.999 1.00 86.12 411 MET A CA 1
ATOM 3372 C C . MET A 1 411 ? 15.512 -1.663 -41.049 1.00 86.12 411 MET A C 1
ATOM 3374 O O . MET A 1 411 ? 14.915 -2.547 -40.427 1.00 86.12 411 MET A O 1
ATOM 3378 N N . ALA A 1 412 ? 14.882 -0.783 -41.829 1.00 80.94 412 ALA A N 1
ATOM 3379 C CA . ALA A 1 412 ? 13.442 -0.821 -42.055 1.00 80.94 412 ALA A CA 1
ATOM 3380 C C . ALA A 1 412 ? 13.005 -2.198 -42.589 1.00 80.94 412 ALA A C 1
ATOM 3382 O O . ALA A 1 412 ? 13.638 -2.754 -43.486 1.00 80.94 412 ALA A O 1
ATOM 3383 N N . GLY A 1 413 ? 11.921 -2.744 -42.031 1.00 75.62 413 GLY A N 1
ATOM 3384 C CA . GLY A 1 413 ? 11.400 -4.066 -42.395 1.00 75.62 413 GLY A CA 1
ATOM 3385 C C . GLY A 1 413 ? 12.104 -5.253 -41.729 1.00 75.62 413 GLY A C 1
ATOM 3386 O O . GLY A 1 413 ? 11.754 -6.393 -42.026 1.00 75.62 413 GLY A O 1
ATOM 3387 N N . THR A 1 414 ? 13.067 -5.017 -40.829 1.00 86.44 414 THR A N 1
ATOM 3388 C CA . THR A 1 414 ? 13.629 -6.088 -39.992 1.00 86.44 414 THR A CA 1
ATOM 3389 C C . THR A 1 414 ? 12.541 -6.654 -39.078 1.00 86.44 414 THR A C 1
ATOM 3391 O O . THR A 1 414 ? 11.797 -5.902 -38.448 1.00 86.44 414 THR A O 1
ATOM 3394 N N . ASP A 1 415 ? 12.462 -7.981 -39.004 1.00 89.06 415 ASP A N 1
ATOM 3395 C CA . ASP A 1 415 ? 11.482 -8.692 -38.189 1.00 89.06 415 ASP A CA 1
ATOM 3396 C C . ASP A 1 415 ? 11.621 -8.354 -36.692 1.00 89.06 415 ASP A C 1
ATOM 3398 O O . ASP A 1 415 ? 12.705 -8.436 -36.112 1.00 89.06 415 ASP A O 1
ATOM 3402 N N . TYR A 1 416 ? 10.511 -7.977 -36.054 1.00 87.19 416 TYR A N 1
ATOM 3403 C CA . TYR A 1 416 ? 10.496 -7.553 -34.651 1.00 87.19 416 TYR A CA 1
ATOM 3404 C C . TYR A 1 416 ? 10.900 -8.657 -33.678 1.00 87.19 416 TYR A C 1
ATOM 3406 O O . TYR A 1 416 ? 11.513 -8.353 -32.654 1.00 87.19 416 TYR A O 1
ATOM 3414 N N . LYS A 1 417 ? 10.608 -9.924 -33.988 1.00 89.31 417 LYS A N 1
ATOM 3415 C CA . LYS A 1 417 ? 11.032 -11.043 -33.146 1.00 89.31 417 LYS A CA 1
ATOM 3416 C C . LYS A 1 417 ? 12.547 -11.218 -33.212 1.00 89.31 417 LYS A C 1
ATOM 3418 O O . LYS A 1 417 ? 13.177 -11.342 -32.170 1.00 89.31 417 LYS A O 1
ATOM 3423 N N . TYR A 1 418 ? 13.141 -11.120 -34.399 1.00 91.19 418 TYR A N 1
ATOM 3424 C CA . TYR A 1 418 ? 14.598 -11.134 -34.545 1.00 91.19 418 TYR A CA 1
ATOM 3425 C C . TYR A 1 418 ? 15.283 -10.002 -33.761 1.00 91.19 418 TYR A C 1
ATOM 3427 O O . TYR A 1 418 ? 16.277 -10.235 -33.073 1.00 91.19 418 TYR A O 1
ATOM 3435 N N . ILE A 1 419 ? 14.748 -8.776 -33.829 1.00 91.81 419 ILE A N 1
ATOM 3436 C CA . ILE A 1 419 ? 15.291 -7.648 -33.053 1.00 91.81 419 ILE A CA 1
ATOM 3437 C C . ILE A 1 419 ? 15.157 -7.924 -31.550 1.00 91.81 419 ILE A C 1
ATOM 3439 O O . ILE A 1 419 ? 16.113 -7.722 -30.804 1.00 91.81 419 ILE A O 1
ATOM 3443 N N . TYR A 1 420 ? 13.996 -8.409 -31.103 1.00 91.75 420 TYR A N 1
ATOM 3444 C CA . TYR A 1 420 ? 13.768 -8.756 -29.702 1.00 91.75 420 TYR A CA 1
ATOM 3445 C C . TYR A 1 420 ? 14.753 -9.817 -29.198 1.00 91.75 420 TYR A C 1
ATOM 3447 O O . TYR A 1 420 ? 15.357 -9.620 -28.145 1.00 91.75 420 TYR A O 1
ATOM 3455 N N . ASP A 1 421 ? 14.977 -10.891 -29.958 1.00 90.69 421 ASP A N 1
ATOM 3456 C CA . ASP A 1 421 ? 15.899 -11.962 -29.575 1.00 90.69 421 ASP A CA 1
ATOM 3457 C C . ASP A 1 421 ? 17.316 -11.411 -29.330 1.00 90.69 421 ASP A C 1
ATOM 3459 O O . ASP A 1 421 ? 17.960 -11.778 -28.347 1.00 90.69 421 ASP A O 1
ATOM 3463 N N . LEU A 1 422 ? 17.769 -10.447 -30.142 1.00 91.00 422 LEU A N 1
ATOM 3464 C CA . LEU A 1 422 ? 19.072 -9.796 -29.974 1.00 91.00 422 LEU A CA 1
ATOM 3465 C C . LEU A 1 422 ? 19.108 -8.882 -28.739 1.00 91.00 422 LEU A C 1
ATOM 3467 O O . LEU A 1 422 ? 20.049 -8.930 -27.947 1.00 91.00 422 LEU A O 1
ATOM 3471 N N . LEU A 1 423 ? 18.079 -8.054 -28.559 1.00 93.00 423 LEU A N 1
ATOM 3472 C CA . LEU A 1 423 ? 18.023 -7.074 -27.471 1.00 93.00 423 LEU A CA 1
ATOM 3473 C C . LEU A 1 423 ? 17.757 -7.696 -26.092 1.00 93.00 423 LEU A C 1
ATOM 3475 O O . LEU A 1 423 ? 18.204 -7.162 -25.075 1.00 93.00 423 LEU A O 1
ATOM 3479 N N . SER A 1 424 ? 17.054 -8.829 -26.043 1.00 89.75 424 SER A N 1
ATOM 3480 C CA . SER A 1 424 ? 16.703 -9.533 -24.806 1.00 89.75 424 SER A CA 1
ATOM 3481 C C . SER A 1 424 ? 17.934 -10.034 -24.043 1.00 89.75 424 SER A C 1
ATOM 3483 O O . SER A 1 424 ? 17.922 -10.074 -22.811 1.00 89.75 424 SER A O 1
ATOM 3485 N N . VAL A 1 425 ? 19.028 -10.341 -24.750 1.00 89.56 425 VAL A N 1
ATOM 3486 C CA . VAL A 1 425 ? 20.312 -10.740 -24.152 1.00 89.56 425 VAL A CA 1
ATOM 3487 C C . VAL A 1 425 ? 20.922 -9.574 -23.371 1.00 89.56 425 VAL A C 1
ATOM 3489 O O . VAL A 1 425 ? 21.310 -9.734 -22.211 1.00 89.56 425 VAL A O 1
ATOM 3492 N N . GLU A 1 426 ? 20.949 -8.385 -23.973 1.00 88.56 426 GLU A N 1
ATOM 3493 C CA . GLU A 1 426 ? 21.474 -7.170 -23.340 1.00 88.56 426 GLU A CA 1
ATOM 3494 C C . GLU A 1 426 ? 20.607 -6.741 -22.154 1.00 88.56 426 GLU A C 1
ATOM 3496 O O . GLU A 1 426 ? 21.120 -6.445 -21.071 1.00 88.56 426 GLU A O 1
ATOM 3501 N N . GLN A 1 427 ? 19.282 -6.803 -22.311 1.00 92.44 427 GLN A N 1
ATOM 3502 C CA . GLN A 1 427 ? 18.351 -6.538 -21.219 1.00 92.44 427 GLN A CA 1
ATOM 3503 C C . GLN A 1 427 ? 18.553 -7.524 -20.055 1.00 92.44 427 GLN A C 1
ATOM 3505 O O . GLN A 1 427 ? 18.573 -7.117 -18.892 1.00 92.44 427 GLN A O 1
ATOM 3510 N N . SER A 1 428 ? 18.755 -8.812 -20.347 1.00 90.06 428 SER A N 1
ATOM 3511 C CA . SER A 1 428 ? 18.999 -9.842 -19.329 1.00 90.06 428 SER A CA 1
ATOM 3512 C C . SER A 1 428 ? 20.313 -9.605 -18.578 1.00 90.06 428 SER A C 1
ATOM 3514 O O . SER A 1 428 ? 20.360 -9.737 -17.354 1.00 90.06 428 SER A O 1
ATOM 3516 N N . SER A 1 429 ? 21.369 -9.189 -19.286 1.00 90.50 429 SER A N 1
ATOM 3517 C CA . SER A 1 429 ? 22.652 -8.787 -18.692 1.00 90.50 429 SER A CA 1
ATOM 3518 C C . SER A 1 429 ? 22.488 -7.583 -17.757 1.00 90.50 429 SER A C 1
ATOM 3520 O O . SER A 1 429 ? 22.952 -7.615 -16.612 1.00 90.50 429 SER A O 1
ATOM 3522 N N . PHE A 1 430 ? 21.758 -6.553 -18.201 1.00 92.06 430 PHE A N 1
ATOM 3523 C CA . PHE A 1 430 ? 21.434 -5.383 -17.386 1.00 92.06 430 PHE A CA 1
ATOM 3524 C C . PHE A 1 430 ? 20.671 -5.770 -16.112 1.00 92.06 430 PHE A C 1
ATOM 3526 O O . PHE A 1 430 ? 21.102 -5.415 -15.015 1.00 92.06 430 PHE A O 1
ATOM 3533 N N . ILE A 1 431 ? 19.589 -6.550 -16.235 1.00 91.25 431 ILE A N 1
ATOM 3534 C CA . ILE A 1 431 ? 18.786 -7.025 -15.094 1.00 91.25 431 ILE A CA 1
ATOM 3535 C C . ILE A 1 431 ? 19.655 -7.829 -14.125 1.00 91.25 431 ILE A C 1
ATOM 3537 O O . ILE A 1 431 ? 19.619 -7.590 -12.919 1.00 91.25 431 ILE A O 1
ATOM 3541 N N . SER A 1 432 ? 20.471 -8.756 -14.630 1.00 91.19 432 SER A N 1
ATOM 3542 C CA . SER A 1 432 ? 21.334 -9.586 -13.788 1.00 91.19 432 SER A CA 1
ATOM 3543 C C . SER A 1 432 ? 22.316 -8.746 -12.972 1.00 91.19 432 SER A C 1
ATOM 3545 O O . SER A 1 432 ? 22.509 -9.013 -11.784 1.00 91.19 432 SER A O 1
ATOM 3547 N N . LYS A 1 433 ? 22.948 -7.737 -13.578 1.00 92.25 433 LYS A N 1
ATOM 3548 C CA . LYS A 1 433 ? 23.884 -6.874 -12.851 1.00 92.25 433 LYS A CA 1
ATOM 3549 C C . LYS A 1 433 ? 23.171 -5.905 -11.910 1.00 92.25 433 LYS A C 1
ATOM 3551 O O . LYS A 1 433 ? 23.637 -5.725 -10.789 1.00 92.25 433 LYS A O 1
ATOM 3556 N N . LEU A 1 434 ? 22.023 -5.353 -12.310 1.00 91.69 434 LEU A N 1
ATOM 3557 C CA . LEU A 1 434 ? 21.183 -4.537 -11.432 1.00 91.69 434 LEU A CA 1
ATOM 3558 C C . LEU A 1 434 ? 20.792 -5.317 -10.170 1.00 91.69 434 LEU A C 1
ATOM 3560 O O . LEU A 1 434 ? 20.948 -4.796 -9.069 1.00 91.69 434 LEU A O 1
ATOM 3564 N N . ASN A 1 435 ? 20.354 -6.574 -10.316 1.00 87.88 435 ASN A N 1
ATOM 3565 C CA . ASN A 1 435 ? 20.015 -7.450 -9.190 1.00 87.88 435 ASN A CA 1
ATOM 3566 C C . ASN A 1 435 ? 21.194 -7.582 -8.211 1.00 87.88 435 ASN A C 1
ATOM 3568 O O . ASN A 1 435 ? 21.015 -7.478 -6.999 1.00 87.88 435 ASN A O 1
ATOM 3572 N N . LEU A 1 436 ? 22.412 -7.789 -8.726 1.00 88.62 436 LEU A N 1
ATOM 3573 C CA . LEU A 1 436 ? 23.619 -7.885 -7.901 1.00 88.62 436 LEU A CA 1
ATOM 3574 C C . LEU A 1 436 ? 23.917 -6.572 -7.168 1.00 88.62 436 LEU A C 1
ATOM 3576 O O . LEU A 1 436 ? 24.187 -6.597 -5.969 1.00 88.62 436 LEU A O 1
ATOM 3580 N N . SER A 1 437 ? 23.854 -5.437 -7.864 1.00 88.50 437 SER A N 1
ATOM 3581 C CA . SER A 1 437 ? 24.126 -4.117 -7.287 1.00 88.50 437 SER A CA 1
ATOM 3582 C C . SER A 1 437 ? 23.098 -3.710 -6.227 1.00 88.50 437 SER A C 1
ATOM 3584 O O . SER A 1 437 ? 23.467 -3.184 -5.176 1.00 88.50 437 SER A O 1
ATOM 3586 N N . VAL A 1 438 ? 21.814 -4.004 -6.455 1.00 86.50 438 VAL A N 1
ATOM 3587 C CA . VAL A 1 438 ? 20.738 -3.786 -5.476 1.00 86.50 438 VAL A CA 1
ATOM 3588 C C . VAL A 1 438 ? 20.977 -4.615 -4.212 1.00 86.50 438 VAL A C 1
ATOM 3590 O O . VAL A 1 438 ? 20.980 -4.061 -3.116 1.00 86.50 438 VAL A O 1
ATOM 3593 N N . ASN A 1 439 ? 21.282 -5.908 -4.355 1.00 83.75 439 ASN A N 1
ATOM 3594 C CA . ASN A 1 439 ? 21.522 -6.799 -3.214 1.00 83.75 439 ASN A CA 1
ATOM 3595 C C . ASN A 1 439 ? 22.815 -6.485 -2.443 1.00 83.75 439 ASN A C 1
ATOM 3597 O O . ASN A 1 439 ? 22.925 -6.806 -1.264 1.00 83.75 439 ASN A O 1
ATOM 3601 N N . LYS A 1 440 ? 23.792 -5.831 -3.080 1.00 85.62 440 LYS A N 1
ATOM 3602 C CA . LYS A 1 440 ? 24.996 -5.308 -2.413 1.00 85.62 440 LYS A CA 1
ATOM 3603 C C . LYS A 1 440 ? 24.771 -3.969 -1.705 1.00 85.62 440 LYS A C 1
ATOM 3605 O O . LYS A 1 440 ? 25.689 -3.464 -1.065 1.00 85.62 440 LYS A O 1
ATOM 3610 N N . GLY A 1 441 ? 23.586 -3.372 -1.842 1.00 81.25 441 GLY A N 1
ATOM 3611 C CA . GLY A 1 441 ? 23.281 -2.056 -1.291 1.00 81.25 441 GLY A CA 1
ATOM 3612 C C . GLY A 1 441 ? 23.972 -0.901 -2.023 1.00 81.25 441 GLY A C 1
ATOM 3613 O O . GLY A 1 441 ? 24.035 0.201 -1.487 1.00 81.25 441 GLY A O 1
ATOM 3614 N N . GLU A 1 442 ? 24.464 -1.106 -3.252 1.00 84.06 442 GLU A N 1
ATOM 3615 C CA . GLU A 1 442 ? 25.212 -0.086 -4.010 1.00 84.06 442 GLU A CA 1
ATOM 3616 C C . GLU A 1 442 ? 24.345 1.129 -4.371 1.00 84.06 442 GLU A C 1
ATOM 3618 O O . GLU A 1 442 ? 24.858 2.216 -4.634 1.00 84.06 442 GLU A O 1
ATOM 3623 N N . PHE A 1 443 ? 23.022 0.972 -4.369 1.00 80.62 443 PHE A N 1
ATOM 3624 C CA . PHE A 1 443 ? 22.082 2.054 -4.643 1.00 80.62 443 PHE A CA 1
ATOM 3625 C C . PHE A 1 443 ? 21.633 2.824 -3.398 1.00 80.62 443 PHE A C 1
ATOM 3627 O O . PHE A 1 443 ? 21.140 3.933 -3.564 1.00 80.62 443 PHE A O 1
ATOM 3634 N N . VAL A 1 444 ? 21.826 2.306 -2.179 1.00 73.62 444 VAL A N 1
ATOM 3635 C CA . VAL A 1 444 ? 21.293 2.916 -0.947 1.00 73.62 444 VAL A CA 1
ATOM 3636 C C . VAL A 1 444 ? 21.819 4.340 -0.760 1.00 73.62 444 VAL A C 1
ATOM 3638 O O . VAL A 1 444 ? 23.027 4.579 -0.791 1.00 73.62 444 VAL A O 1
ATOM 3641 N N . VAL A 1 445 ? 20.900 5.292 -0.561 1.00 64.56 445 VAL A N 1
ATOM 3642 C CA . VAL A 1 445 ? 21.239 6.696 -0.298 1.00 64.56 445 VAL A CA 1
ATOM 3643 C C . VAL A 1 445 ? 21.997 6.773 1.029 1.00 64.56 445 VAL A C 1
ATOM 3645 O O . VAL A 1 445 ? 21.460 6.418 2.077 1.00 64.56 445 VAL A O 1
ATOM 3648 N N . GLN A 1 446 ? 23.254 7.220 0.991 1.00 57.03 446 GLN A N 1
ATOM 3649 C CA . GLN A 1 446 ? 24.025 7.487 2.207 1.00 57.03 446 GLN A CA 1
ATOM 3650 C C . GLN A 1 446 ? 23.415 8.702 2.923 1.00 57.03 446 GLN A C 1
ATOM 3652 O O . GLN A 1 446 ? 23.183 9.729 2.282 1.00 57.03 446 GLN A O 1
ATOM 3657 N N . LYS A 1 447 ? 23.103 8.545 4.217 1.00 53.12 447 LYS A N 1
ATOM 3658 C CA . LYS A 1 447 ? 22.501 9.591 5.061 1.00 53.12 447 LYS A CA 1
ATOM 3659 C C . LYS A 1 447 ? 23.445 10.757 5.323 1.00 53.12 447 LYS A C 1
ATOM 3661 O O . LYS A 1 447 ? 24.650 10.493 5.540 1.00 53.12 447 LYS A O 1
#

Foldseek 3Di:
DDDDPDDDPDDDDPPPDADDPVLDDWQWLWALQQDWKFKAWAAKADDCVVVVVDPDDYHRDTDHDDADWHQPDPPGGTDGGDAQQADFQFWGKFWFDDPPDDPWIKMKIWGIDLLQVLVCVVVVQFSTKIKIWGADPDPDRDIIIIIIGMGNDRDPDHHDYDYAYLCLCVPAPFPQCPPPSCVVSLLSLCCVQPVDHSVLSRHNPNDNCVLAPDPPGDLSSLVSVCSGPVPRRPDPDPPLVRLLRRLLSLLSNLLCPVVCPDGTDPVSNVVSLVSNLVCCLVPVVSQLVPDLSSLNSNLSSLLSSLLPDPDPLCNLLSLLSSLLSLVSNCVSRVDLVSLVSNLVSCLSRVVSQLVNLCLLVVPDDSVRSVVLSLLLNLLSVLVCVVVVDPQDPPNVSSVVVNVVSCVVPHPPPPDSVVSNVVSVVSNVVSNVSSSVCSNVCVSRRDD

Secondary structure (DSSP, 8-state):
----S-S-----S-------GGG--S-----S-SS-EEEEEEEEES-HHHHHTSSSPPTTEEE-PPP--B-S-SSS--B------S--SSEEEEEEEPTTS-SPEEEEEEE-HHHHHHHHHHSTT-SEEEEEEEEPSSS---EEEEEEEEESS--SS--PPEEE-TTTTTT---HHHHSTTTHHHHHHHHHHHH---HHHHTSTT--GGGGTT--S--HHHHHHHHHH-TTTS---S-HHHHHHHHHHHHHHHHHHTTT-TTTB-HHHHHHHHHHHHHHHHH-THHHHT--GGGHHHHHHHHHHHHHH---HHHHHHHHHHHHHHHHHHHHHH--HHHHHHHHHHHHHTHHHHHHHHHHH-TTS-HHHHHHHHHHHHHHHHHHHHHTTPPPPTTHHHHHHHHHHHHHHHS-TT--HHHHHHHHHHHHHHHHHHHHHHHHTTTTPPP-

Radius of gyration: 26.01 Å; chains: 1; bounding box: 66×64×82 Å

pLDDT: mean 71.8, std 19.1, range [25.19, 94.88]

Sequence (447 aa):
MNSLYNLNREENAPKILEHDKTEYTYSYLLTNNVSSLYAYPVINHGDEWYRSASCIPYDGTPFTIENDVVKTSSSDPTGVLLRYLTGDQFCSVYCYNKNGWGSSHDRIVFFKDFALDCIINRFPEAIGAFTIITKEIGGGKREFSFTYIITNKASVSQYTPSFFAMDSYAKSNSENLINLRRTDILLFMLSECFGYSIEKMSSISFEWNCFQNLENLHPRQYDTLNYLYPRNYPSKRPLKELFYTEFISNAVCVANVKVYNYGLYADSVDKNINRVLNYIIDFPDFITDLPPKHYSHVSRALYFAATHFNDKKINEYIFAFAYYLLSKAAEHTNLPYFIFLRCDLINERLEAAHSAARKIFPTDSSNSIENVVDYCLLADYLLIKLHDLPFFRNSDDITIRCEALLNRKFMAGTDYKYIYDLLSVEQSSFISKLNLSVNKGEFVVQK